Protein AF-A0A1L5F424-F1 (afdb_monomer_lite)

Structure (mmCIF, N/CA/C/O backbone):
data_AF-A0A1L5F424-F1
#
_entry.id   AF-A0A1L5F424-F1
#
loop_
_atom_site.group_PDB
_atom_site.id
_atom_site.type_symbol
_atom_site.label_atom_id
_atom_site.label_alt_id
_atom_site.label_comp_id
_atom_site.label_asym_id
_atom_site.label_entity_id
_atom_site.label_seq_id
_atom_site.pdbx_PDB_ins_code
_atom_site.Cartn_x
_atom_site.Cartn_y
_atom_site.Cartn_z
_atom_site.occupancy
_atom_site.B_iso_or_equiv
_atom_site.auth_seq_id
_atom_site.auth_comp_id
_atom_site.auth_asym_id
_atom_site.auth_atom_id
_atom_site.pdbx_PDB_model_num
ATOM 1 N N . MET A 1 1 ? -0.820 0.917 -4.201 1.00 45.19 1 MET A N 1
ATOM 2 C CA . MET A 1 1 ? -1.903 1.730 -3.621 1.00 45.19 1 MET A CA 1
ATOM 3 C C . MET A 1 1 ? -1.843 2.870 -4.521 1.00 45.19 1 MET A C 1
ATOM 5 O O . MET A 1 1 ? -0.777 3.449 -4.633 1.00 45.19 1 MET A O 1
ATOM 9 N N . ASP A 1 2 ? -2.896 3.098 -5.264 1.00 63.12 2 ASP A N 1
ATOM 10 C CA . ASP A 1 2 ? -2.855 4.272 -6.094 1.00 63.12 2 ASP A CA 1
ATOM 11 C C . ASP A 1 2 ? -3.096 5.417 -5.121 1.00 63.12 2 ASP A C 1
ATOM 13 O O . ASP A 1 2 ? -4.224 5.623 -4.669 1.00 63.12 2 ASP A O 1
ATOM 17 N N . PHE A 1 3 ? -2.009 6.056 -4.682 1.00 68.81 3 PHE A N 1
ATOM 18 C CA . PHE A 1 3 ? -2.126 7.269 -3.895 1.00 68.81 3 PHE A CA 1
ATOM 19 C C . PHE A 1 3 ? -2.810 8.280 -4.800 1.00 68.81 3 PHE A C 1
ATOM 21 O O . PHE A 1 3 ? -2.388 8.468 -5.945 1.00 68.81 3 PHE A O 1
ATOM 28 N N . LYS A 1 4 ? -3.895 8.878 -4.318 1.00 80.69 4 LYS A N 1
ATOM 29 C CA . LYS A 1 4 ? -4.681 9.846 -5.070 1.00 80.69 4 LYS A CA 1
ATOM 30 C C . LYS A 1 4 ? -5.150 10.937 -4.125 1.00 80.69 4 LYS A C 1
ATOM 32 O O . LYS A 1 4 ? -5.800 10.643 -3.128 1.00 80.69 4 LYS A O 1
ATOM 37 N N . LEU A 1 5 ? -4.866 12.180 -4.485 1.00 83.06 5 LEU A N 1
ATOM 38 C CA . LEU A 1 5 ? -5.287 13.359 -3.747 1.00 83.06 5 LEU A CA 1
ATOM 39 C C . LEU A 1 5 ? -5.993 14.318 -4.701 1.00 83.06 5 LEU A C 1
ATOM 41 O O . LEU A 1 5 ? -5.438 14.691 -5.735 1.00 83.06 5 LEU A O 1
ATOM 45 N N . ASP A 1 6 ? -7.217 14.701 -4.354 1.00 88.06 6 ASP A N 1
ATOM 46 C CA . ASP A 1 6 ? -7.967 15.744 -5.049 1.00 88.06 6 ASP A CA 1
ATOM 47 C C . ASP A 1 6 ? -7.800 17.066 -4.287 1.00 88.06 6 ASP A C 1
ATOM 49 O O . ASP A 1 6 ? -8.061 17.135 -3.086 1.00 88.06 6 ASP A O 1
ATOM 53 N N . ILE A 1 7 ? -7.327 18.111 -4.970 1.00 87.88 7 ILE A N 1
ATOM 54 C CA . ILE A 1 7 ? -7.061 19.426 -4.359 1.00 87.88 7 ILE A CA 1
ATOM 55 C C . ILE A 1 7 ? -8.370 20.112 -3.922 1.00 87.88 7 ILE A C 1
ATOM 57 O O . ILE A 1 7 ? -8.385 20.861 -2.938 1.00 87.88 7 ILE A O 1
ATOM 61 N N . GLY A 1 8 ? -9.470 19.844 -4.631 1.00 85.62 8 GLY A N 1
ATOM 62 C CA . GLY A 1 8 ? -10.803 20.316 -4.275 1.00 85.62 8 GLY A CA 1
ATOM 63 C C . GLY A 1 8 ? -11.283 19.673 -2.980 1.00 85.62 8 GLY A C 1
ATOM 64 O O . GLY A 1 8 ? -11.650 20.390 -2.053 1.00 85.62 8 GLY A O 1
ATOM 65 N N . GLU A 1 9 ? -11.181 18.346 -2.874 1.00 86.94 9 GLU A N 1
ATOM 66 C CA . GLU A 1 9 ? -11.531 17.633 -1.636 1.00 86.94 9 GLU A CA 1
ATOM 67 C C . GLU A 1 9 ? -10.626 18.030 -0.468 1.00 86.94 9 GLU A C 1
ATOM 69 O O . GLU A 1 9 ? -11.123 18.292 0.620 1.00 86.94 9 GLU A O 1
ATOM 74 N N . LEU A 1 10 ? -9.319 18.198 -0.695 1.00 86.69 10 LEU A N 1
ATOM 75 C CA . LEU A 1 10 ? -8.401 18.722 0.321 1.00 86.69 10 LEU A CA 1
ATOM 76 C C . LEU A 1 10 ? -8.851 20.097 0.834 1.00 86.69 10 LEU A C 1
ATOM 78 O O . LEU A 1 10 ? -8.829 20.361 2.034 1.00 86.69 10 LEU A O 1
ATOM 82 N N . THR A 1 11 ? -9.273 20.980 -0.074 1.00 89.25 11 THR A N 1
ATOM 83 C CA . THR A 1 11 ? -9.794 22.301 0.295 1.00 89.25 11 THR A CA 1
ATOM 84 C C . THR A 1 11 ? -11.105 22.188 1.073 1.00 89.25 11 THR A C 1
ATOM 86 O O . THR A 1 11 ? -11.291 22.924 2.040 1.00 89.25 11 THR A O 1
ATOM 89 N N . ASN A 1 12 ? -11.990 21.261 0.700 1.00 85.31 12 ASN A N 1
ATOM 90 C CA . ASN A 1 12 ? -13.222 20.997 1.443 1.00 85.31 12 ASN A CA 1
ATOM 91 C C . ASN A 1 12 ? -12.922 20.504 2.862 1.00 85.31 12 ASN A C 1
ATOM 93 O O . ASN A 1 12 ? -13.476 21.057 3.804 1.00 85.31 12 ASN A O 1
ATOM 97 N N . THR A 1 13 ? -11.996 19.554 3.029 1.00 85.00 13 THR A N 1
ATOM 98 C CA . THR A 1 13 ? -11.581 19.048 4.346 1.00 85.00 13 THR A CA 1
ATOM 99 C C . THR A 1 13 ? -11.030 20.162 5.237 1.00 85.00 13 THR A C 1
ATOM 101 O O . THR A 1 13 ? -11.443 20.283 6.383 1.00 85.00 13 THR A O 1
ATOM 104 N N . ILE A 1 14 ? -10.171 21.041 4.705 1.00 86.31 14 ILE A N 1
ATOM 105 C CA . ILE A 1 14 ? -9.656 22.204 5.453 1.00 86.31 14 ILE A CA 1
ATOM 106 C C . ILE A 1 14 ? -10.804 23.104 5.945 1.00 86.31 14 ILE A C 1
ATOM 108 O O . ILE A 1 14 ? -10.778 23.576 7.083 1.00 86.31 14 ILE A O 1
ATOM 112 N N . ASN A 1 15 ? -11.819 23.330 5.103 1.00 87.44 15 ASN A N 1
ATOM 113 C CA . ASN A 1 15 ? -12.990 24.133 5.463 1.00 87.44 15 ASN A CA 1
ATOM 114 C C . ASN A 1 15 ? -13.890 23.422 6.490 1.00 87.44 15 ASN A C 1
ATOM 116 O O . ASN A 1 15 ? -14.471 24.072 7.358 1.00 87.44 15 ASN A O 1
ATOM 120 N N . GLU A 1 16 ? -14.036 22.099 6.397 1.00 82.94 16 GLU A N 1
ATOM 121 C CA . GLU A 1 16 ? -14.776 21.291 7.372 1.00 82.94 16 GLU A CA 1
ATOM 122 C C . GLU A 1 16 ? -14.108 21.334 8.747 1.00 82.94 16 GLU A C 1
ATOM 124 O O . GLU A 1 16 ? -14.787 21.625 9.733 1.00 82.94 16 GLU A O 1
ATOM 129 N N . ASP A 1 17 ? -12.786 21.156 8.808 1.00 79.81 17 ASP A N 1
ATOM 130 C CA . ASP A 1 17 ? -12.010 21.279 10.044 1.00 79.81 17 ASP A CA 1
ATOM 131 C C . ASP A 1 17 ? -12.174 22.673 10.668 1.00 79.81 17 ASP A C 1
ATOM 133 O O . ASP A 1 17 ? -12.374 22.798 11.877 1.00 79.81 17 ASP A O 1
ATOM 137 N N . GLU A 1 18 ? -12.156 23.733 9.851 1.00 90.19 18 GLU A N 1
ATOM 138 C CA . GLU A 1 18 ? -12.404 25.105 10.312 1.00 90.19 18 GLU A CA 1
ATOM 139 C C . GLU A 1 18 ? -13.784 25.265 10.960 1.00 90.19 18 GLU A C 1
ATOM 141 O O . GLU A 1 18 ? -13.910 25.850 12.040 1.00 90.19 18 GLU A O 1
ATOM 146 N N . ASN A 1 19 ? -14.817 24.714 10.321 1.00 81.69 19 ASN A N 1
ATOM 147 C CA . ASN A 1 19 ? -16.180 24.759 10.836 1.00 81.69 19 ASN A CA 1
ATOM 148 C C . ASN A 1 19 ? -16.321 23.954 12.135 1.00 81.69 19 ASN A C 1
ATOM 150 O O . ASN A 1 19 ? -16.958 24.431 13.073 1.00 81.69 19 ASN A O 1
ATOM 154 N N . ILE A 1 20 ? -15.700 22.772 12.222 1.00 77.56 20 ILE A N 1
ATOM 155 C CA . ILE A 1 20 ? -15.706 21.939 13.433 1.00 77.56 20 ILE A CA 1
ATOM 156 C C . ILE A 1 20 ? -15.031 22.674 14.592 1.00 77.56 20 ILE A C 1
ATOM 158 O O . ILE A 1 20 ? -15.605 22.733 15.681 1.00 77.56 20 ILE A O 1
ATOM 162 N N . ILE A 1 21 ? -13.850 23.263 14.366 1.00 82.25 21 ILE A N 1
ATOM 163 C CA . ILE A 1 21 ? -13.142 24.068 15.373 1.00 82.25 21 ILE A CA 1
ATOM 164 C C . ILE A 1 21 ? -14.067 25.165 15.900 1.00 82.25 21 ILE A C 1
ATOM 166 O O . ILE A 1 21 ? -14.246 25.283 17.112 1.00 82.25 21 ILE A O 1
ATOM 170 N N . LYS A 1 22 ? -14.699 25.921 14.995 1.00 84.31 22 LYS A N 1
ATOM 171 C CA . LYS A 1 22 ? -15.608 27.010 15.358 1.00 84.31 22 LYS A CA 1
ATOM 172 C C . LYS A 1 22 ? -16.794 26.518 16.192 1.00 84.31 22 LYS A C 1
ATOM 174 O O . LYS A 1 22 ? -17.068 27.086 17.244 1.00 84.31 22 LYS A O 1
ATOM 179 N N . THR A 1 23 ? -17.473 25.451 15.767 1.00 80.50 23 THR A N 1
ATOM 180 C CA . THR A 1 23 ? -18.613 24.887 16.509 1.00 80.50 23 THR A CA 1
ATOM 181 C C . THR A 1 23 ? -18.202 24.384 17.894 1.00 80.50 23 THR A C 1
ATOM 183 O O . THR A 1 23 ? -18.908 24.632 18.869 1.00 80.50 23 THR A O 1
ATOM 186 N N . LEU A 1 24 ? -17.056 23.706 18.013 1.00 75.69 24 LEU A N 1
ATOM 187 C CA . LEU A 1 24 ? -16.562 23.224 19.305 1.00 75.69 24 LEU A CA 1
ATOM 188 C C . LEU A 1 24 ? -16.200 24.375 20.252 1.00 75.69 24 LEU A C 1
ATOM 190 O O . LEU A 1 24 ? -16.486 24.289 21.447 1.00 75.69 24 LEU A O 1
ATOM 194 N N . GLU A 1 25 ? -15.592 25.446 19.738 1.00 84.88 25 GLU A N 1
ATOM 195 C CA . GLU A 1 25 ? -15.292 26.651 20.518 1.00 84.88 25 GLU A CA 1
ATOM 196 C C . GLU A 1 25 ? -16.576 27.350 20.998 1.00 84.88 25 GLU A C 1
ATOM 198 O O . GLU A 1 25 ? -16.686 27.654 22.189 1.00 84.88 25 GLU A O 1
ATOM 203 N N . GLU A 1 26 ? -17.570 27.516 20.119 1.00 84.19 26 GLU A N 1
ATOM 204 C CA . GLU A 1 26 ? -18.873 28.117 20.445 1.00 84.19 26 GLU A CA 1
ATOM 205 C C . GLU A 1 26 ? -19.641 27.309 21.509 1.00 84.19 26 GLU A C 1
ATOM 207 O O . GLU A 1 26 ? -20.124 27.866 22.499 1.00 84.19 26 GLU A O 1
ATOM 212 N N . GLU A 1 27 ? -19.730 25.983 21.363 1.00 77.56 27 GLU A N 1
ATOM 213 C CA . GLU A 1 27 ? -20.399 25.110 22.341 1.00 77.56 27 GLU A CA 1
ATOM 214 C C . GLU A 1 27 ? -19.677 25.109 23.695 1.00 77.56 27 GLU A C 1
ATOM 216 O O . GLU A 1 27 ? -20.306 25.177 24.757 1.00 77.56 27 GLU A O 1
ATOM 221 N N . LYS A 1 28 ? -18.340 25.098 23.680 1.00 81.44 28 LYS A N 1
ATOM 222 C CA . LYS A 1 28 ? -17.520 25.193 24.892 1.00 81.44 28 LYS A CA 1
ATOM 223 C C . LYS A 1 28 ? -17.781 26.504 25.638 1.00 81.44 28 LYS A C 1
ATOM 225 O O . LYS A 1 28 ? -17.923 26.482 26.865 1.00 81.44 28 LYS A O 1
ATOM 230 N N . GLU A 1 29 ? -17.867 27.625 24.925 1.00 88.62 29 GLU A N 1
ATOM 231 C CA . GLU A 1 29 ? -18.199 28.932 25.500 1.00 88.62 29 GLU A CA 1
ATOM 232 C C . GLU A 1 29 ? -19.627 28.959 26.069 1.00 88.62 29 GLU A C 1
ATOM 234 O O . GLU A 1 29 ? -19.827 29.384 27.210 1.00 88.62 29 GLU A O 1
ATOM 239 N N . ASN A 1 30 ? -20.606 28.422 25.334 1.00 83.31 30 ASN A N 1
ATOM 240 C CA . ASN A 1 30 ? -21.999 28.345 25.774 1.00 83.31 30 ASN A CA 1
ATOM 241 C C . ASN A 1 30 ? -22.167 27.545 27.070 1.00 83.31 30 ASN A C 1
ATOM 243 O O . ASN A 1 30 ? -22.819 28.023 28.000 1.00 83.31 30 ASN A O 1
ATOM 247 N N . ILE A 1 31 ? -21.545 26.366 27.170 1.00 80.19 31 ILE A N 1
ATOM 248 C CA . ILE A 1 31 ? -21.599 25.544 28.387 1.00 80.19 31 ILE A CA 1
ATOM 249 C C . ILE A 1 31 ? -20.987 26.302 29.572 1.00 80.19 31 ILE A C 1
ATOM 251 O O . ILE A 1 31 ? -21.578 26.340 30.653 1.00 80.19 31 ILE A O 1
ATOM 255 N N . ASN A 1 32 ? -19.825 26.935 29.380 1.00 87.94 32 ASN A N 1
ATOM 256 C CA . ASN A 1 32 ? -19.159 27.704 30.435 1.00 87.94 32 ASN A CA 1
ATOM 257 C C . ASN A 1 32 ? -20.020 28.881 30.915 1.00 87.94 32 ASN A C 1
ATOM 259 O O . ASN A 1 32 ? -20.138 29.106 32.121 1.00 87.94 32 ASN A O 1
ATOM 263 N N . ARG A 1 33 ? -20.676 29.584 29.986 1.00 92.25 33 ARG A N 1
ATOM 264 C CA . ARG A 1 33 ? -21.616 30.663 30.297 1.00 92.25 33 ARG A CA 1
ATOM 265 C C . ARG A 1 33 ? -22.820 30.160 31.099 1.00 92.25 33 ARG A C 1
ATOM 267 O O . ARG A 1 33 ? -23.121 30.725 32.144 1.00 92.25 33 ARG A O 1
ATOM 274 N N . THR A 1 34 ? -23.463 29.068 30.682 1.00 86.81 34 THR A N 1
ATOM 275 C CA . THR A 1 34 ? -24.604 28.489 31.415 1.00 86.81 34 THR A CA 1
ATOM 276 C C . THR A 1 34 ? -24.219 28.032 32.825 1.00 86.81 34 THR A C 1
ATOM 278 O O . THR A 1 34 ? -24.985 28.220 33.768 1.00 86.81 34 THR A O 1
ATOM 281 N N . ILE A 1 35 ? -23.022 27.469 33.014 1.00 83.44 35 ILE A N 1
ATOM 282 C CA . ILE A 1 35 ? -22.527 27.085 34.348 1.00 83.44 35 ILE A CA 1
ATOM 283 C C . ILE A 1 35 ? -22.337 28.311 35.252 1.00 83.44 35 ILE A C 1
ATOM 285 O O . ILE A 1 35 ? -22.651 28.243 36.448 1.00 83.44 35 ILE A O 1
ATOM 289 N N . ALA A 1 36 ? -21.838 29.422 34.700 1.00 93.06 36 ALA A N 1
ATOM 290 C CA . ALA A 1 36 ? -21.702 30.682 35.425 1.00 93.06 36 ALA A CA 1
ATOM 291 C C . ALA A 1 36 ? -23.077 31.231 35.840 1.00 93.06 36 ALA A C 1
ATOM 293 O O . ALA A 1 36 ? -23.291 31.474 37.026 1.00 93.06 36 ALA A O 1
ATOM 294 N N . GLU A 1 37 ? -24.033 31.294 34.907 1.00 93.75 37 GLU A N 1
ATOM 295 C CA . GLU A 1 37 ? -25.416 31.728 35.161 1.00 93.75 37 GLU A CA 1
ATOM 296 C C . GLU A 1 37 ? -26.092 30.879 36.259 1.00 93.75 37 GLU A C 1
ATOM 298 O O . GLU A 1 37 ? -26.695 31.416 37.189 1.00 93.75 37 GLU A O 1
ATOM 303 N N . LEU A 1 38 ? -25.947 29.546 36.215 1.00 86.12 38 LEU A N 1
ATOM 304 C CA . LEU A 1 38 ? -26.484 28.642 37.244 1.00 86.12 38 LEU A CA 1
ATOM 305 C C . LEU A 1 38 ? -25.830 28.861 38.614 1.00 86.12 38 LEU A C 1
ATOM 307 O O . LEU A 1 38 ? -26.497 28.790 39.649 1.00 86.12 38 LEU A O 1
ATOM 311 N N . THR A 1 39 ? -24.523 29.123 38.633 1.00 88.56 39 THR A N 1
ATOM 312 C CA . THR A 1 39 ? -23.784 29.404 39.868 1.00 88.56 39 THR A CA 1
ATOM 313 C C . THR A 1 39 ? -24.222 30.728 40.490 1.00 88.56 39 THR A C 1
ATOM 315 O O . THR A 1 39 ? -24.449 30.776 41.699 1.00 88.56 39 THR A O 1
ATOM 318 N N . GLU A 1 40 ? -24.394 31.775 39.683 1.00 93.62 40 GLU A N 1
ATOM 319 C CA . GLU A 1 40 ? -24.911 33.079 40.118 1.00 93.62 40 GLU A CA 1
ATOM 320 C C . GLU A 1 40 ? -26.358 32.989 40.621 1.00 93.62 40 GLU A C 1
ATOM 322 O O . GLU A 1 40 ? -26.708 33.625 41.615 1.00 93.62 40 GLU A O 1
ATOM 327 N N . ALA A 1 41 ? -27.178 32.130 40.007 1.00 92.38 41 ALA A N 1
ATOM 328 C CA . ALA A 1 41 ? -28.547 31.841 40.440 1.00 92.38 41 ALA A CA 1
ATOM 329 C C . ALA A 1 41 ? -28.637 31.022 41.749 1.00 92.38 41 ALA A C 1
ATOM 331 O O . ALA A 1 41 ? -29.738 30.720 42.213 1.00 92.38 41 ALA A O 1
ATOM 332 N N . GLY A 1 42 ? -27.502 30.670 42.365 1.00 90.06 42 GLY A N 1
ATOM 333 C CA . GLY A 1 42 ? -27.440 30.036 43.684 1.00 90.06 42 GLY A CA 1
ATOM 334 C C . GLY A 1 42 ? -27.204 28.523 43.675 1.00 90.06 42 GLY A C 1
ATOM 335 O O . GLY A 1 42 ? -27.327 27.883 44.726 1.00 90.06 42 GLY A O 1
ATOM 336 N N . TRP A 1 43 ? -26.840 27.923 42.535 1.00 91.38 43 TRP A N 1
ATOM 337 C CA . TRP A 1 43 ? -26.476 26.505 42.496 1.00 91.38 43 TRP A CA 1
ATOM 338 C C . TRP A 1 43 ? -25.239 26.231 43.370 1.00 91.38 43 TRP A C 1
ATOM 340 O O . TRP A 1 43 ? -24.173 26.840 43.202 1.00 91.38 43 TRP A O 1
ATOM 350 N N . SER A 1 44 ? -25.390 25.319 44.335 1.00 88.38 44 SER A N 1
ATOM 351 C CA . SER A 1 44 ? -24.398 24.985 45.367 1.00 88.38 44 SER A CA 1
ATOM 352 C C . SER A 1 44 ? -24.573 23.544 45.880 1.00 88.38 44 SER A C 1
ATOM 354 O O . SER A 1 44 ? -25.565 22.884 45.566 1.00 88.38 44 SER A O 1
ATOM 356 N N . GLY A 1 45 ? -23.603 23.051 46.658 1.00 86.25 45 GLY A N 1
ATOM 357 C CA . GLY A 1 45 ? -23.624 21.722 47.283 1.00 86.25 45 GLY A CA 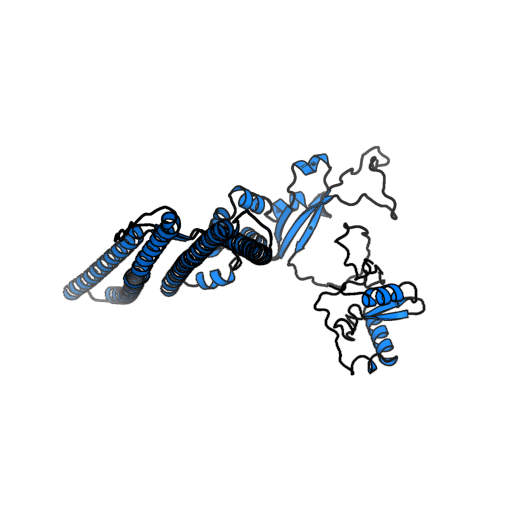1
ATOM 358 C C . GLY A 1 45 ? -22.900 20.629 46.487 1.00 86.25 45 GLY A C 1
ATOM 359 O O . GLY A 1 45 ? -22.442 20.844 45.369 1.00 86.25 45 GLY A O 1
ATOM 360 N N . GLU A 1 46 ? -22.837 19.426 47.057 1.00 83.44 46 GLU A N 1
ATOM 361 C CA . GLU A 1 46 ? -21.999 18.312 46.577 1.00 83.44 46 GLU A CA 1
ATOM 362 C C . GLU A 1 46 ? -22.286 17.886 45.122 1.00 83.44 46 GLU A C 1
ATOM 364 O O . GLU A 1 46 ? -21.381 17.497 44.383 1.00 83.44 46 GLU A O 1
ATOM 369 N N . ALA A 1 47 ? -23.538 18.012 44.667 1.00 69.69 47 ALA A N 1
ATOM 370 C CA . ALA A 1 47 ? -23.914 17.723 43.282 1.00 69.69 47 ALA A CA 1
ATOM 371 C C . ALA A 1 47 ? -23.254 18.685 42.277 1.00 69.69 47 ALA A C 1
ATOM 373 O O . ALA A 1 47 ? -22.830 18.259 41.201 1.00 69.69 47 ALA A O 1
ATOM 374 N N . LYS A 1 48 ? -23.134 19.971 42.635 1.00 85.88 48 LYS A N 1
ATOM 375 C CA . LYS A 1 48 ? -22.397 20.955 41.836 1.00 85.88 48 LYS A CA 1
ATOM 376 C C . LYS A 1 48 ? -20.919 20.601 41.805 1.00 85.88 48 LYS A C 1
ATOM 378 O O . LYS A 1 48 ? -20.333 20.591 40.730 1.00 85.88 48 LYS A O 1
ATOM 383 N N . ASP A 1 49 ? -20.334 20.281 42.954 1.00 85.44 49 ASP A N 1
ATOM 384 C CA . ASP A 1 49 ? -18.905 19.971 43.047 1.00 85.44 49 ASP A CA 1
ATOM 385 C C . ASP A 1 49 ? -18.548 18.770 42.156 1.00 85.44 49 ASP A C 1
ATOM 387 O O . ASP A 1 49 ? -17.614 18.840 41.355 1.00 85.44 49 ASP A O 1
ATOM 391 N N . LYS A 1 50 ? -19.374 17.711 42.177 1.00 79.31 50 LYS A N 1
ATOM 392 C CA . LYS A 1 50 ? -19.222 16.544 41.290 1.00 79.31 50 LYS A CA 1
ATOM 393 C C . LYS A 1 50 ? -19.388 16.880 39.810 1.00 79.31 50 LYS A C 1
ATOM 395 O O . LYS A 1 50 ? -18.652 16.349 38.976 1.00 79.31 50 LYS A O 1
ATOM 400 N N . PHE A 1 51 ? -20.330 17.757 39.468 1.00 81.44 51 PHE A N 1
ATOM 401 C CA . PHE A 1 51 ? -20.481 18.228 38.095 1.00 81.44 51 PHE A CA 1
ATOM 402 C C . PHE A 1 51 ? -19.257 19.035 37.641 1.00 81.44 51 PHE A C 1
ATOM 404 O O . PHE A 1 51 ? -18.735 18.777 36.559 1.00 81.44 51 PHE A O 1
ATOM 411 N N . MET A 1 52 ? -18.752 19.954 38.470 1.00 83.38 52 MET A N 1
ATOM 412 C CA . MET A 1 52 ? -17.587 20.785 38.152 1.00 83.38 52 MET A CA 1
ATOM 413 C C . MET A 1 52 ? -16.314 19.949 37.979 1.00 83.38 52 MET A C 1
ATOM 415 O O . MET A 1 52 ? -15.569 20.174 37.026 1.00 83.38 52 MET A O 1
ATOM 419 N N . GLU A 1 53 ? -16.099 18.930 38.820 1.00 81.19 53 GLU A N 1
ATOM 420 C CA . GLU A 1 53 ? -15.010 17.954 38.650 1.00 81.19 53 GLU A CA 1
ATOM 421 C C . GLU A 1 53 ? -15.061 17.269 37.272 1.00 81.19 53 GLU A C 1
ATOM 423 O O . GLU A 1 53 ? -14.032 17.096 36.613 1.00 81.19 53 GLU A O 1
ATOM 428 N N . LYS A 1 54 ? -16.257 16.868 36.817 1.00 73.19 54 LYS A N 1
ATOM 429 C CA . LYS A 1 54 ? -16.444 16.236 35.503 1.00 73.19 54 LYS A CA 1
ATOM 430 C C . LYS A 1 54 ? -16.300 17.243 34.360 1.00 73.19 54 LYS A C 1
ATOM 432 O O . LYS A 1 54 ? -15.697 16.911 33.341 1.00 73.19 54 LYS A O 1
ATOM 437 N N . HIS A 1 55 ? -16.822 18.454 34.534 1.00 80.12 55 HIS A N 1
ATOM 438 C CA . HIS A 1 55 ? -16.750 19.533 33.552 1.00 80.12 55 HIS A CA 1
ATOM 439 C C . HIS A 1 55 ? -15.306 19.936 33.257 1.00 80.12 55 HIS A C 1
ATOM 441 O O . HIS A 1 55 ? -14.939 20.002 32.091 1.00 80.12 55 HIS A O 1
ATOM 447 N N . ILE A 1 56 ? -14.459 20.099 34.281 1.00 82.19 56 ILE A N 1
ATOM 448 C CA . ILE A 1 56 ? -13.029 20.423 34.111 1.00 82.19 56 ILE A CA 1
ATOM 449 C C . ILE A 1 56 ? -12.328 19.384 33.224 1.00 82.19 56 ILE A C 1
ATOM 451 O O . ILE A 1 56 ? -11.649 19.750 32.268 1.00 82.19 56 ILE A O 1
ATOM 455 N N . LYS A 1 57 ? -12.558 18.089 33.478 1.00 74.88 57 LYS A N 1
ATOM 456 C CA . LYS A 1 57 ? -11.982 17.001 32.665 1.00 74.88 57 LYS A CA 1
ATOM 457 C C . LYS A 1 57 ? -12.470 17.037 31.217 1.00 74.88 57 LYS A C 1
ATOM 459 O O . LYS A 1 57 ? -11.699 16.800 30.295 1.00 74.88 57 LYS A O 1
ATOM 464 N N . ASN A 1 58 ? -13.752 17.330 31.008 1.00 71.38 58 ASN A N 1
ATOM 465 C CA . ASN A 1 58 ? -14.307 17.452 29.663 1.00 71.38 58 ASN A CA 1
ATOM 466 C C . ASN A 1 58 ? -13.758 18.697 28.936 1.00 71.38 58 ASN A C 1
ATOM 468 O O . ASN A 1 58 ? -13.483 18.625 27.746 1.00 71.38 58 ASN A O 1
ATOM 472 N N . GLN A 1 59 ? -13.559 19.821 29.635 1.00 75.88 59 GLN A N 1
ATOM 473 C CA . GLN A 1 59 ? -12.958 21.037 29.071 1.00 75.88 59 GLN A CA 1
ATOM 474 C C . GLN A 1 59 ? -11.520 20.801 28.609 1.00 75.88 59 GLN A C 1
ATOM 476 O O . GLN A 1 59 ? -11.146 21.258 27.530 1.00 75.88 59 GLN A O 1
ATOM 481 N N . GLU A 1 60 ? -10.728 20.080 29.400 1.00 78.31 60 GLU A N 1
ATOM 482 C CA . GLU A 1 60 ? -9.371 19.677 29.028 1.00 78.31 60 GLU A CA 1
ATOM 483 C C . GLU A 1 60 ? -9.388 18.796 27.771 1.00 78.31 60 GLU A C 1
ATOM 485 O O . GLU A 1 60 ? -8.716 19.110 26.793 1.00 78.31 60 GLU A O 1
ATOM 490 N N . PHE A 1 61 ? -10.258 17.780 27.736 1.00 74.44 61 PHE A N 1
ATOM 491 C CA . PHE A 1 61 ? -10.444 16.929 26.557 1.00 74.44 61 PHE A CA 1
ATOM 492 C C . PHE A 1 61 ? -10.813 17.726 25.294 1.00 74.44 61 PHE A C 1
ATOM 494 O O . PHE A 1 61 ? -10.180 17.551 24.256 1.00 74.44 61 PHE A O 1
ATOM 501 N N . TYR A 1 62 ? -11.800 18.628 25.371 1.00 70.19 62 TYR A N 1
ATOM 502 C CA . TYR A 1 62 ? -12.202 19.443 24.219 1.00 70.19 62 TYR A CA 1
ATOM 503 C C . TYR A 1 62 ? -11.105 20.407 23.767 1.00 70.19 62 TYR A C 1
ATOM 505 O O . TYR A 1 62 ? -10.981 20.667 22.577 1.00 70.19 62 TYR A O 1
ATOM 513 N N . THR A 1 63 ? -10.307 20.934 24.699 1.00 81.25 63 THR A N 1
ATOM 514 C CA . THR A 1 63 ? -9.173 21.808 24.363 1.00 81.25 63 THR A CA 1
ATOM 515 C C . THR A 1 63 ? -8.134 21.047 23.554 1.00 81.25 63 THR A C 1
ATOM 517 O O . THR A 1 63 ? -7.765 21.509 22.480 1.00 81.25 63 THR A O 1
ATOM 520 N N . ASN A 1 64 ? -7.757 19.852 24.013 1.00 80.06 64 ASN A N 1
ATOM 521 C CA . ASN A 1 64 ? -6.802 19.002 23.306 1.00 80.06 64 ASN A CA 1
ATOM 522 C C . ASN A 1 64 ? -7.330 18.608 21.919 1.00 80.06 64 ASN A C 1
ATOM 524 O O . ASN A 1 64 ? -6.614 18.732 20.935 1.00 80.06 64 ASN A O 1
ATOM 528 N N . LEU A 1 65 ? -8.612 18.234 21.815 1.00 75.69 65 LEU A N 1
ATOM 529 C CA . LEU A 1 65 ? -9.238 17.915 20.529 1.00 75.69 65 LEU A CA 1
ATOM 530 C C . LEU A 1 65 ? -9.208 19.104 19.550 1.00 75.69 65 LEU A C 1
ATOM 532 O O . LEU A 1 65 ? -8.916 18.925 18.372 1.00 75.69 65 LEU A O 1
ATOM 536 N N . ILE A 1 66 ? -9.503 20.320 20.020 1.00 79.62 66 ILE A N 1
ATOM 537 C CA . ILE A 1 66 ? -9.439 21.531 19.186 1.00 79.62 66 ILE A CA 1
ATOM 538 C C . ILE A 1 66 ? -7.998 21.800 18.729 1.00 79.62 66 ILE A C 1
ATOM 540 O O . ILE A 1 66 ? -7.785 22.174 17.576 1.00 79.62 66 ILE A O 1
ATOM 544 N N . GLU A 1 67 ? -7.011 21.633 19.611 1.00 85.69 67 GLU A N 1
ATOM 545 C CA . GLU A 1 67 ? -5.592 21.803 19.277 1.00 85.69 67 GLU A CA 1
ATOM 546 C C . GLU A 1 67 ? -5.118 20.778 18.239 1.00 85.69 67 GLU A C 1
ATOM 548 O O . GLU A 1 67 ? -4.439 21.154 17.281 1.00 85.69 67 GLU A O 1
ATOM 553 N N . ASP A 1 68 ? -5.552 19.524 18.364 1.00 79.75 68 ASP A N 1
ATOM 554 C CA . ASP A 1 68 ? -5.265 18.458 17.405 1.00 79.75 68 ASP A CA 1
ATOM 555 C C . ASP A 1 68 ? -5.851 18.771 16.020 1.00 79.75 68 ASP A C 1
ATOM 557 O O . ASP A 1 68 ? -5.140 18.711 15.015 1.00 79.75 68 ASP A O 1
ATOM 561 N N . ILE A 1 69 ? -7.123 19.181 15.944 1.00 79.62 69 ILE A N 1
ATOM 562 C CA . ILE A 1 69 ? -7.761 19.546 14.666 1.00 79.62 69 ILE A CA 1
ATOM 563 C C . ILE A 1 69 ? -7.079 20.783 14.057 1.00 79.62 69 ILE A C 1
ATOM 565 O O . ILE A 1 69 ? -6.828 20.824 12.853 1.00 79.62 69 ILE A O 1
ATOM 569 N N . LYS A 1 70 ? -6.687 21.773 14.875 1.00 87.62 70 LYS A N 1
ATOM 570 C CA . LYS A 1 70 ? -5.904 22.935 14.411 1.00 87.62 70 LYS A CA 1
ATOM 571 C C . LYS A 1 70 ? -4.554 22.521 13.832 1.00 87.62 70 LYS A C 1
ATOM 573 O O . LYS A 1 70 ? -4.136 23.083 12.819 1.00 87.62 70 LYS A O 1
ATOM 578 N N . TYR A 1 71 ? -3.878 21.556 14.454 1.00 87.31 71 TYR A N 1
ATOM 579 C CA . TYR A 1 71 ? -2.614 21.022 13.955 1.00 87.31 71 TYR A CA 1
ATOM 580 C C . TYR A 1 71 ? -2.784 20.380 12.572 1.00 87.31 71 TYR A C 1
ATOM 582 O O . TYR A 1 71 ? -2.026 20.706 11.655 1.00 87.31 71 TYR A O 1
ATOM 590 N N . VAL A 1 72 ? -3.811 19.540 12.402 1.00 83.62 72 VAL A N 1
ATOM 591 C CA . VAL A 1 72 ? -4.149 18.906 11.115 1.00 83.62 72 VAL A CA 1
ATOM 592 C C . VAL A 1 72 ? -4.446 19.940 10.053 1.00 83.62 72 VAL A C 1
ATOM 594 O O . VAL A 1 72 ? -3.779 19.955 9.019 1.00 83.62 72 VAL A O 1
ATOM 597 N N . LYS A 1 73 ? -5.399 20.835 10.327 1.00 89.94 73 LYS A N 1
ATOM 598 C CA . LYS A 1 73 ? -5.800 21.890 9.398 1.00 89.94 73 LYS A CA 1
ATOM 599 C C . LYS A 1 73 ? -4.588 22.680 8.924 1.00 89.94 73 LYS A C 1
ATOM 601 O O . LYS A 1 73 ? -4.412 22.870 7.726 1.00 89.94 73 LYS A O 1
ATOM 606 N N . ASN A 1 74 ? -3.726 23.098 9.851 1.00 90.50 74 ASN A N 1
ATOM 607 C CA . ASN A 1 74 ? -2.531 23.872 9.536 1.00 90.50 74 ASN A CA 1
ATOM 608 C C . ASN A 1 74 ? -1.565 23.106 8.617 1.00 90.50 74 ASN A C 1
ATOM 610 O O . ASN A 1 74 ? -1.053 23.682 7.660 1.00 90.50 74 ASN A O 1
ATOM 614 N N . ALA A 1 75 ? -1.333 21.817 8.875 1.00 87.44 75 ALA A N 1
ATOM 615 C CA . ALA A 1 75 ? -0.486 20.986 8.024 1.00 87.44 75 ALA A CA 1
ATOM 616 C C . ALA A 1 75 ? -1.092 20.802 6.620 1.00 87.44 75 ALA A C 1
ATOM 618 O O . ALA A 1 75 ? -0.406 20.981 5.611 1.00 87.44 75 ALA A O 1
ATOM 619 N N . LEU A 1 76 ? -2.395 20.521 6.537 1.00 88.62 76 LEU A N 1
ATOM 620 C CA . LEU A 1 76 ? -3.096 20.384 5.260 1.00 88.62 76 LEU A CA 1
ATOM 621 C C . LEU A 1 76 ? -3.081 21.693 4.454 1.00 88.62 76 LEU A C 1
ATOM 623 O O . LEU A 1 76 ? -2.817 21.685 3.252 1.00 88.62 76 LEU A O 1
ATOM 627 N N . GLU A 1 77 ? -3.329 22.822 5.114 1.00 93.12 77 GLU A N 1
ATOM 628 C CA . GLU A 1 77 ? -3.458 24.139 4.492 1.00 93.12 77 GLU A CA 1
ATOM 629 C C . GLU A 1 77 ? -2.114 24.734 4.064 1.00 93.12 77 GLU A C 1
ATOM 631 O O . GLU A 1 77 ? -1.994 25.230 2.943 1.00 93.12 77 GLU A O 1
ATOM 636 N N . ASN A 1 78 ? -1.097 24.669 4.927 1.00 90.88 78 ASN A N 1
ATOM 637 C CA . ASN A 1 78 ? 0.165 25.378 4.715 1.00 90.88 78 ASN A CA 1
ATOM 638 C C . ASN A 1 78 ? 1.290 24.500 4.154 1.00 90.88 78 ASN A C 1
ATOM 640 O O . ASN A 1 78 ? 2.233 25.035 3.567 1.00 90.88 78 ASN A O 1
ATOM 644 N N . GLU A 1 79 ? 1.204 23.173 4.279 1.00 88.31 79 GLU A N 1
ATOM 645 C CA . GLU A 1 79 ? 2.222 22.256 3.751 1.00 88.31 79 GLU A CA 1
ATOM 646 C C . GLU A 1 79 ? 1.700 21.481 2.539 1.00 88.31 79 GLU A C 1
ATOM 648 O O . GLU A 1 79 ? 2.269 21.575 1.441 1.00 88.31 79 GLU A O 1
ATOM 653 N N . GLU A 1 80 ? 0.595 20.753 2.711 1.00 87.94 80 GLU A N 1
ATOM 654 C CA . GLU A 1 80 ? 0.138 19.787 1.710 1.00 87.94 80 GLU A CA 1
ATOM 655 C C . GLU A 1 80 ? -0.545 20.443 0.521 1.00 87.94 80 GLU A C 1
ATOM 657 O O . GLU A 1 80 ? -0.204 20.138 -0.621 1.00 87.94 80 GLU A O 1
ATOM 662 N N . LYS A 1 81 ? -1.440 21.409 0.740 1.00 89.50 81 LYS A N 1
ATOM 663 C CA . LYS A 1 81 ? -2.122 22.103 -0.359 1.00 89.50 81 LYS A CA 1
ATOM 664 C C . LYS A 1 81 ? -1.142 22.812 -1.312 1.00 89.50 81 LYS A C 1
ATOM 666 O O . LYS A 1 81 ? -1.230 22.573 -2.520 1.00 89.50 81 LYS A O 1
ATOM 671 N N . PRO A 1 82 ? -0.143 23.592 -0.850 1.00 89.44 82 PRO A N 1
ATOM 672 C CA . PRO A 1 82 ? 0.862 24.177 -1.740 1.00 89.44 82 PRO A CA 1
ATOM 673 C C . PRO A 1 82 ? 1.715 23.128 -2.463 1.00 89.44 82 PRO A C 1
ATOM 675 O O . PRO A 1 82 ? 2.082 23.308 -3.629 1.00 89.44 82 PRO A O 1
ATOM 678 N N . ARG A 1 83 ? 2.048 22.019 -1.788 1.00 89.50 83 ARG A N 1
ATOM 679 C CA . ARG A 1 83 ? 2.768 20.901 -2.409 1.00 89.50 83 ARG A CA 1
ATOM 680 C C . ARG A 1 83 ? 1.920 20.244 -3.495 1.00 89.50 83 ARG A C 1
ATOM 682 O O . ARG A 1 83 ? 2.457 19.935 -4.556 1.00 89.50 83 ARG A O 1
ATOM 689 N N . ALA A 1 84 ? 0.617 20.115 -3.269 1.00 88.25 84 ALA A N 1
ATOM 690 C CA . ALA A 1 84 ? -0.314 19.515 -4.204 1.00 88.25 84 ALA A CA 1
ATOM 691 C C . ALA A 1 84 ? -0.413 20.358 -5.484 1.00 88.25 84 ALA A C 1
ATOM 693 O O . ALA A 1 84 ? -0.174 19.866 -6.587 1.00 88.25 84 ALA A O 1
ATOM 694 N N . VAL A 1 85 ? -0.622 21.667 -5.342 1.00 87.25 85 VAL A N 1
ATOM 695 C CA . VAL A 1 85 ? -0.646 22.607 -6.476 1.00 87.25 85 VAL A CA 1
ATOM 696 C C . VAL A 1 85 ? 0.657 22.548 -7.287 1.00 87.25 85 VAL A C 1
ATOM 698 O O . VAL A 1 85 ? 0.635 22.507 -8.519 1.00 87.25 85 VAL A O 1
ATOM 701 N N . ARG A 1 86 ? 1.815 22.463 -6.617 1.00 87.06 86 ARG A N 1
ATOM 702 C CA . ARG A 1 86 ? 3.114 22.298 -7.289 1.00 87.06 86 ARG A CA 1
ATOM 703 C C . ARG A 1 86 ? 3.224 20.972 -8.049 1.00 87.06 86 ARG A C 1
ATOM 705 O O . ARG A 1 86 ? 3.713 20.977 -9.176 1.00 87.06 86 ARG A O 1
ATOM 712 N N . LEU A 1 87 ? 2.786 19.859 -7.462 1.00 86.50 87 LEU A N 1
ATOM 713 C CA . LEU A 1 87 ? 2.811 18.543 -8.111 1.00 86.50 87 LEU A CA 1
ATOM 714 C C . LEU A 1 87 ? 1.879 18.489 -9.317 1.00 86.50 87 LEU A C 1
ATOM 716 O O . LEU A 1 87 ? 2.252 17.947 -10.355 1.00 86.50 87 LEU A O 1
ATOM 720 N N . LYS A 1 88 ? 0.699 19.107 -9.218 1.00 84.31 88 LYS A N 1
ATOM 721 C CA . LYS A 1 88 ? -0.200 19.278 -10.360 1.00 84.31 88 LYS A CA 1
ATOM 722 C C . LYS A 1 88 ? 0.515 19.999 -11.501 1.00 84.31 88 LYS A C 1
ATOM 724 O O . LYS A 1 88 ? 0.560 19.472 -12.610 1.00 84.31 88 LYS A O 1
ATOM 729 N N . LYS A 1 89 ? 1.160 21.134 -11.221 1.00 79.50 89 LYS A N 1
ATOM 730 C CA . LYS A 1 89 ? 1.929 21.867 -12.235 1.00 79.50 89 LYS A CA 1
ATOM 731 C C . LYS A 1 89 ? 3.022 21.003 -12.876 1.00 79.50 89 LYS A C 1
ATOM 733 O O . LYS A 1 89 ? 3.163 20.990 -14.092 1.00 79.50 89 LYS A O 1
ATOM 738 N N . GLN A 1 90 ? 3.752 20.227 -12.077 1.00 77.25 90 GLN A N 1
ATOM 739 C CA . GLN A 1 90 ? 4.765 19.298 -12.590 1.00 77.25 90 GLN A CA 1
ATOM 740 C C . GLN A 1 90 ? 4.160 18.199 -13.479 1.00 77.25 90 GLN A C 1
ATOM 742 O O . GLN A 1 90 ? 4.758 17.828 -14.487 1.00 77.25 90 GLN A O 1
ATOM 747 N N . SER A 1 91 ? 2.964 17.702 -13.151 1.00 77.12 91 SER A N 1
ATOM 748 C CA . SER A 1 91 ? 2.254 16.734 -13.998 1.00 77.12 91 SER A CA 1
ATOM 749 C C . SER A 1 91 ? 1.798 17.338 -15.332 1.00 77.12 91 SER A C 1
ATOM 751 O O . SER A 1 91 ? 1.834 16.677 -16.369 1.00 77.12 91 SER A O 1
ATOM 753 N N . GLU A 1 92 ? 1.427 18.616 -15.346 1.00 71.81 92 GLU A N 1
ATOM 754 C CA . GLU A 1 92 ? 1.094 19.342 -16.575 1.00 71.81 92 GLU A CA 1
ATOM 755 C C . GLU A 1 92 ? 2.350 19.610 -17.414 1.00 71.81 92 GLU A C 1
ATOM 757 O O . GLU A 1 92 ? 2.325 19.468 -18.639 1.00 71.81 92 GLU A O 1
ATOM 762 N N . ASP A 1 93 ? 3.477 19.906 -16.764 1.00 65.56 93 ASP A N 1
ATOM 763 C CA . ASP A 1 93 ? 4.783 20.028 -17.412 1.00 65.56 93 ASP A CA 1
ATOM 764 C C . ASP A 1 93 ? 5.235 18.700 -18.045 1.00 65.56 93 ASP A C 1
ATOM 766 O O . ASP A 1 93 ? 5.762 18.702 -19.157 1.00 65.56 93 ASP A O 1
ATOM 770 N N . PHE A 1 94 ? 4.940 17.556 -17.421 1.00 64.69 94 PHE A N 1
ATOM 771 C CA . PHE A 1 94 ? 5.146 16.230 -18.015 1.00 64.69 94 PHE A CA 1
ATOM 772 C C . PHE A 1 94 ? 4.339 16.043 -19.307 1.00 64.69 94 PHE A C 1
ATOM 774 O O . PHE A 1 94 ? 4.871 15.612 -20.336 1.00 64.69 94 PHE A O 1
ATOM 781 N N . VAL A 1 95 ? 3.058 16.425 -19.288 1.00 63.38 95 VAL A N 1
ATOM 782 C CA . VAL A 1 95 ? 2.214 16.415 -20.490 1.00 63.38 95 VAL A CA 1
ATOM 783 C C . VAL A 1 95 ? 2.812 17.330 -21.563 1.00 63.38 95 VAL A C 1
ATOM 785 O O . VAL A 1 95 ? 2.758 17.001 -22.748 1.00 63.38 95 VAL A O 1
ATOM 788 N N . ASN A 1 96 ? 3.445 18.437 -21.168 1.00 61.72 96 ASN A N 1
ATOM 789 C CA . ASN A 1 96 ? 4.163 19.321 -22.079 1.00 61.72 96 ASN A CA 1
ATOM 790 C C . ASN A 1 96 ? 5.469 18.706 -22.615 1.00 61.72 96 ASN A C 1
ATOM 792 O O . ASN A 1 96 ? 5.776 18.937 -23.780 1.00 61.72 96 ASN A O 1
ATOM 796 N N . CYS A 1 97 ? 6.214 17.894 -21.859 1.00 60.47 97 CYS A N 1
ATOM 797 C CA . CYS A 1 97 ? 7.367 17.141 -22.381 1.00 60.47 97 CYS A CA 1
ATOM 798 C C . CYS A 1 97 ? 6.949 16.155 -23.482 1.00 60.47 97 CYS A C 1
ATOM 800 O O . CYS A 1 97 ? 7.593 16.097 -24.527 1.00 60.47 97 CYS A O 1
ATOM 802 N N . ILE A 1 98 ? 5.819 15.461 -23.301 1.00 60.94 98 ILE A N 1
ATOM 803 C CA . ILE A 1 98 ? 5.231 14.595 -24.337 1.00 60.94 98 ILE A CA 1
ATOM 804 C C . ILE A 1 98 ? 4.737 15.430 -25.532 1.00 60.94 98 ILE A C 1
ATOM 806 O O . ILE A 1 98 ? 4.939 15.067 -26.688 1.00 60.94 98 ILE A O 1
ATOM 810 N N . LYS A 1 99 ? 4.085 16.572 -25.275 1.00 57.75 99 LYS A N 1
ATOM 811 C CA . LYS A 1 99 ? 3.510 17.432 -26.324 1.00 57.75 99 LYS A CA 1
ATOM 812 C C . LYS A 1 99 ? 4.526 18.315 -27.043 1.00 57.75 99 LYS A C 1
ATOM 814 O O . LYS A 1 99 ? 4.232 18.745 -28.150 1.00 57.75 99 LYS A O 1
ATOM 819 N N . ARG A 1 100 ? 5.711 18.600 -26.494 1.00 51.34 100 ARG A N 1
ATOM 820 C CA . ARG A 1 100 ? 6.783 19.346 -27.189 1.00 51.34 100 ARG A CA 1
ATOM 821 C C . ARG A 1 100 ? 7.350 18.579 -28.385 1.00 51.34 100 ARG A C 1
ATOM 823 O O . ARG A 1 100 ? 7.896 19.213 -29.279 1.00 51.34 100 ARG A O 1
ATOM 830 N N . SER A 1 101 ? 7.093 17.273 -28.489 1.00 49.69 101 SER A N 1
ATOM 831 C CA . SER A 1 101 ? 7.217 16.509 -29.739 1.00 49.69 101 SER A CA 1
ATOM 832 C C . SER A 1 101 ? 6.225 16.951 -30.839 1.00 49.69 101 SER A C 1
ATOM 834 O O . SER A 1 101 ? 6.351 16.513 -31.977 1.00 49.69 101 SER A O 1
ATOM 836 N N . GLY A 1 102 ? 5.247 17.812 -30.526 1.00 43.16 102 GLY A N 1
ATOM 837 C CA . GLY A 1 102 ? 4.180 18.280 -31.422 1.00 43.16 102 GLY A CA 1
ATOM 838 C C . GLY A 1 102 ? 3.660 19.711 -31.179 1.00 43.16 102 GLY A C 1
ATOM 839 O O . GLY A 1 102 ? 2.611 20.049 -31.712 1.00 43.16 102 GLY A O 1
ATOM 840 N N . GLY A 1 103 ? 4.367 20.556 -30.414 1.00 40.66 103 GLY A N 1
ATOM 841 C CA . GLY A 1 103 ? 4.052 21.980 -30.205 1.00 40.66 103 GLY A CA 1
ATOM 842 C C . GLY A 1 103 ? 2.769 22.264 -29.406 1.00 40.66 103 GLY A C 1
ATOM 843 O O . GLY A 1 103 ? 1.671 22.277 -29.951 1.00 40.66 103 GLY A O 1
ATOM 844 N N . GLY A 1 104 ? 2.888 22.592 -28.117 1.00 40.16 104 GLY A N 1
ATOM 845 C CA . GLY A 1 104 ? 1.744 23.075 -27.341 1.00 40.16 104 GLY A CA 1
ATOM 846 C C . GLY A 1 104 ? 2.140 23.755 -26.034 1.00 40.16 104 GLY A C 1
ATOM 847 O O . GLY A 1 104 ? 2.946 23.227 -25.274 1.00 40.16 104 GLY A O 1
ATOM 848 N N . THR A 1 105 ? 1.551 24.923 -25.787 1.00 46.38 105 THR A N 1
ATOM 849 C CA . THR A 1 105 ? 1.587 25.665 -24.523 1.00 46.38 105 THR A CA 1
ATOM 850 C C . THR A 1 105 ? 0.221 25.578 -23.858 1.00 46.38 105 THR A C 1
ATOM 852 O O . THR A 1 105 ? -0.765 26.058 -24.411 1.00 46.38 105 THR A O 1
ATOM 855 N N . ALA A 1 106 ? 0.162 25.024 -22.651 1.00 45.56 106 ALA A N 1
ATOM 856 C CA . ALA A 1 106 ? -0.941 25.274 -21.734 1.00 45.56 106 ALA A CA 1
ATOM 857 C C . ALA A 1 106 ? -0.386 25.308 -20.306 1.00 45.56 106 ALA A C 1
ATOM 859 O O . ALA A 1 106 ? 0.187 24.329 -19.837 1.00 45.56 106 ALA A O 1
ATOM 860 N N . LEU A 1 107 ? -0.521 26.468 -19.666 1.00 48.31 107 LEU A N 1
ATOM 861 C CA . LEU A 1 107 ? -0.330 26.675 -18.235 1.00 48.31 107 LEU A CA 1
ATOM 862 C C . LEU A 1 107 ? -1.704 27.066 -17.696 1.00 48.31 107 LEU A C 1
ATOM 864 O O . LEU A 1 107 ? -2.224 28.115 -18.083 1.00 48.31 107 LEU A O 1
ATOM 868 N N . THR A 1 108 ? -2.304 26.237 -16.850 1.00 51.66 108 THR A N 1
ATOM 869 C CA . THR A 1 108 ? -3.501 26.610 -16.093 1.00 51.66 108 THR A CA 1
ATOM 870 C C . THR A 1 108 ? -3.094 26.826 -14.640 1.00 51.66 108 THR A C 1
ATOM 872 O O . THR A 1 108 ? -2.484 25.970 -14.011 1.00 51.66 108 THR A O 1
ATOM 875 N N . ASN A 1 109 ? -3.375 28.021 -14.118 1.00 53.84 109 ASN A N 1
ATOM 876 C CA . ASN A 1 109 ? -3.082 28.407 -12.732 1.00 53.84 109 ASN A CA 1
ATOM 877 C C . ASN A 1 109 ? -4.249 28.042 -11.794 1.00 53.84 109 ASN A C 1
ATOM 879 O O . ASN A 1 109 ? -4.611 28.842 -10.936 1.00 53.84 109 ASN A O 1
ATOM 883 N N . ASP A 1 110 ? -4.911 26.907 -12.010 1.00 62.03 110 ASP A N 1
ATOM 884 C CA . ASP A 1 110 ? -6.077 26.503 -11.227 1.00 62.03 110 ASP A CA 1
ATOM 885 C C . ASP A 1 110 ? -5.700 25.586 -10.052 1.00 62.03 110 ASP A C 1
ATOM 887 O O . ASP A 1 110 ? -4.968 24.602 -10.202 1.00 62.03 110 ASP A O 1
ATOM 891 N N . ASP A 1 111 ? -6.248 25.912 -8.877 1.00 66.19 111 ASP A N 1
ATOM 892 C CA . ASP A 1 111 ? -6.108 25.177 -7.610 1.00 66.19 111 ASP A CA 1
ATOM 893 C C . ASP A 1 111 ? -7.059 23.966 -7.539 1.00 66.19 111 ASP A C 1
ATOM 895 O O . ASP A 1 111 ? -7.606 23.626 -6.492 1.00 66.19 111 ASP A O 1
ATOM 899 N N . THR A 1 112 ? -7.305 23.321 -8.676 1.00 72.44 112 THR A N 1
ATOM 900 C CA . THR A 1 112 ? -8.252 22.210 -8.814 1.00 72.44 112 THR A CA 1
ATOM 901 C C . THR A 1 112 ? -7.612 21.090 -9.599 1.00 72.44 112 THR A C 1
ATOM 903 O O . THR A 1 112 ? -6.984 21.352 -10.613 1.00 72.44 112 THR A O 1
ATOM 906 N N . GLY A 1 113 ? -7.778 19.838 -9.188 1.00 77.94 113 GLY A N 1
ATOM 907 C CA . GLY A 1 113 ? -7.257 18.705 -9.945 1.00 77.94 113 GLY A CA 1
ATOM 908 C C . GLY A 1 113 ? -6.814 17.559 -9.059 1.00 77.94 113 GLY A C 1
ATOM 909 O O . GLY A 1 113 ? -6.881 17.623 -7.833 1.00 77.94 113 GLY A O 1
ATOM 910 N N . ILE A 1 114 ? -6.362 16.499 -9.719 1.00 81.19 114 ILE A N 1
ATOM 911 C CA . ILE A 1 114 ? -6.050 15.225 -9.088 1.00 81.19 114 ILE A CA 1
ATOM 912 C C . ILE A 1 114 ? -4.566 14.943 -9.260 1.00 81.19 114 ILE A C 1
ATOM 914 O O . ILE A 1 114 ? -4.045 14.938 -10.374 1.00 81.19 114 ILE A O 1
ATOM 918 N N . ILE A 1 115 ? -3.912 14.639 -8.150 1.00 84.50 115 ILE A N 1
ATOM 919 C CA . ILE A 1 115 ? -2.554 14.115 -8.116 1.00 84.50 115 ILE A CA 1
ATOM 920 C C . ILE A 1 115 ? -2.664 12.637 -7.828 1.00 84.50 115 ILE A C 1
ATOM 922 O O . ILE A 1 115 ? -3.417 12.232 -6.943 1.00 84.50 115 ILE A O 1
ATOM 926 N N . SER A 1 116 ? -1.926 11.824 -8.572 1.00 78.62 116 SER A N 1
ATOM 927 C CA . SER A 1 116 ? -1.961 10.390 -8.361 1.00 78.62 116 SER A CA 1
ATOM 928 C C . SER A 1 116 ? -0.643 9.730 -8.692 1.00 78.62 116 SER A C 1
ATOM 930 O O . SER A 1 116 ? 0.006 10.101 -9.668 1.00 78.62 116 SER A O 1
ATOM 932 N N . LEU A 1 117 ? -0.307 8.687 -7.944 1.00 67.62 117 LEU A N 1
ATOM 933 C CA . LEU A 1 117 ? 0.809 7.815 -8.258 1.00 67.62 117 LEU A CA 1
ATOM 934 C C . LEU A 1 117 ? 0.344 6.364 -8.294 1.00 67.62 117 LEU A C 1
ATOM 936 O O . LEU A 1 117 ? -0.056 5.797 -7.281 1.00 67.62 117 LEU A O 1
ATOM 940 N N . GLN A 1 118 ? 0.449 5.757 -9.476 1.00 67.56 118 GLN A N 1
ATOM 941 C CA . GLN A 1 118 ? 0.324 4.314 -9.639 1.00 67.56 118 GLN A CA 1
ATOM 942 C C . GLN A 1 118 ? 1.713 3.687 -9.549 1.00 67.56 118 GLN A C 1
ATOM 944 O O . GLN A 1 118 ? 2.455 3.648 -10.534 1.00 67.56 118 GLN A O 1
ATOM 949 N N . TYR A 1 119 ? 2.067 3.182 -8.367 1.00 59.22 119 TYR A N 1
ATOM 950 C CA . TYR A 1 119 ? 3.389 2.597 -8.108 1.00 59.22 119 TYR A CA 1
ATOM 951 C C . TYR A 1 119 ? 3.781 1.507 -9.116 1.00 59.22 119 TYR A C 1
ATOM 953 O O . TYR A 1 119 ? 4.913 1.488 -9.597 1.00 59.22 119 TYR A O 1
ATOM 961 N N . GLY A 1 120 ? 2.835 0.640 -9.497 1.00 56.81 120 GLY A N 1
ATOM 962 C CA . GLY A 1 120 ? 3.080 -0.414 -10.488 1.00 56.81 120 GLY A CA 1
ATOM 963 C C . GLY A 1 120 ? 3.351 0.121 -11.900 1.00 56.81 120 GLY A C 1
ATOM 964 O O . GLY A 1 120 ? 4.157 -0.452 -12.632 1.00 56.81 120 GLY A O 1
ATOM 965 N N . GLY A 1 121 ? 2.729 1.246 -12.268 1.00 64.50 121 GLY A N 1
ATOM 966 C CA . GLY A 1 121 ? 2.932 1.894 -13.566 1.00 64.50 121 GLY A CA 1
ATOM 967 C C . GLY A 1 121 ? 4.281 2.609 -13.668 1.00 64.50 121 GLY A C 1
ATOM 968 O O . GLY A 1 121 ? 4.927 2.547 -14.713 1.00 64.50 121 GLY A O 1
ATOM 969 N N . GLN A 1 122 ? 4.748 3.228 -12.575 1.00 68.06 122 GLN A N 1
ATOM 970 C CA . GLN A 1 122 ? 6.019 3.965 -12.550 1.00 68.06 122 GLN A CA 1
ATOM 971 C C . GLN A 1 122 ? 7.207 3.081 -12.958 1.00 68.06 122 GLN A C 1
ATOM 973 O O . GLN A 1 122 ? 8.016 3.468 -13.801 1.00 68.06 122 GLN A O 1
ATOM 978 N N . PHE A 1 123 ? 7.303 1.880 -12.384 1.00 63.97 123 PHE A N 1
ATOM 979 C CA . PHE A 1 123 ? 8.431 0.979 -12.627 1.00 63.97 123 PHE A CA 1
ATOM 980 C C . PHE A 1 123 ? 8.498 0.501 -14.084 1.00 63.97 123 PHE A C 1
ATOM 982 O O . PHE A 1 123 ? 9.564 0.509 -14.698 1.00 63.97 123 PHE A O 1
ATOM 989 N N . GLN A 1 124 ? 7.350 0.130 -14.659 1.00 69.75 124 GLN A N 1
ATOM 990 C CA . GLN A 1 124 ? 7.273 -0.300 -16.057 1.00 69.75 124 GLN A CA 1
ATOM 991 C C . GLN A 1 124 ? 7.691 0.822 -17.014 1.00 69.75 124 GLN A C 1
ATOM 993 O O . GLN A 1 124 ? 8.465 0.582 -17.939 1.00 69.75 124 GLN A O 1
ATOM 998 N N . ILE A 1 125 ? 7.232 2.053 -16.766 1.00 74.38 125 ILE A N 1
ATOM 999 C CA . ILE A 1 125 ? 7.603 3.224 -17.571 1.00 74.38 125 ILE A CA 1
ATOM 1000 C C . ILE A 1 125 ? 9.115 3.476 -17.492 1.00 74.38 125 ILE A C 1
ATOM 1002 O O . ILE A 1 125 ? 9.760 3.600 -18.532 1.00 74.38 125 ILE A O 1
ATOM 1006 N N . ASN A 1 126 ? 9.699 3.471 -16.291 1.00 73.75 126 ASN A N 1
ATOM 1007 C CA . ASN A 1 126 ? 11.135 3.697 -16.098 1.00 73.75 126 ASN A CA 1
ATOM 1008 C C . ASN A 1 126 ? 12.004 2.648 -16.813 1.00 73.75 126 ASN A C 1
ATOM 1010 O O . ASN A 1 126 ? 13.004 2.999 -17.447 1.00 73.75 126 ASN A O 1
ATOM 1014 N N . ASN A 1 127 ? 11.617 1.370 -16.748 1.00 73.88 127 ASN A N 1
ATOM 1015 C CA . ASN A 1 127 ? 12.337 0.296 -17.433 1.00 73.88 127 ASN A CA 1
ATOM 1016 C C . ASN A 1 127 ? 12.289 0.473 -18.950 1.00 73.88 127 ASN A C 1
ATOM 1018 O O . ASN A 1 127 ? 13.331 0.426 -19.602 1.00 73.88 127 ASN A O 1
ATOM 1022 N N . ASN A 1 128 ? 11.102 0.747 -19.497 1.00 78.06 128 ASN A N 1
ATOM 1023 C CA . ASN A 1 128 ? 10.931 0.958 -20.933 1.00 78.06 128 ASN A CA 1
ATOM 1024 C C . ASN A 1 128 ? 11.754 2.157 -21.429 1.00 78.06 128 ASN A C 1
ATOM 1026 O O . ASN A 1 128 ? 12.389 2.080 -22.481 1.00 78.06 128 ASN A O 1
ATOM 1030 N N . VAL A 1 129 ? 11.778 3.260 -20.672 1.00 80.62 129 VAL A N 1
ATOM 1031 C CA . VAL A 1 129 ? 12.577 4.444 -21.024 1.00 80.62 129 VAL A CA 1
ATOM 1032 C C . VAL A 1 129 ? 14.075 4.137 -20.977 1.00 80.62 129 VAL A C 1
ATOM 1034 O O . VAL A 1 129 ? 14.797 4.496 -21.907 1.00 80.62 129 VAL A O 1
ATOM 1037 N N . SER A 1 130 ? 14.535 3.423 -19.948 1.00 80.69 130 SER A N 1
ATOM 1038 C CA . SER A 1 130 ? 15.941 3.014 -19.810 1.00 80.69 130 SER A CA 1
ATOM 1039 C C . SER A 1 130 ? 16.388 2.128 -20.975 1.00 80.69 130 SER A C 1
ATOM 1041 O O . SER A 1 130 ? 17.427 2.379 -21.585 1.00 80.69 130 SER A O 1
ATOM 1043 N N . GLU A 1 131 ? 15.564 1.146 -21.348 1.00 84.94 131 GLU A N 1
ATOM 1044 C CA . GLU A 1 131 ? 15.827 0.266 -22.487 1.00 84.94 131 GLU A CA 1
ATOM 1045 C C . GLU A 1 131 ? 15.896 1.046 -23.810 1.00 84.94 131 GLU A C 1
ATOM 1047 O O . GLU A 1 131 ? 16.810 0.836 -24.613 1.00 84.94 131 GLU A O 1
ATOM 1052 N N . CYS A 1 132 ? 14.976 1.994 -24.027 1.00 82.94 132 CYS A N 1
ATOM 1053 C CA . CYS A 1 132 ? 15.000 2.865 -25.203 1.00 82.94 132 CYS A CA 1
ATOM 1054 C C . CYS A 1 132 ? 16.291 3.691 -25.267 1.00 82.94 132 CYS A C 1
ATOM 1056 O O . CYS A 1 132 ? 16.947 3.724 -26.309 1.00 82.94 132 CYS A O 1
ATOM 1058 N N . ILE A 1 133 ? 16.688 4.317 -24.154 1.00 82.38 133 ILE A N 1
ATOM 1059 C CA . ILE A 1 133 ? 17.913 5.123 -24.069 1.00 82.38 133 ILE A CA 1
ATOM 1060 C C . ILE A 1 133 ? 19.149 4.272 -24.386 1.00 82.38 133 ILE A C 1
ATOM 1062 O O . ILE A 1 133 ? 20.022 4.704 -25.143 1.00 82.38 133 ILE A O 1
ATOM 1066 N N . ASP A 1 134 ? 19.233 3.052 -23.859 1.00 85.38 134 ASP A N 1
ATOM 1067 C CA . ASP A 1 134 ? 20.366 2.161 -24.119 1.00 85.38 134 ASP A CA 1
ATOM 1068 C C . ASP A 1 134 ? 20.418 1.687 -25.574 1.00 85.38 134 ASP A C 1
ATOM 1070 O O . ASP A 1 134 ? 21.497 1.618 -26.173 1.00 85.38 134 ASP A O 1
ATOM 1074 N N . ASN A 1 135 ? 19.263 1.424 -26.184 1.00 88.88 135 ASN A N 1
ATOM 1075 C CA . ASN A 1 135 ? 19.182 1.116 -27.609 1.00 88.88 135 ASN A CA 1
ATOM 1076 C C . ASN A 1 135 ? 19.600 2.314 -28.473 1.00 88.88 135 ASN A C 1
ATOM 1078 O O . ASN A 1 135 ? 20.352 2.141 -29.436 1.00 88.88 135 ASN A O 1
ATOM 1082 N N . TYR A 1 136 ? 19.212 3.534 -28.100 1.00 90.94 136 TYR A N 1
ATOM 1083 C CA . TYR A 1 136 ? 19.630 4.748 -28.802 1.00 90.94 136 TYR A CA 1
ATOM 1084 C C . TYR A 1 136 ? 21.133 5.001 -28.677 1.00 90.94 136 TYR A C 1
ATOM 1086 O O . TYR A 1 136 ? 21.775 5.343 -29.669 1.00 90.94 136 TYR A O 1
ATOM 1094 N N . LYS A 1 137 ? 21.749 4.738 -27.518 1.00 87.94 137 LYS A N 1
ATOM 1095 C CA . LYS A 1 137 ? 23.215 4.801 -27.371 1.00 87.94 137 LYS A CA 1
ATOM 1096 C C . LYS A 1 137 ? 23.928 3.820 -28.306 1.00 87.94 137 LYS A C 1
ATOM 1098 O O . LYS A 1 137 ? 24.886 4.206 -28.978 1.00 87.94 137 LYS A O 1
ATOM 1103 N N . LYS A 1 138 ? 23.447 2.572 -28.394 1.00 91.88 138 LYS A N 1
ATOM 1104 C CA . LYS A 1 138 ? 23.996 1.562 -29.321 1.00 91.88 138 LYS A CA 1
ATOM 1105 C C . LYS A 1 138 ? 23.871 2.017 -30.776 1.00 91.88 138 LYS A C 1
ATOM 1107 O O . LYS A 1 138 ? 24.826 1.899 -31.540 1.00 91.88 138 LYS A O 1
ATOM 1112 N N . MET A 1 139 ? 22.721 2.574 -31.153 1.00 91.81 139 MET A N 1
ATOM 1113 C CA . MET A 1 139 ? 22.484 3.079 -32.507 1.00 91.81 139 MET A CA 1
ATOM 1114 C C . MET A 1 139 ? 23.354 4.305 -32.825 1.00 91.81 139 MET A C 1
ATOM 1116 O O . MET A 1 139 ? 23.927 4.378 -33.910 1.00 91.81 139 MET A O 1
ATOM 1120 N N . ASN A 1 140 ? 23.552 5.216 -31.866 1.00 91.50 140 ASN A N 1
ATOM 1121 C CA . ASN A 1 140 ? 24.468 6.347 -32.018 1.00 91.50 140 ASN A CA 1
ATOM 1122 C C . ASN A 1 140 ? 25.915 5.882 -32.246 1.00 91.50 140 ASN A C 1
ATOM 1124 O O . ASN A 1 140 ? 26.582 6.413 -33.129 1.00 91.50 140 ASN A O 1
ATOM 1128 N N . SER A 1 141 ? 26.377 4.854 -31.525 1.00 91.94 141 SER A N 1
ATOM 1129 C CA . SER A 1 141 ? 27.699 4.253 -31.760 1.00 91.94 141 SER A CA 1
ATOM 1130 C C . SER A 1 141 ? 27.837 3.703 -33.186 1.00 91.94 141 SER A C 1
ATOM 1132 O O . SER A 1 141 ? 28.888 3.867 -33.803 1.00 91.94 141 SER A O 1
ATOM 1134 N N . LYS A 1 142 ? 26.769 3.135 -33.764 1.00 92.94 142 LYS A N 1
ATOM 1135 C CA . LYS A 1 142 ? 26.767 2.714 -35.174 1.00 92.94 142 LYS A CA 1
ATOM 1136 C C . LYS A 1 142 ? 26.818 3.881 -36.152 1.00 92.94 142 LYS A C 1
ATOM 1138 O O . LYS A 1 142 ? 27.527 3.785 -37.149 1.00 92.94 142 LYS A O 1
ATOM 1143 N N . PHE A 1 143 ? 26.139 4.990 -35.871 1.00 91.50 143 PHE A N 1
ATOM 1144 C CA . PHE A 1 143 ? 26.284 6.193 -36.692 1.00 91.50 143 PHE A CA 1
ATOM 1145 C C . PHE A 1 143 ? 27.705 6.765 -36.639 1.00 91.50 143 PHE A C 1
ATOM 1147 O O . PHE A 1 143 ? 28.234 7.147 -37.678 1.00 91.50 143 PHE A O 1
ATOM 1154 N N . GLU A 1 144 ? 28.359 6.754 -35.475 1.00 89.94 144 GLU A N 1
ATOM 1155 C CA . GLU A 1 144 ? 29.767 7.158 -35.346 1.00 89.94 144 GLU A CA 1
ATOM 1156 C C . GLU A 1 144 ? 30.705 6.246 -36.152 1.00 89.94 144 GLU A C 1
ATOM 1158 O O . GLU A 1 144 ? 31.576 6.743 -36.868 1.00 89.94 144 GLU A O 1
ATOM 1163 N N . GLU A 1 145 ? 30.500 4.924 -36.109 1.00 91.06 145 GLU A N 1
ATOM 1164 C CA . GLU A 1 145 ? 31.230 3.964 -36.953 1.00 91.06 145 GLU A CA 1
ATOM 1165 C C . GLU A 1 145 ? 31.047 4.271 -38.452 1.00 91.06 145 GLU A C 1
ATOM 1167 O O . GLU A 1 145 ? 32.028 4.315 -39.198 1.00 91.06 145 GLU A O 1
ATOM 1172 N N . ILE A 1 146 ? 29.808 4.525 -38.894 1.00 88.75 146 ILE A N 1
ATOM 1173 C CA . ILE A 1 146 ? 29.489 4.832 -40.298 1.00 88.75 146 ILE A CA 1
ATOM 1174 C C . ILE A 1 146 ? 30.131 6.152 -40.738 1.00 88.75 146 ILE A C 1
ATOM 1176 O O . ILE A 1 146 ? 30.716 6.203 -41.818 1.00 88.75 146 ILE A O 1
ATOM 1180 N N . LEU A 1 147 ? 30.064 7.205 -39.919 1.00 86.81 147 LEU A N 1
ATOM 1181 C CA . LEU A 1 147 ? 30.683 8.499 -40.228 1.00 86.81 147 LEU A CA 1
ATOM 1182 C C . LEU A 1 147 ? 32.208 8.379 -40.338 1.00 86.81 147 LEU A C 1
ATOM 1184 O O . LEU A 1 147 ? 32.806 8.922 -41.267 1.00 86.81 147 LEU A O 1
ATOM 1188 N N . ASN A 1 148 ? 32.839 7.615 -39.442 1.00 87.31 148 ASN A N 1
ATOM 1189 C CA . ASN A 1 148 ? 34.276 7.346 -39.503 1.00 87.31 148 ASN A CA 1
ATOM 1190 C C . ASN A 1 148 ? 34.667 6.592 -40.783 1.00 87.31 148 ASN A C 1
ATOM 1192 O O . ASN A 1 148 ? 35.656 6.942 -41.427 1.00 87.31 148 ASN A O 1
ATOM 1196 N N . LEU A 1 149 ? 33.876 5.589 -41.180 1.00 86.31 149 LEU A N 1
ATOM 1197 C CA . LEU A 1 149 ? 34.076 4.861 -42.433 1.00 86.31 149 LEU A CA 1
ATOM 1198 C C . LEU A 1 149 ? 33.888 5.773 -43.646 1.00 86.31 149 LEU A C 1
ATOM 1200 O O . LEU A 1 149 ? 34.755 5.788 -44.515 1.00 86.31 149 LEU A O 1
ATOM 1204 N N . ALA A 1 150 ? 32.818 6.569 -43.689 1.00 81.81 150 ALA A N 1
ATOM 1205 C CA . ALA A 1 150 ? 32.546 7.504 -44.780 1.00 81.81 150 ALA A CA 1
ATOM 1206 C C . ALA A 1 150 ? 33.712 8.483 -45.001 1.00 81.81 150 ALA A C 1
ATOM 1208 O O . ALA A 1 150 ? 34.129 8.687 -46.139 1.00 81.81 150 ALA A O 1
ATOM 1209 N N . ASN A 1 151 ? 34.306 8.994 -43.917 1.00 77.62 151 ASN A N 1
ATOM 1210 C CA . ASN A 1 151 ? 35.480 9.872 -43.964 1.00 77.62 151 ASN A CA 1
ATOM 1211 C C . ASN A 1 151 ? 36.752 9.188 -44.503 1.00 77.62 151 ASN A C 1
ATOM 1213 O O . ASN A 1 151 ? 37.676 9.872 -44.938 1.00 77.62 151 ASN A O 1
ATOM 1217 N N . SER A 1 152 ? 36.825 7.853 -44.473 1.00 80.62 152 SER A N 1
ATOM 1218 C CA . SER A 1 152 ? 37.990 7.082 -44.936 1.00 80.62 152 SER A CA 1
ATOM 1219 C C . SER A 1 152 ? 37.955 6.715 -46.427 1.00 80.62 152 SER A C 1
ATOM 1221 O O . SER A 1 152 ? 38.955 6.247 -46.978 1.00 80.62 152 SER A O 1
ATOM 1223 N N . LEU A 1 153 ? 36.819 6.910 -47.101 1.00 74.94 153 LEU A N 1
ATOM 1224 C CA . LEU A 1 153 ? 36.635 6.475 -48.482 1.00 74.94 153 LEU A CA 1
ATOM 1225 C C . LEU A 1 153 ? 37.115 7.543 -49.480 1.00 74.94 153 LEU A C 1
ATOM 1227 O O . LEU A 1 153 ? 36.638 8.671 -49.489 1.00 74.94 153 LEU A O 1
ATOM 1231 N N . SER A 1 154 ? 38.033 7.165 -50.372 1.00 67.31 154 SER A N 1
ATOM 1232 C CA . SER A 1 154 ? 38.722 8.080 -51.306 1.00 67.31 154 SER A CA 1
ATOM 1233 C C . SER A 1 154 ? 38.108 8.152 -52.714 1.00 67.31 154 SER A C 1
ATOM 1235 O O . SER A 1 154 ? 38.513 8.996 -53.508 1.00 67.31 154 SER A O 1
ATOM 1237 N N . PHE A 1 155 ? 37.132 7.292 -53.038 1.00 64.44 155 PHE A N 1
ATOM 1238 C CA . PHE A 1 155 ? 36.593 7.135 -54.402 1.00 64.44 155 PHE A CA 1
ATOM 1239 C C . PHE A 1 155 ? 35.067 6.940 -54.448 1.00 64.44 155 PHE A C 1
ATOM 1241 O O . PHE A 1 155 ? 34.568 6.114 -55.210 1.00 64.44 155 PHE A O 1
ATOM 1248 N N . THR A 1 156 ? 34.301 7.667 -53.630 1.00 61.94 156 THR A N 1
ATOM 1249 C CA . THR A 1 156 ? 32.827 7.561 -53.631 1.00 61.94 156 THR A CA 1
ATOM 1250 C C . THR A 1 156 ? 32.167 8.791 -54.243 1.00 61.94 156 THR A C 1
ATOM 1252 O O . THR A 1 156 ? 32.568 9.920 -53.974 1.00 61.94 156 THR A O 1
ATOM 1255 N N . SER A 1 157 ? 31.126 8.557 -55.044 1.00 62.28 157 SER A N 1
ATOM 1256 C CA . SER A 1 157 ? 30.253 9.581 -55.628 1.00 62.28 157 SER A CA 1
ATOM 1257 C C . SER A 1 157 ? 28.941 9.777 -54.853 1.00 62.28 157 SER A C 1
ATOM 1259 O O . SER A 1 157 ? 28.077 10.515 -55.319 1.00 62.28 157 SER A O 1
ATOM 1261 N N . PHE A 1 158 ? 28.753 9.095 -53.715 1.00 65.06 158 PHE A N 1
ATOM 1262 C CA . PHE A 1 158 ? 27.505 9.104 -52.942 1.00 65.06 158 PHE A CA 1
ATOM 1263 C C . PHE A 1 158 ? 27.710 9.835 -51.602 1.00 65.06 158 PHE A C 1
ATOM 1265 O O . PHE A 1 158 ? 28.358 9.289 -50.706 1.00 65.06 158 PHE A O 1
ATOM 1272 N N . PRO A 1 159 ? 27.182 11.060 -51.432 1.00 69.06 159 PRO A N 1
ATOM 1273 C CA . PRO A 1 159 ? 27.354 11.831 -50.204 1.00 69.06 159 PRO A CA 1
ATOM 1274 C C . PRO A 1 159 ? 26.392 11.334 -49.112 1.00 69.06 159 PRO A C 1
ATOM 1276 O O . PRO A 1 159 ? 25.296 11.854 -48.965 1.00 69.06 159 PRO A O 1
ATOM 1279 N N . ILE A 1 160 ? 26.792 10.317 -48.342 1.00 79.69 160 ILE A N 1
ATOM 1280 C CA . ILE A 1 160 ? 25.967 9.757 -47.247 1.00 79.69 160 ILE A CA 1
ATOM 1281 C C . ILE A 1 160 ? 26.195 10.435 -45.885 1.00 79.69 160 ILE A C 1
ATOM 1283 O O . ILE A 1 160 ? 25.455 10.183 -44.937 1.00 79.69 160 ILE A O 1
ATOM 1287 N N . ALA A 1 161 ? 27.238 11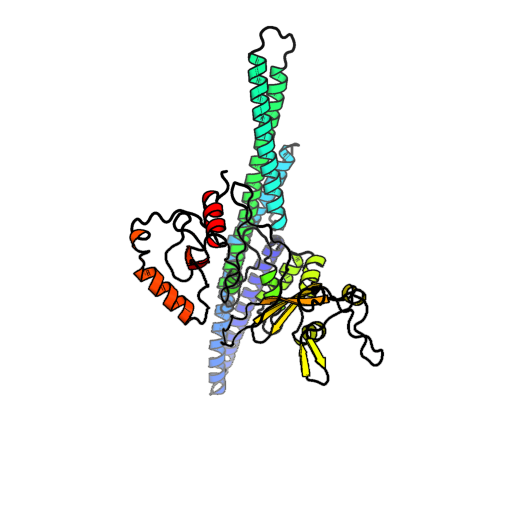.261 -45.758 1.00 82.25 161 ALA A N 1
ATOM 1288 C CA . ALA A 1 161 ? 27.661 11.821 -44.474 1.00 82.25 161 ALA A CA 1
ATOM 1289 C C . ALA A 1 161 ? 26.610 12.765 -43.870 1.00 82.25 161 ALA A C 1
ATOM 1291 O O . ALA A 1 161 ? 26.306 12.647 -42.684 1.00 82.25 161 ALA A O 1
ATOM 1292 N N . ASP A 1 162 ? 26.021 13.646 -44.683 1.00 84.69 162 ASP A N 1
ATOM 1293 C CA . ASP A 1 162 ? 25.011 14.607 -44.226 1.00 84.69 162 ASP A CA 1
ATOM 1294 C C . ASP A 1 162 ? 23.722 13.904 -43.777 1.00 84.69 162 ASP A C 1
ATOM 1296 O O . ASP A 1 162 ? 23.164 14.240 -42.733 1.00 84.69 162 ASP A O 1
ATOM 1300 N N . ASP A 1 163 ? 23.284 12.875 -44.508 1.00 86.25 163 ASP A N 1
ATOM 1301 C CA . ASP A 1 163 ? 22.113 12.072 -44.143 1.00 86.25 163 ASP A CA 1
ATOM 1302 C C . ASP A 1 163 ? 22.328 11.348 -42.808 1.00 86.25 163 ASP A C 1
ATOM 1304 O O . ASP A 1 163 ? 21.473 11.391 -41.919 1.00 86.25 163 ASP A O 1
ATOM 1308 N N . VAL A 1 164 ? 23.498 10.725 -42.628 1.00 88.31 164 VAL A N 1
ATOM 1309 C CA . VAL A 1 164 ? 23.857 10.036 -41.381 1.00 88.31 164 VAL A CA 1
ATOM 1310 C C . VAL A 1 164 ? 23.983 11.025 -40.222 1.00 88.31 164 VAL A C 1
ATOM 1312 O O . VAL A 1 164 ? 23.501 10.737 -39.127 1.00 88.31 164 VAL A O 1
ATOM 1315 N N . LEU A 1 165 ? 24.570 12.203 -40.446 1.00 88.94 165 LEU A N 1
ATOM 1316 C CA . LEU A 1 165 ? 24.684 13.253 -39.433 1.00 88.94 165 LEU A CA 1
ATOM 1317 C C . LEU A 1 165 ? 23.305 13.784 -39.014 1.00 88.94 165 LEU A C 1
ATOM 1319 O O . LEU A 1 165 ? 23.045 13.962 -37.823 1.00 88.94 165 LEU A O 1
ATOM 1323 N N . ASN A 1 166 ? 22.397 13.989 -39.969 1.00 89.50 166 ASN A N 1
ATOM 1324 C CA . ASN A 1 166 ? 21.023 14.409 -39.697 1.00 89.50 166 ASN A CA 1
ATOM 1325 C C . ASN A 1 166 ? 20.262 13.361 -38.873 1.00 89.50 166 ASN A C 1
ATOM 1327 O O . ASN A 1 166 ? 19.604 13.711 -37.888 1.00 89.50 166 ASN A O 1
ATOM 1331 N N . LEU A 1 167 ? 20.397 12.075 -39.217 1.00 89.62 167 LEU A N 1
ATOM 1332 C CA . LEU A 1 167 ? 19.821 10.973 -38.441 1.00 89.62 167 LEU A CA 1
ATOM 1333 C C . LEU A 1 167 ? 20.422 10.889 -37.034 1.00 89.62 167 LEU A C 1
ATOM 1335 O O . LEU A 1 167 ? 19.683 10.746 -36.060 1.00 89.62 167 LEU A O 1
ATOM 1339 N N . GLN A 1 168 ? 21.742 11.040 -36.907 1.00 91.94 168 GLN A N 1
ATOM 1340 C CA . GLN A 1 168 ? 22.424 11.046 -35.616 1.00 91.94 168 GLN A CA 1
ATOM 1341 C C . GLN A 1 168 ? 21.945 12.206 -34.729 1.00 91.94 168 GLN A C 1
ATOM 1343 O O . GLN A 1 168 ? 21.678 12.008 -33.544 1.00 91.94 168 GLN A O 1
ATOM 1348 N N . ASN A 1 169 ? 21.793 13.407 -35.290 1.00 90.12 169 ASN A N 1
ATOM 1349 C CA . ASN A 1 169 ? 21.276 14.570 -34.566 1.00 90.12 169 ASN A CA 1
ATOM 1350 C C . ASN A 1 169 ? 19.817 14.369 -34.135 1.00 90.12 169 ASN A C 1
ATOM 1352 O O . ASN A 1 169 ? 19.462 14.694 -33.003 1.00 90.12 169 ASN A O 1
ATOM 1356 N N . SER A 1 170 ? 18.983 13.779 -34.996 1.00 89.06 170 SER A N 1
ATOM 1357 C CA . SER A 1 170 ? 17.602 13.419 -34.651 1.00 89.06 170 SER A CA 1
ATOM 1358 C C . SER A 1 170 ? 17.552 12.426 -33.483 1.00 89.06 170 SER A C 1
ATOM 1360 O O . SER A 1 170 ? 16.830 12.651 -32.510 1.00 89.06 170 SER A O 1
ATOM 1362 N N . LEU A 1 171 ? 18.389 11.383 -33.521 1.00 89.62 171 LEU A N 1
ATOM 1363 C CA . LEU A 1 171 ? 18.501 10.385 -32.457 1.00 89.62 171 LEU A CA 1
ATOM 1364 C C . LEU A 1 171 ? 19.002 10.993 -31.135 1.00 89.62 171 LEU A C 1
ATOM 1366 O O . LEU A 1 171 ? 18.483 10.664 -30.067 1.00 89.62 171 LEU A O 1
ATOM 1370 N N . LYS A 1 172 ? 19.981 11.906 -31.188 1.00 87.69 172 LYS A N 1
ATOM 1371 C CA . LYS A 1 172 ? 20.460 12.649 -30.009 1.00 87.69 172 LYS A CA 1
ATOM 1372 C C . LYS A 1 172 ? 19.341 13.479 -29.389 1.00 87.69 172 LYS A C 1
ATOM 1374 O O . LYS A 1 172 ? 19.117 13.367 -28.190 1.00 87.69 172 LYS A O 1
ATOM 1379 N N . ASN A 1 173 ? 18.587 14.221 -30.201 1.00 85.69 173 ASN A N 1
ATOM 1380 C CA . ASN A 1 173 ? 17.450 15.007 -29.720 1.00 85.69 173 ASN A CA 1
ATOM 1381 C C . ASN A 1 173 ? 16.385 14.121 -29.056 1.00 85.69 173 ASN A C 1
ATOM 1383 O O . ASN A 1 173 ? 15.916 14.445 -27.970 1.00 85.69 173 ASN A O 1
ATOM 1387 N N . GLN A 1 174 ? 16.050 12.973 -29.657 1.00 84.88 174 GLN A N 1
ATOM 1388 C CA . GLN A 1 174 ? 15.121 12.010 -29.055 1.00 84.88 174 GLN A CA 1
ATOM 1389 C C . GLN A 1 174 ? 15.649 11.446 -27.730 1.00 84.88 174 GLN A C 1
ATOM 1391 O O . GLN A 1 174 ? 14.894 11.345 -26.766 1.00 84.88 174 GLN A O 1
ATOM 1396 N N . THR A 1 175 ? 16.943 11.119 -27.663 1.00 85.75 175 THR A N 1
ATOM 1397 C CA . THR A 1 175 ? 17.596 10.644 -26.432 1.00 85.75 175 THR A CA 1
ATOM 1398 C C . THR A 1 175 ? 17.513 11.698 -25.325 1.00 85.75 175 THR A C 1
ATOM 1400 O O . THR A 1 175 ? 17.174 11.367 -24.188 1.00 85.75 175 THR A O 1
ATOM 1403 N N . THR A 1 176 ? 17.759 12.971 -25.654 1.00 85.56 176 THR A N 1
ATOM 1404 C CA . THR A 1 176 ? 17.618 14.096 -24.720 1.00 85.56 176 THR A CA 1
ATOM 1405 C C . THR A 1 176 ? 16.179 14.227 -24.230 1.00 85.56 176 THR A C 1
ATOM 1407 O O . THR A 1 176 ? 15.963 14.236 -23.023 1.00 85.56 176 THR A O 1
ATOM 1410 N N . SER A 1 177 ? 15.187 14.229 -25.126 1.00 82.88 177 SER A N 1
ATOM 1411 C CA . SER A 1 177 ? 13.774 14.340 -24.738 1.00 82.88 177 SER A CA 1
ATOM 1412 C C . SER A 1 177 ? 13.297 13.184 -23.851 1.00 82.88 177 SER A C 1
ATOM 1414 O O . SER A 1 177 ? 12.551 13.413 -22.904 1.00 82.88 177 SER A O 1
ATOM 1416 N N . LEU A 1 178 ? 13.737 11.948 -24.116 1.00 83.12 178 LEU A N 1
ATOM 1417 C CA . LEU A 1 178 ? 13.427 10.787 -23.268 1.00 83.12 178 LEU A CA 1
ATOM 1418 C C . LEU A 1 178 ? 14.083 10.877 -21.887 1.00 83.12 178 LEU A C 1
ATOM 1420 O O . LEU A 1 178 ? 13.474 10.482 -20.896 1.00 83.12 178 LEU A O 1
ATOM 1424 N N . THR A 1 179 ? 15.299 11.420 -21.814 1.00 83.75 179 THR A N 1
ATOM 1425 C CA . THR A 1 179 ? 15.988 11.651 -20.537 1.00 83.75 179 THR A CA 1
ATOM 1426 C C . THR A 1 179 ? 15.266 12.729 -19.724 1.00 83.75 179 THR A C 1
ATOM 1428 O O . THR A 1 179 ? 14.913 12.490 -18.574 1.00 83.75 179 THR A O 1
ATOM 1431 N N . GLU A 1 180 ? 14.941 13.869 -20.344 1.00 83.06 180 GLU A N 1
ATOM 1432 C CA . GLU A 1 180 ? 14.183 14.959 -19.709 1.00 83.06 180 GLU A CA 1
ATOM 1433 C C . GLU A 1 180 ? 12.803 14.491 -19.220 1.00 83.06 180 GLU A C 1
ATOM 1435 O O . GLU A 1 180 ? 12.368 14.846 -18.122 1.00 83.06 180 GLU A O 1
ATOM 1440 N N . PHE A 1 181 ? 12.127 13.656 -20.014 1.00 83.56 181 PHE A N 1
ATOM 1441 C CA . PHE A 1 181 ? 10.885 12.997 -19.622 1.00 83.56 181 PHE A CA 1
ATOM 1442 C C . PHE A 1 181 ? 11.075 12.129 -18.375 1.00 83.56 181 PHE A C 1
ATOM 1444 O O . PHE A 1 181 ? 10.304 12.254 -17.426 1.00 83.56 181 PHE A O 1
ATOM 1451 N N . ASN A 1 182 ? 12.095 11.266 -18.364 1.00 83.06 182 ASN A N 1
ATOM 1452 C CA . ASN A 1 182 ? 12.358 10.353 -17.254 1.00 83.06 182 ASN A CA 1
ATOM 1453 C C . ASN A 1 182 ? 12.646 11.109 -15.952 1.00 83.06 182 ASN A C 1
ATOM 1455 O O . ASN A 1 182 ? 12.128 10.753 -14.894 1.00 83.06 182 ASN A O 1
ATOM 1459 N N . ASP A 1 183 ? 13.445 12.170 -16.030 1.00 83.00 183 ASP A N 1
ATOM 1460 C CA . ASP A 1 183 ? 13.809 12.989 -14.874 1.00 83.00 183 ASP A CA 1
ATOM 1461 C C . ASP A 1 183 ? 12.590 13.744 -14.325 1.00 83.00 183 ASP A C 1
ATOM 1463 O O . ASP A 1 183 ? 12.347 13.754 -13.113 1.00 83.00 183 ASP A O 1
ATOM 1467 N N . SER A 1 184 ? 11.773 14.323 -15.212 1.00 82.12 184 SER A N 1
ATOM 1468 C CA . SER A 1 184 ? 10.523 15.001 -14.849 1.00 82.12 184 SER A CA 1
ATOM 1469 C C . SER A 1 184 ? 9.512 14.036 -14.218 1.00 82.12 184 SER A C 1
ATOM 1471 O O . SER A 1 184 ? 8.971 14.312 -13.145 1.00 82.12 184 SER A O 1
ATOM 1473 N N . PHE A 1 185 ? 9.319 12.864 -14.829 1.00 81.94 185 PHE A N 1
ATOM 1474 C CA . PHE A 1 185 ? 8.423 11.821 -14.338 1.00 81.94 185 PHE A CA 1
ATOM 1475 C C . PHE A 1 185 ? 8.841 11.315 -12.954 1.00 81.94 185 PHE A C 1
ATOM 1477 O O . PHE A 1 185 ? 8.009 11.228 -12.050 1.00 81.94 185 PHE A O 1
ATOM 1484 N N . ASN A 1 186 ? 10.133 11.045 -12.744 1.00 82.06 186 ASN A N 1
ATOM 1485 C CA . ASN A 1 186 ? 10.633 10.605 -11.442 1.00 82.06 186 ASN A CA 1
ATOM 1486 C C . ASN A 1 186 ? 10.560 11.707 -10.382 1.00 82.06 186 ASN A C 1
ATOM 1488 O O . ASN A 1 186 ? 10.228 11.413 -9.236 1.00 82.06 186 ASN A O 1
ATOM 1492 N N . THR A 1 187 ? 10.792 12.968 -10.754 1.00 84.06 187 THR A N 1
ATOM 1493 C CA . THR A 1 187 ? 10.615 14.111 -9.844 1.00 84.06 187 THR A CA 1
ATOM 1494 C C . THR A 1 187 ? 9.168 14.221 -9.369 1.00 84.06 187 THR A C 1
ATOM 1496 O O . THR A 1 187 ? 8.934 14.350 -8.167 1.00 84.06 187 THR A O 1
ATOM 1499 N N . TYR A 1 188 ? 8.199 14.106 -10.285 1.00 84.94 188 TYR A N 1
ATOM 1500 C CA . TYR A 1 188 ? 6.779 14.062 -9.934 1.00 84.94 188 TYR A CA 1
ATOM 1501 C C . TYR A 1 188 ? 6.482 12.890 -8.992 1.00 84.94 188 TYR A C 1
ATOM 1503 O O . TYR A 1 188 ? 5.957 13.096 -7.902 1.00 84.94 188 TYR A O 1
ATOM 1511 N N . CYS A 1 189 ? 6.877 11.669 -9.365 1.00 81.31 189 CYS A N 1
ATOM 1512 C CA . CYS A 1 189 ? 6.587 10.476 -8.569 1.00 81.31 189 CYS A CA 1
ATOM 1513 C C . CYS A 1 189 ? 7.211 10.531 -7.166 1.00 81.31 189 CYS A C 1
ATOM 1515 O O . CYS A 1 189 ? 6.577 10.118 -6.199 1.00 81.31 189 CYS A O 1
ATOM 1517 N N . ASN A 1 190 ? 8.437 11.046 -7.041 1.00 81.88 190 ASN A N 1
ATOM 1518 C CA . ASN A 1 190 ? 9.084 11.253 -5.746 1.00 81.88 190 ASN A CA 1
ATOM 1519 C C . ASN A 1 190 ? 8.311 12.274 -4.909 1.00 81.88 190 ASN A C 1
ATOM 1521 O O . ASN A 1 190 ? 8.018 12.007 -3.753 1.00 81.88 190 ASN A O 1
ATOM 1525 N N . GLY A 1 191 ? 7.902 13.398 -5.498 1.00 81.62 191 GLY A N 1
ATOM 1526 C CA . GLY A 1 191 ? 7.150 14.404 -4.757 1.00 81.62 191 GLY A CA 1
ATOM 1527 C C . GLY A 1 191 ? 5.753 13.936 -4.321 1.00 81.62 191 GLY A C 1
ATOM 1528 O O . GLY A 1 191 ? 5.293 14.340 -3.254 1.00 81.62 191 GLY A O 1
ATOM 1529 N N . VAL A 1 192 ? 5.099 13.050 -5.086 1.00 82.44 192 VAL A N 1
ATOM 1530 C CA . VAL A 1 192 ? 3.854 12.387 -4.651 1.00 82.44 192 VAL A CA 1
ATOM 1531 C C . VAL A 1 192 ? 4.110 11.431 -3.479 1.00 82.44 192 VAL A C 1
ATOM 1533 O O . VAL A 1 192 ? 3.345 11.443 -2.519 1.00 82.44 192 VAL A O 1
ATOM 1536 N N . ARG A 1 193 ? 5.203 10.657 -3.512 1.00 78.81 193 ARG A N 1
ATOM 1537 C CA . ARG A 1 193 ? 5.629 9.811 -2.382 1.00 78.81 193 ARG A CA 1
ATOM 1538 C C . ARG A 1 193 ? 5.905 10.628 -1.124 1.00 78.81 193 ARG A C 1
ATOM 1540 O O . ARG A 1 193 ? 5.360 10.326 -0.069 1.00 78.81 193 ARG A O 1
ATOM 1547 N N . ASP A 1 194 ? 6.675 11.704 -1.249 1.00 81.62 194 ASP A N 1
ATOM 1548 C CA . ASP A 1 194 ? 7.003 12.584 -0.125 1.00 81.62 194 ASP A CA 1
ATOM 1549 C C . ASP A 1 194 ? 5.741 13.203 0.497 1.00 81.62 194 ASP A C 1
ATOM 1551 O O . ASP A 1 194 ? 5.689 13.457 1.700 1.00 81.62 194 ASP A O 1
ATOM 1555 N N . MET A 1 195 ? 4.733 13.510 -0.328 1.00 83.19 195 MET A N 1
ATOM 1556 C CA . MET A 1 195 ? 3.418 13.986 0.112 1.00 83.19 195 MET A CA 1
ATOM 1557 C C . MET A 1 195 ? 2.650 12.907 0.878 1.00 83.19 195 MET A C 1
ATOM 1559 O O . MET A 1 195 ? 2.182 13.175 1.981 1.00 83.19 195 MET A O 1
ATOM 1563 N N . GLU A 1 196 ? 2.559 11.687 0.344 1.00 81.62 196 GLU A N 1
ATOM 1564 C CA . GLU A 1 196 ? 1.932 10.564 1.050 1.00 81.62 196 GLU A CA 1
ATOM 1565 C C . GLU A 1 196 ? 2.598 10.325 2.413 1.00 81.62 196 GLU A C 1
ATOM 1567 O O . GLU A 1 196 ? 1.915 10.212 3.433 1.00 81.62 196 GLU A O 1
ATOM 1572 N N . GLU A 1 197 ? 3.931 10.329 2.459 1.00 77.06 197 GLU A N 1
ATOM 1573 C CA . GLU A 1 197 ? 4.694 10.159 3.694 1.00 77.06 197 GLU A CA 1
ATOM 1574 C C . GLU A 1 197 ? 4.462 11.286 4.706 1.00 77.06 197 GLU A C 1
ATOM 1576 O O . GLU A 1 197 ? 4.332 11.007 5.903 1.00 77.06 197 GLU A O 1
ATOM 1581 N N . ASN A 1 198 ? 4.392 12.547 4.260 1.00 80.56 198 ASN A N 1
ATOM 1582 C CA . ASN A 1 198 ? 4.149 13.668 5.168 1.00 80.56 198 ASN A CA 1
ATOM 1583 C C . ASN A 1 198 ? 2.720 13.641 5.717 1.00 80.56 198 ASN A C 1
ATOM 1585 O O . ASN A 1 198 ? 2.534 13.773 6.924 1.00 80.56 198 ASN A O 1
ATOM 1589 N N . ILE A 1 199 ? 1.725 13.363 4.871 1.00 78.69 199 ILE A N 1
ATOM 1590 C CA . ILE A 1 199 ? 0.331 13.179 5.295 1.00 78.69 199 ILE A CA 1
ATOM 1591 C C . ILE A 1 199 ? 0.236 12.057 6.337 1.00 78.69 199 ILE A C 1
ATOM 1593 O O . ILE A 1 199 ? -0.342 12.248 7.409 1.00 78.69 199 ILE A O 1
ATOM 1597 N N . CYS A 1 200 ? 0.872 10.910 6.078 1.00 74.06 200 CYS A N 1
ATOM 1598 C CA . CYS A 1 200 ? 0.932 9.810 7.040 1.00 74.06 200 CYS A CA 1
ATOM 1599 C C . CYS A 1 200 ? 1.581 10.245 8.360 1.00 74.06 200 CYS A C 1
ATOM 1601 O O . CYS A 1 200 ? 1.087 9.904 9.432 1.00 74.06 200 CYS A O 1
ATOM 1603 N N . SER A 1 201 ? 2.673 11.008 8.301 1.00 73.38 201 SER A N 1
ATOM 1604 C CA . SER A 1 201 ? 3.387 11.531 9.472 1.00 73.38 201 SER A CA 1
ATOM 1605 C C . SER A 1 201 ? 2.539 12.505 10.296 1.00 73.38 201 SER A C 1
ATOM 1607 O O . SER A 1 201 ? 2.489 12.385 11.519 1.00 73.38 201 SER A O 1
ATOM 1609 N N . VAL A 1 202 ? 1.836 13.436 9.646 1.00 71.19 202 VAL A N 1
ATOM 1610 C CA . VAL A 1 202 ? 0.915 14.384 10.291 1.00 71.19 202 VAL A CA 1
ATOM 1611 C C . VAL A 1 202 ? -0.199 13.626 11.007 1.00 71.19 202 VAL A C 1
ATOM 1613 O O . VAL A 1 202 ? -0.405 13.832 12.204 1.00 71.19 202 VAL A O 1
ATOM 1616 N N . PHE A 1 203 ? -0.844 12.672 10.329 1.00 67.69 203 PHE A N 1
ATOM 1617 C CA . PHE A 1 203 ? -1.884 11.852 10.951 1.00 67.69 203 PHE A CA 1
ATOM 1618 C C . PHE A 1 203 ? -1.345 10.953 12.082 1.00 67.69 203 PHE A C 1
ATOM 1620 O O . PHE A 1 203 ? -2.025 10.710 13.084 1.00 67.69 203 PHE A O 1
ATOM 1627 N N . SER A 1 204 ? -0.077 10.543 11.994 1.00 64.06 204 SER A N 1
ATOM 1628 C CA . SER A 1 204 ? 0.630 9.795 13.046 1.00 64.06 204 SER A CA 1
ATOM 1629 C C . SER A 1 204 ? 1.025 10.632 14.270 1.00 64.06 204 SER A C 1
ATOM 1631 O O . SER A 1 204 ? 1.551 10.074 15.225 1.00 64.06 204 SER A O 1
ATOM 1633 N N . LYS A 1 205 ? 0.822 11.955 14.272 1.00 64.31 205 LYS A N 1
ATOM 1634 C CA . LYS A 1 205 ? 1.133 12.819 15.430 1.00 64.31 205 LYS A CA 1
ATOM 1635 C C . LYS A 1 205 ? -0.083 13.189 16.269 1.00 64.31 205 LYS A C 1
ATOM 1637 O O . LYS A 1 205 ? 0.075 13.491 17.443 1.00 64.31 205 LYS A O 1
ATOM 1642 N N . ILE A 1 206 ? -1.283 13.092 15.705 1.00 59.22 206 ILE A N 1
ATOM 1643 C CA . ILE A 1 206 ? -2.574 13.344 16.385 1.00 59.22 206 ILE A CA 1
ATOM 1644 C C . ILE A 1 206 ? -2.900 12.235 17.403 1.00 59.22 206 ILE A C 1
ATOM 1646 O O . ILE A 1 206 ? -3.964 12.156 18.011 1.00 59.22 206 ILE A O 1
ATOM 1650 N N . SER A 1 207 ? -2.008 11.267 17.544 1.00 46.28 207 SER A N 1
ATOM 1651 C CA . SER A 1 207 ? -2.400 9.925 17.869 1.00 46.28 207 SER A CA 1
ATOM 1652 C C . SER A 1 207 ? -1.813 9.493 19.226 1.00 46.28 207 SER A C 1
ATOM 1654 O O . SER A 1 207 ? -1.043 8.553 19.384 1.00 46.28 207 SER A O 1
ATOM 1656 N N . GLY A 1 208 ? -2.508 9.943 20.271 1.00 47.81 208 GLY A N 1
ATOM 1657 C CA . GLY A 1 208 ? -2.929 9.006 21.334 1.00 47.81 208 GLY A CA 1
ATOM 1658 C C . GLY A 1 208 ? -3.686 7.763 20.797 1.00 47.81 208 GLY A C 1
ATOM 1659 O O . GLY A 1 208 ? -4.071 6.881 21.553 1.00 47.81 208 GLY A O 1
ATOM 1660 N N . ILE A 1 209 ? -3.877 7.695 19.477 1.00 47.00 209 ILE A N 1
ATOM 1661 C CA . ILE A 1 209 ? -4.403 6.634 18.621 1.00 47.00 209 ILE A CA 1
ATOM 1662 C C . ILE A 1 209 ? -3.248 5.860 17.901 1.00 47.00 209 ILE A C 1
ATOM 1664 O O . ILE A 1 209 ? -3.495 4.873 17.210 1.00 47.00 209 ILE A O 1
ATOM 1668 N N . THR A 1 210 ? -1.962 6.241 18.072 1.00 41.53 210 THR A N 1
ATOM 1669 C CA . THR A 1 210 ? -0.795 5.684 17.337 1.00 41.53 210 THR A CA 1
ATOM 1670 C C . THR A 1 210 ? -0.219 4.522 18.109 1.00 41.53 210 THR A C 1
ATOM 1672 O O . THR A 1 210 ? 0.879 4.558 18.653 1.00 41.53 210 THR A O 1
ATOM 1675 N N . VAL A 1 211 ? -0.979 3.443 18.124 1.00 39.19 211 VAL A N 1
ATOM 1676 C CA . VAL A 1 211 ? -0.361 2.119 18.170 1.00 39.19 211 VAL A CA 1
ATOM 1677 C C . VAL A 1 211 ? -0.244 1.553 16.744 1.00 39.19 211 VAL A C 1
ATOM 1679 O O . VAL A 1 211 ? 0.656 0.776 16.474 1.00 39.19 211 VAL A O 1
ATOM 1682 N N . GLY A 1 212 ? -1.040 2.035 15.775 1.00 41.22 212 GLY A N 1
ATOM 1683 C CA . GLY A 1 212 ? -1.170 1.373 14.467 1.00 41.22 212 GLY A CA 1
ATOM 1684 C C . GLY A 1 212 ? -0.189 1.745 13.339 1.00 41.22 212 GLY A C 1
ATOM 1685 O O . GLY A 1 212 ? 0.007 0.932 12.442 1.00 41.22 212 GLY A O 1
ATOM 1686 N N . ILE A 1 213 ? 0.435 2.933 13.304 1.00 36.59 213 ILE A N 1
ATOM 1687 C CA . ILE A 1 213 ? 1.172 3.369 12.085 1.00 36.59 213 ILE A CA 1
ATOM 1688 C C . ILE A 1 213 ? 2.673 3.018 12.119 1.00 36.59 213 ILE A C 1
ATOM 1690 O O . ILE A 1 213 ? 3.267 2.708 11.083 1.00 36.59 213 ILE A O 1
ATOM 1694 N N . SER A 1 214 ? 3.295 2.952 13.299 1.00 37.53 214 SER A N 1
ATOM 1695 C CA . SER A 1 214 ? 4.627 2.341 13.444 1.00 37.53 214 SER A CA 1
ATOM 1696 C C . SER A 1 214 ? 4.586 0.823 13.213 1.00 37.53 214 SER A C 1
ATOM 1698 O O . SER A 1 214 ? 5.559 0.262 12.708 1.00 37.53 214 SER A O 1
ATOM 1700 N N . GLU A 1 215 ? 3.442 0.177 13.472 1.00 40.28 215 GLU A N 1
ATOM 1701 C CA . GLU A 1 215 ? 3.166 -1.202 13.054 1.00 40.28 215 GLU A CA 1
ATOM 1702 C C . GLU A 1 215 ? 3.097 -1.319 11.517 1.00 40.28 215 GLU A C 1
ATOM 1704 O O . GLU A 1 215 ? 3.690 -2.235 10.954 1.00 40.28 215 GLU A O 1
ATOM 1709 N N . PHE A 1 216 ? 2.522 -0.349 10.794 1.00 36.00 216 PHE A N 1
ATOM 1710 C CA . PHE A 1 216 ? 2.443 -0.384 9.320 1.00 36.00 216 PHE A CA 1
ATOM 1711 C C . PHE A 1 216 ? 3.801 -0.424 8.600 1.00 36.00 216 PHE A C 1
ATOM 1713 O O . PHE A 1 216 ? 3.946 -1.145 7.610 1.00 36.00 216 PHE A O 1
ATOM 1720 N N . ARG A 1 217 ? 4.825 0.285 9.098 1.00 42.47 217 ARG A N 1
ATOM 1721 C CA . ARG A 1 217 ? 6.178 0.231 8.501 1.00 42.47 217 ARG A CA 1
ATOM 1722 C C . ARG A 1 217 ? 6.892 -1.105 8.758 1.00 42.47 217 ARG A C 1
ATOM 1724 O O . ARG A 1 217 ? 7.717 -1.506 7.944 1.00 42.47 217 ARG A O 1
ATOM 1731 N N . GLY A 1 218 ? 6.540 -1.832 9.824 1.00 43.16 218 GLY A N 1
ATOM 1732 C CA . GLY A 1 218 ? 7.012 -3.205 10.077 1.00 43.16 218 GLY A CA 1
ATOM 1733 C C . GLY A 1 218 ? 6.198 -4.294 9.357 1.00 43.16 218 GLY A C 1
ATOM 1734 O O . GLY A 1 218 ? 6.672 -5.417 9.149 1.00 43.16 218 GLY A O 1
ATOM 1735 N N . VAL A 1 219 ? 4.974 -3.970 8.934 1.00 44.47 219 VAL A N 1
ATOM 1736 C CA . VAL A 1 219 ? 4.000 -4.915 8.364 1.00 44.47 219 VAL A CA 1
ATOM 1737 C C . VAL A 1 219 ? 3.968 -4.883 6.831 1.00 44.47 219 VAL A C 1
ATOM 1739 O O . VAL A 1 219 ? 3.306 -5.732 6.242 1.00 44.47 219 VAL A O 1
ATOM 1742 N N . SER A 1 220 ? 4.747 -4.021 6.158 1.00 51.44 220 SER A N 1
ATOM 1743 C CA . SER A 1 220 ? 4.746 -3.956 4.689 1.00 51.44 220 SER A CA 1
ATOM 1744 C C . SER A 1 220 ? 4.956 -5.342 4.064 1.00 51.44 220 SER A C 1
ATOM 1746 O O . SER A 1 220 ? 6.025 -5.945 4.173 1.00 51.44 220 SER A O 1
ATOM 1748 N N . ALA A 1 221 ? 3.894 -5.858 3.444 1.00 50.09 221 ALA A N 1
ATOM 1749 C CA . ALA A 1 221 ? 3.913 -7.006 2.548 1.00 50.09 221 ALA A CA 1
ATOM 1750 C C . ALA A 1 221 ? 4.250 -6.551 1.125 1.00 50.09 221 ALA A C 1
ATOM 1752 O O . ALA A 1 221 ? 3.959 -7.258 0.176 1.00 50.09 221 ALA A O 1
ATOM 1753 N N . ILE A 1 222 ? 4.782 -5.339 0.961 1.00 48.06 222 ILE A N 1
ATOM 1754 C CA . ILE A 1 222 ? 5.201 -4.777 -0.314 1.00 48.06 222 ILE A CA 1
ATOM 1755 C C . ILE A 1 222 ? 6.643 -4.317 -0.129 1.00 48.06 222 ILE A C 1
ATOM 1757 O O . ILE A 1 222 ? 6.917 -3.426 0.677 1.00 48.06 222 ILE A O 1
ATOM 1761 N N . SER A 1 223 ? 7.582 -4.959 -0.812 1.00 53.19 223 SER A N 1
ATOM 1762 C CA . SER A 1 223 ? 8.982 -4.530 -0.782 1.00 53.19 223 SER A CA 1
ATOM 1763 C C . SER A 1 223 ? 9.150 -3.163 -1.451 1.00 53.19 223 SER A C 1
ATOM 1765 O O . SER A 1 223 ? 8.293 -2.723 -2.215 1.00 53.19 223 SER A O 1
ATOM 1767 N N . GLU A 1 224 ? 10.278 -2.491 -1.207 1.00 41.97 224 GLU A N 1
ATOM 1768 C CA . GLU A 1 224 ? 10.603 -1.169 -1.781 1.00 41.97 224 GLU A CA 1
ATOM 1769 C C . GLU A 1 224 ? 10.539 -1.132 -3.326 1.00 41.97 224 GLU A C 1
ATOM 1771 O O . GLU A 1 224 ? 10.373 -0.075 -3.925 1.00 41.97 224 GLU A O 1
ATOM 1776 N N . ASN A 1 225 ? 10.614 -2.297 -3.980 1.00 38.41 225 ASN A N 1
ATOM 1777 C CA . ASN A 1 225 ? 10.462 -2.483 -5.428 1.00 38.41 225 ASN A CA 1
ATOM 1778 C C . ASN A 1 225 ? 9.007 -2.761 -5.888 1.00 38.41 225 ASN A C 1
ATOM 1780 O O . ASN A 1 225 ? 8.792 -3.109 -7.048 1.00 38.41 225 ASN A O 1
ATOM 1784 N N . GLY A 1 226 ? 8.013 -2.658 -4.999 1.00 39.53 226 GLY A N 1
ATOM 1785 C CA . GLY A 1 226 ? 6.592 -2.827 -5.314 1.00 39.53 226 GLY A CA 1
ATOM 1786 C C . GLY A 1 226 ? 6.102 -4.275 -5.434 1.00 39.53 226 GLY A C 1
ATOM 1787 O O . GLY A 1 226 ? 4.959 -4.490 -5.839 1.00 39.53 226 GLY A O 1
ATOM 1788 N N . GLN A 1 227 ? 6.923 -5.277 -5.100 1.00 51.19 227 GLN A N 1
ATOM 1789 C CA . GLN A 1 227 ? 6.492 -6.679 -5.108 1.00 51.19 227 GLN A CA 1
ATOM 1790 C C . GLN A 1 227 ? 5.701 -7.018 -3.846 1.00 51.19 227 GLN A C 1
ATOM 1792 O O . GLN A 1 227 ? 6.154 -6.757 -2.735 1.00 51.19 227 GLN A O 1
ATOM 1797 N N . VAL A 1 228 ? 4.532 -7.641 -4.022 1.00 58.12 228 VAL A N 1
ATOM 1798 C CA . VAL A 1 228 ? 3.738 -8.157 -2.904 1.00 58.12 228 VAL A CA 1
ATOM 1799 C C . VAL A 1 228 ? 4.368 -9.453 -2.382 1.00 58.12 228 VAL A C 1
ATOM 1801 O O . VAL A 1 228 ? 4.414 -10.459 -3.092 1.00 58.12 228 VAL A O 1
ATOM 1804 N N . ASP A 1 229 ? 4.811 -9.446 -1.130 1.00 66.62 229 ASP A N 1
ATOM 1805 C CA . ASP A 1 229 ? 5.174 -10.621 -0.348 1.00 66.62 229 ASP A CA 1
ATOM 1806 C C . ASP A 1 229 ? 3.918 -11.452 -0.050 1.00 66.62 229 ASP A C 1
ATOM 1808 O O . ASP A 1 229 ? 3.199 -11.256 0.936 1.00 66.62 229 ASP A O 1
ATOM 1812 N N . LYS A 1 230 ? 3.657 -12.410 -0.941 1.00 68.94 230 LYS A N 1
ATOM 1813 C CA . LYS A 1 230 ? 2.508 -13.318 -0.869 1.00 68.94 230 LYS A CA 1
ATOM 1814 C C . LYS A 1 230 ? 2.485 -14.129 0.429 1.00 68.94 230 LYS A C 1
ATOM 1816 O O . LYS A 1 230 ? 1.400 -14.420 0.924 1.00 68.94 230 LYS A O 1
ATOM 1821 N N . ASN A 1 231 ? 3.643 -14.444 1.016 1.00 64.38 231 ASN A N 1
ATOM 1822 C CA . ASN A 1 231 ? 3.701 -15.192 2.272 1.00 64.38 231 ASN A CA 1
ATOM 1823 C C . ASN A 1 231 ? 3.177 -14.345 3.431 1.00 64.38 231 ASN A C 1
ATOM 1825 O O . ASN A 1 231 ? 2.407 -14.836 4.253 1.00 64.38 231 ASN A O 1
ATOM 1829 N N . LYS A 1 232 ? 3.520 -13.057 3.465 1.00 68.88 232 LYS A N 1
ATOM 1830 C CA . LYS A 1 232 ? 3.042 -12.133 4.499 1.00 68.88 232 LYS A CA 1
ATOM 1831 C C . LYS A 1 232 ? 1.543 -11.839 4.377 1.00 68.88 232 LYS A C 1
ATOM 1833 O O . LYS A 1 232 ? 0.850 -11.746 5.385 1.00 68.88 232 LYS A O 1
ATOM 1838 N N . VAL A 1 233 ? 1.015 -11.786 3.153 1.00 72.69 233 VAL A N 1
ATOM 1839 C CA . VAL A 1 233 ? -0.437 -11.695 2.900 1.00 72.69 233 VAL A CA 1
ATOM 1840 C C . VAL A 1 233 ? -1.168 -12.929 3.434 1.00 72.69 233 VAL A C 1
ATOM 1842 O O . VAL A 1 233 ? -2.177 -12.789 4.121 1.00 72.69 233 VAL A O 1
ATOM 1845 N N . ILE A 1 234 ? -0.641 -14.129 3.169 1.00 73.06 234 ILE A N 1
ATOM 1846 C CA . ILE A 1 234 ? -1.199 -15.391 3.677 1.00 73.06 234 ILE A CA 1
ATOM 1847 C C . ILE A 1 234 ? -1.181 -15.417 5.212 1.00 73.06 234 ILE A C 1
ATOM 1849 O O . ILE A 1 234 ? -2.185 -15.773 5.819 1.00 73.06 234 ILE A O 1
ATOM 1853 N N . GLN A 1 235 ? -0.091 -14.974 5.847 1.00 70.56 235 GLN A N 1
ATOM 1854 C CA . GLN A 1 235 ? -0.002 -14.864 7.310 1.00 70.56 235 GLN A CA 1
ATOM 1855 C C . GLN A 1 235 ? -1.103 -13.981 7.904 1.00 70.56 235 GLN A C 1
ATOM 1857 O O . GLN A 1 235 ? -1.694 -14.334 8.919 1.00 70.56 235 GLN A O 1
ATOM 1862 N N . LEU A 1 236 ? -1.407 -12.852 7.263 1.00 76.31 236 LEU A N 1
ATOM 1863 C CA . LEU A 1 236 ? -2.485 -11.965 7.698 1.00 76.31 236 LEU A CA 1
ATOM 1864 C C . LEU A 1 236 ? -3.870 -12.586 7.479 1.00 76.31 236 LEU A C 1
ATOM 1866 O O . LEU A 1 236 ? -4.743 -12.419 8.318 1.00 76.31 236 LEU A O 1
ATOM 1870 N N . MET A 1 237 ? -4.079 -13.325 6.387 1.00 80.31 237 MET A N 1
ATOM 1871 C CA . MET A 1 237 ? -5.352 -14.016 6.129 1.00 80.31 237 MET A CA 1
ATOM 1872 C C . MET A 1 237 ? -5.636 -15.163 7.109 1.00 80.31 237 MET A C 1
ATOM 1874 O O . MET A 1 237 ? -6.797 -15.518 7.293 1.00 80.31 237 MET A O 1
ATOM 1878 N N . LEU A 1 238 ? -4.591 -15.755 7.694 1.00 75.62 238 LEU A N 1
ATOM 1879 C CA . LEU A 1 238 ? -4.702 -16.848 8.662 1.00 75.62 238 LEU A CA 1
ATOM 1880 C C . LEU A 1 238 ? -5.084 -16.375 10.064 1.00 75.62 238 LEU A C 1
ATOM 1882 O O . LEU A 1 238 ? -5.708 -17.132 10.806 1.00 75.62 238 LEU A O 1
ATOM 1886 N N . LYS A 1 239 ? -4.753 -15.125 10.408 1.00 76.56 239 LYS A N 1
ATOM 1887 C CA . LYS A 1 239 ? -5.152 -14.536 11.684 1.00 76.56 239 LYS A CA 1
ATOM 1888 C C . LYS A 1 239 ? -6.670 -14.500 11.795 1.00 76.56 239 LYS A C 1
ATOM 1890 O O . LYS A 1 239 ? -7.386 -14.181 10.843 1.00 76.56 239 LYS A O 1
ATOM 1895 N N . ASN A 1 240 ? -7.160 -14.750 13.003 1.00 72.69 240 ASN A N 1
ATOM 1896 C CA . ASN A 1 240 ? -8.564 -14.566 13.328 1.00 72.69 240 ASN A CA 1
ATOM 1897 C C . ASN A 1 240 ? -9.006 -13.134 12.950 1.00 72.69 240 ASN A C 1
ATOM 1899 O O . ASN A 1 240 ? -8.385 -12.168 13.402 1.00 72.69 240 ASN A O 1
ATOM 1903 N N . PRO A 1 241 ? -10.087 -12.959 12.164 1.00 73.19 241 PRO A N 1
ATOM 1904 C CA . PRO A 1 241 ? -10.542 -11.638 11.728 1.00 73.19 241 PRO A CA 1
ATOM 1905 C C . PRO A 1 241 ? -10.834 -10.652 12.867 1.00 73.19 241 PRO A C 1
ATOM 1907 O O . PRO A 1 241 ? -10.768 -9.434 12.672 1.00 73.19 241 PRO A O 1
ATOM 1910 N N . ASN A 1 242 ? -11.163 -11.171 14.052 1.00 71.88 242 ASN A N 1
ATOM 1911 C CA . ASN A 1 242 ? -11.406 -10.367 15.249 1.00 71.88 242 ASN A CA 1
ATOM 1912 C C . ASN A 1 242 ? -10.112 -9.887 15.920 1.00 71.88 242 ASN A C 1
ATOM 1914 O O . ASN A 1 242 ? -10.139 -8.861 16.594 1.00 71.88 242 ASN A O 1
ATOM 1918 N N . ASP A 1 243 ? -9.002 -10.583 15.677 1.00 72.31 243 ASP A N 1
ATOM 1919 C CA . ASP A 1 243 ? -7.681 -10.302 16.249 1.00 72.31 243 ASP A CA 1
ATOM 1920 C C . ASP A 1 243 ? -6.799 -9.489 15.285 1.00 72.31 243 ASP A C 1
ATOM 1922 O O . ASP A 1 243 ? -5.737 -9.000 15.667 1.00 72.31 243 ASP A O 1
ATOM 1926 N N . LEU A 1 244 ? -7.253 -9.311 14.038 1.00 71.81 244 LEU A N 1
ATOM 1927 C CA . LEU A 1 244 ? -6.644 -8.396 13.080 1.00 71.81 244 LEU A CA 1
ATOM 1928 C C . LEU A 1 244 ? -6.784 -6.948 13.552 1.00 71.81 244 LEU A C 1
ATOM 1930 O O . LEU A 1 244 ? -7.899 -6.467 13.809 1.00 71.81 244 LEU A O 1
ATOM 1934 N N . THR A 1 245 ? -5.667 -6.222 13.559 1.00 73.88 245 THR A N 1
ATOM 1935 C CA . THR A 1 245 ? -5.697 -4.778 13.801 1.00 73.88 245 THR A CA 1
ATOM 1936 C C . THR A 1 245 ? -6.414 -4.063 12.652 1.00 73.88 245 THR A C 1
ATOM 1938 O O . THR A 1 245 ? -6.549 -4.586 11.540 1.00 73.88 245 THR A O 1
ATOM 1941 N N . ASN A 1 246 ? -6.882 -2.836 12.891 1.00 66.44 246 ASN A N 1
ATOM 1942 C CA . ASN A 1 246 ? -7.500 -2.032 11.830 1.00 66.44 246 ASN A CA 1
ATOM 1943 C C . ASN A 1 246 ? -6.542 -1.834 10.642 1.00 66.44 246 ASN A C 1
ATOM 1945 O O . ASN A 1 246 ? -6.972 -1.908 9.494 1.00 66.44 246 ASN A O 1
ATOM 1949 N N . GLY A 1 247 ? -5.240 -1.700 10.915 1.00 55.78 247 GLY A N 1
ATOM 1950 C CA . GLY A 1 247 ? -4.228 -1.577 9.873 1.00 55.78 247 GLY A CA 1
ATOM 1951 C C . GLY A 1 247 ? -4.033 -2.845 9.043 1.00 55.78 247 GLY A C 1
ATOM 1952 O O . GLY A 1 247 ? -3.907 -2.783 7.823 1.00 55.78 247 GLY A O 1
ATOM 1953 N N . GLU A 1 248 ? -4.093 -4.022 9.662 1.00 65.00 248 GLU A N 1
ATOM 1954 C CA . GLU A 1 248 ? -4.000 -5.290 8.932 1.00 65.00 248 GLU A CA 1
ATOM 1955 C C . GLU A 1 248 ? -5.228 -5.540 8.042 1.00 65.00 248 GLU A C 1
ATOM 1957 O O . GLU A 1 248 ? -5.099 -6.054 6.927 1.00 65.00 248 GLU A O 1
ATOM 1962 N N . LYS A 1 249 ? -6.419 -5.118 8.491 1.00 73.50 249 LYS A N 1
ATOM 1963 C CA . LYS A 1 249 ? -7.657 -5.166 7.691 1.00 73.50 249 LYS A CA 1
ATOM 1964 C C . LYS A 1 249 ? -7.576 -4.247 6.473 1.00 73.50 249 LYS A C 1
ATOM 1966 O O . LYS A 1 249 ? -7.932 -4.654 5.365 1.00 73.50 249 LYS A O 1
ATOM 1971 N N . GLU A 1 250 ? -7.080 -3.027 6.662 1.00 63.28 250 GLU A N 1
ATOM 1972 C CA . GLU A 1 250 ? -6.847 -2.073 5.575 1.00 63.28 250 GLU A CA 1
ATOM 1973 C C . GLU A 1 250 ? -5.787 -2.578 4.591 1.00 63.28 250 GLU A C 1
ATOM 1975 O O . GLU A 1 250 ? -5.995 -2.489 3.380 1.00 63.28 250 GLU A O 1
ATOM 1980 N N . LEU A 1 251 ? -4.707 -3.196 5.081 1.00 65.81 251 LEU A N 1
ATOM 1981 C CA . LEU A 1 251 ? -3.676 -3.814 4.248 1.00 65.81 251 LEU A CA 1
ATOM 1982 C C . LEU A 1 251 ? -4.228 -4.973 3.408 1.00 65.81 251 LEU A C 1
ATOM 1984 O O . LEU A 1 251 ? -3.940 -5.036 2.216 1.00 65.81 251 LEU A O 1
ATOM 1988 N N . LEU A 1 252 ? -5.044 -5.866 3.976 1.00 73.19 252 LEU A N 1
ATOM 1989 C CA . LEU A 1 252 ? -5.672 -6.959 3.220 1.00 73.19 252 LEU A CA 1
ATOM 1990 C C . LEU A 1 252 ? -6.617 -6.436 2.127 1.00 73.19 252 LEU A C 1
ATOM 1992 O O . LEU A 1 252 ? -6.561 -6.924 0.998 1.00 73.19 252 LEU A O 1
ATOM 1996 N N . SER A 1 253 ? -7.425 -5.416 2.440 1.00 68.38 253 SER A N 1
ATOM 1997 C CA . SER A 1 253 ? -8.298 -4.713 1.480 1.00 68.38 253 SER A CA 1
ATOM 1998 C C . SER A 1 253 ? -7.500 -4.019 0.373 1.00 68.38 253 SER A C 1
ATOM 2000 O O . SER A 1 253 ? -7.901 -3.955 -0.789 1.00 68.38 253 SER A O 1
ATOM 2002 N N . TYR A 1 254 ? -6.331 -3.498 0.724 1.00 59.00 254 TYR A N 1
ATOM 2003 C CA . TYR A 1 254 ? -5.436 -2.836 -0.200 1.00 59.00 254 TYR A CA 1
ATOM 2004 C C . TYR A 1 254 ? -4.691 -3.829 -1.114 1.00 59.00 254 TYR A C 1
ATOM 2006 O O . TYR A 1 254 ? -4.641 -3.625 -2.328 1.00 59.00 254 TYR A O 1
ATOM 2014 N N . VAL A 1 255 ? -4.189 -4.941 -0.575 1.00 63.34 255 VAL A N 1
ATOM 2015 C CA . VAL A 1 255 ? -3.575 -6.032 -1.347 1.00 63.34 255 VAL A CA 1
ATOM 2016 C C . VAL A 1 255 ? -4.573 -6.637 -2.341 1.00 63.34 255 VAL A C 1
ATOM 2018 O O . VAL A 1 255 ? -4.178 -6.929 -3.466 1.00 63.34 255 VAL A O 1
ATOM 2021 N N . GLU A 1 256 ? -5.859 -6.742 -1.987 1.00 71.06 256 GLU A N 1
ATOM 2022 C CA . GLU A 1 256 ? -6.945 -7.148 -2.903 1.00 71.06 256 GLU A CA 1
ATOM 2023 C C . GLU A 1 256 ? -7.163 -6.184 -4.079 1.00 71.06 256 GLU A C 1
ATOM 2025 O O . GLU A 1 256 ? -7.690 -6.575 -5.119 1.00 71.06 256 GLU A O 1
ATOM 2030 N N . LYS A 1 257 ? -6.782 -4.910 -3.937 1.00 63.06 257 LYS A N 1
ATOM 2031 C CA . LYS A 1 257 ? -6.845 -3.930 -5.032 1.00 63.06 257 LYS A CA 1
ATOM 2032 C C . LYS A 1 257 ? -5.600 -3.983 -5.920 1.00 63.06 257 LYS A C 1
ATOM 2034 O O . LYS A 1 257 ? -5.712 -3.726 -7.114 1.00 63.06 257 LYS A O 1
ATOM 2039 N N . VAL A 1 258 ? -4.428 -4.279 -5.344 1.00 57.22 258 VAL A N 1
ATOM 2040 C CA . VAL A 1 258 ? -3.134 -4.352 -6.060 1.00 57.22 258 VAL A CA 1
ATOM 2041 C C . VAL A 1 258 ? -3.000 -5.652 -6.835 1.00 57.22 258 VAL A C 1
ATOM 2043 O O . VAL A 1 258 ? -2.677 -5.642 -8.020 1.00 57.22 258 VAL A O 1
ATOM 2046 N N . LEU A 1 259 ? -3.247 -6.772 -6.163 1.00 58.31 259 LEU A N 1
ATOM 2047 C CA . LEU A 1 259 ? -3.429 -8.055 -6.814 1.00 58.31 259 LEU A CA 1
ATOM 2048 C C . LEU A 1 259 ? -4.827 -8.003 -7.411 1.00 58.31 259 LEU A C 1
ATOM 2050 O O . LEU A 1 259 ? -5.783 -7.839 -6.667 1.00 58.31 259 LEU A O 1
ATOM 2054 N N . SER A 1 260 ? -4.969 -8.099 -8.732 1.00 64.69 260 SER A N 1
ATOM 2055 C CA . SER A 1 260 ? -6.293 -8.176 -9.372 1.00 64.69 260 SER A CA 1
ATOM 2056 C C . SER A 1 260 ? -7.239 -9.117 -8.601 1.00 64.69 260 SER A C 1
ATOM 2058 O O . SER A 1 260 ? -6.777 -10.096 -8.011 1.00 64.69 260 SER A O 1
ATOM 2060 N N . LYS A 1 261 ? -8.560 -8.869 -8.622 1.00 69.50 261 LYS A N 1
ATOM 2061 C CA . LYS A 1 261 ? -9.543 -9.693 -7.879 1.00 69.50 261 LYS A CA 1
ATOM 2062 C C . LYS A 1 261 ? -9.329 -11.199 -8.068 1.00 69.50 261 LYS A C 1
ATOM 2064 O O . LYS A 1 261 ? -9.485 -11.958 -7.118 1.00 69.50 261 LYS A O 1
ATOM 2069 N N . ASP A 1 262 ? -8.926 -11.618 -9.265 1.00 71.75 262 ASP A N 1
ATOM 2070 C CA . ASP A 1 262 ? -8.643 -13.017 -9.589 1.00 71.75 262 ASP A CA 1
ATOM 2071 C C . ASP A 1 262 ? -7.374 -13.553 -8.909 1.00 71.75 262 ASP A C 1
ATOM 2073 O O . ASP A 1 262 ? -7.339 -14.706 -8.484 1.00 71.75 262 ASP A O 1
ATOM 2077 N N . GLU A 1 263 ? -6.323 -12.743 -8.782 1.00 70.44 263 GLU A N 1
ATOM 2078 C CA . GLU A 1 263 ? -5.078 -13.138 -8.119 1.00 70.44 263 GLU A CA 1
ATOM 2079 C C . GLU A 1 263 ? -5.218 -13.144 -6.594 1.00 70.44 263 GLU A C 1
ATOM 2081 O O . GLU A 1 263 ? -4.769 -14.088 -5.943 1.00 70.44 263 GLU A O 1
ATOM 2086 N N . TYR A 1 264 ? -5.917 -12.161 -6.023 1.00 73.69 264 TYR A N 1
ATOM 2087 C CA . TYR A 1 264 ? -6.243 -12.162 -4.596 1.00 73.69 264 TYR A CA 1
ATOM 2088 C C . TYR A 1 264 ? -7.145 -13.343 -4.219 1.00 73.69 264 TYR A C 1
ATOM 2090 O O . TYR A 1 264 ? -6.907 -14.025 -3.221 1.00 73.69 264 TYR A O 1
ATOM 2098 N N . LYS A 1 265 ? -8.145 -13.642 -5.059 1.00 81.19 265 LYS A N 1
ATOM 2099 C CA . LYS A 1 265 ? -9.030 -14.797 -4.881 1.00 81.19 265 LYS A CA 1
ATOM 2100 C C . LYS A 1 265 ? -8.255 -16.113 -4.893 1.00 81.19 265 LYS A C 1
ATOM 2102 O O . LYS A 1 265 ? -8.485 -16.931 -4.012 1.00 81.19 265 LYS A O 1
ATOM 2107 N N . LYS A 1 266 ? -7.297 -16.287 -5.811 1.00 78.75 266 LYS A N 1
ATOM 2108 C CA . LYS A 1 266 ? -6.420 -17.472 -5.839 1.00 78.75 266 LYS A CA 1
ATOM 2109 C C . LYS A 1 266 ? -5.632 -17.647 -4.544 1.00 78.75 266 LYS A C 1
ATOM 2111 O O . LYS A 1 266 ? -5.488 -18.771 -4.088 1.00 78.75 266 LYS A O 1
ATOM 2116 N N . ILE A 1 267 ? -5.136 -16.563 -3.943 1.00 77.06 267 ILE A N 1
ATOM 2117 C CA . ILE A 1 267 ? -4.443 -16.632 -2.646 1.00 77.06 267 ILE A CA 1
ATOM 2118 C C . ILE A 1 267 ? -5.430 -17.040 -1.551 1.00 77.06 267 ILE A C 1
ATOM 2120 O O . ILE A 1 267 ? -5.165 -17.979 -0.806 1.00 77.06 267 ILE A O 1
ATOM 2124 N N . LYS A 1 268 ? -6.600 -16.399 -1.500 1.00 80.38 268 LYS A N 1
ATOM 2125 C CA . LYS A 1 268 ? -7.647 -16.705 -0.519 1.00 80.38 268 LYS A CA 1
ATOM 2126 C C . LYS A 1 268 ? -8.138 -18.154 -0.605 1.00 80.38 268 LYS A C 1
ATOM 2128 O O . LYS A 1 268 ? -8.371 -18.774 0.422 1.00 80.38 268 LYS A O 1
ATOM 2133 N N . GLU A 1 269 ? -8.244 -18.711 -1.810 1.00 81.06 269 GLU A N 1
ATOM 2134 C CA . GLU A 1 269 ? -8.628 -20.109 -2.062 1.00 81.06 269 GLU A CA 1
ATOM 2135 C C . GLU A 1 269 ? -7.609 -21.132 -1.526 1.00 81.06 269 GLU A C 1
ATOM 2137 O O . GLU A 1 269 ? -7.935 -22.313 -1.423 1.00 81.06 269 GLU A O 1
ATOM 2142 N N . THR A 1 270 ? -6.394 -20.700 -1.169 1.00 79.81 270 THR A N 1
ATOM 2143 C CA . THR A 1 270 ? -5.394 -21.560 -0.515 1.00 79.81 270 THR A CA 1
ATOM 2144 C C . THR A 1 270 ? -5.448 -21.516 1.009 1.00 79.81 270 THR A C 1
ATOM 2146 O O . THR A 1 270 ? -4.778 -22.326 1.642 1.00 79.81 270 THR A O 1
ATOM 2149 N N . VAL A 1 271 ? -6.222 -20.607 1.613 1.00 83.50 271 VAL A N 1
ATOM 2150 C CA . VAL A 1 271 ? -6.279 -20.395 3.068 1.00 83.50 271 VAL A CA 1
ATOM 2151 C C . VAL A 1 271 ? -7.487 -21.120 3.660 1.00 83.50 271 VAL A C 1
ATOM 2153 O O . VAL A 1 271 ? -8.617 -20.904 3.229 1.00 83.50 271 VAL A O 1
ATOM 2156 N N . PHE A 1 272 ? -7.249 -21.970 4.658 1.00 83.44 272 PHE A N 1
ATOM 2157 C CA . PHE A 1 272 ? -8.253 -22.826 5.290 1.00 83.44 272 PHE A CA 1
ATOM 2158 C C . PHE A 1 272 ? -8.203 -22.685 6.811 1.00 83.44 272 PHE A C 1
ATOM 2160 O O . PHE A 1 272 ? -7.134 -22.501 7.396 1.00 83.44 272 PHE A O 1
ATOM 2167 N N . THR A 1 273 ? -9.347 -22.858 7.473 1.00 83.25 273 THR A N 1
ATOM 2168 C CA . THR A 1 273 ? -9.342 -23.173 8.909 1.00 83.25 273 THR A CA 1
ATOM 2169 C C . THR A 1 273 ? -8.754 -24.566 9.137 1.00 83.25 273 THR A C 1
ATOM 2171 O O . THR A 1 273 ? -8.795 -25.425 8.251 1.00 83.25 273 THR A O 1
ATOM 2174 N N . TYR A 1 274 ? -8.235 -24.828 10.339 1.00 80.25 274 TYR A N 1
ATOM 2175 C CA . TYR A 1 274 ? -7.730 -26.158 10.689 1.00 80.25 274 TYR A CA 1
ATOM 2176 C C . TYR A 1 274 ? -8.785 -27.260 10.464 1.00 80.25 274 TYR A C 1
ATOM 2178 O O . TYR A 1 274 ? -8.476 -28.298 9.887 1.00 80.25 274 TYR A O 1
ATOM 2186 N N . GLU A 1 275 ? -10.043 -27.008 10.831 1.00 82.12 275 GLU A N 1
ATOM 2187 C CA . GLU A 1 275 ? -11.161 -27.953 10.691 1.00 82.12 275 GLU A CA 1
ATOM 2188 C C . GLU A 1 275 ? -11.523 -28.236 9.224 1.00 82.12 275 GLU A C 1
ATOM 2190 O O . GLU A 1 275 ? -11.903 -29.352 8.862 1.00 82.12 275 GLU A O 1
ATOM 2195 N N . GLU A 1 276 ? -11.415 -27.233 8.350 1.00 84.88 276 GLU A N 1
ATOM 2196 C CA . GLU A 1 276 ? -11.611 -27.413 6.911 1.00 84.88 276 GLU A CA 1
ATOM 2197 C C . GLU A 1 276 ? -10.435 -28.158 6.286 1.00 84.88 276 GLU A C 1
ATOM 2199 O O . GLU A 1 276 ? -10.654 -29.086 5.508 1.00 84.88 276 GLU A O 1
ATOM 2204 N N . ALA A 1 277 ? -9.205 -27.795 6.657 1.00 85.19 277 ALA A N 1
ATOM 2205 C CA . ALA A 1 277 ? -7.986 -28.441 6.190 1.00 85.19 277 ALA A CA 1
ATOM 2206 C C . ALA A 1 277 ? -7.929 -29.920 6.610 1.00 85.19 277 ALA A C 1
ATOM 2208 O O . ALA A 1 277 ? -7.545 -30.778 5.813 1.00 85.19 277 ALA A O 1
ATOM 2209 N N . GLU A 1 278 ? -8.375 -30.247 7.826 1.00 82.81 278 GLU A N 1
ATOM 2210 C CA . GLU A 1 278 ? -8.382 -31.609 8.367 1.00 82.81 278 GLU A CA 1
ATOM 2211 C C . GLU A 1 278 ? -9.210 -32.568 7.501 1.00 82.81 278 GLU A C 1
ATOM 2213 O O . GLU A 1 278 ? -8.767 -33.684 7.236 1.00 82.81 278 GLU A O 1
ATOM 2218 N N . LYS A 1 279 ? -10.332 -32.108 6.927 1.00 85.00 279 LYS A N 1
ATOM 2219 C CA . LYS A 1 279 ? -11.167 -32.904 6.001 1.00 85.00 279 LYS A CA 1
ATOM 2220 C C . LYS A 1 279 ? -10.412 -33.350 4.750 1.00 85.00 279 LYS A C 1
ATOM 2222 O O . LYS A 1 279 ? -10.772 -34.369 4.143 1.00 85.00 279 LYS A O 1
ATOM 2227 N N . TYR A 1 280 ? -9.409 -32.572 4.347 1.00 84.50 280 TYR A N 1
ATOM 2228 C CA . TYR A 1 280 ? -8.590 -32.852 3.178 1.00 84.50 280 TYR A CA 1
ATOM 2229 C C . TYR A 1 280 ? -7.304 -33.607 3.522 1.00 84.50 280 TYR A C 1
ATOM 2231 O O . TYR A 1 280 ? -6.834 -34.419 2.725 1.00 84.50 280 TYR A O 1
ATOM 2239 N N . ILE A 1 281 ? -6.726 -33.333 4.687 1.00 82.44 281 ILE A N 1
ATOM 2240 C CA . ILE A 1 281 ? -5.382 -33.791 5.042 1.00 82.44 281 ILE A CA 1
ATOM 2241 C C . ILE A 1 281 ? -5.430 -35.079 5.856 1.00 82.44 281 ILE A C 1
ATOM 2243 O O . ILE A 1 281 ? -4.573 -35.938 5.668 1.00 82.44 281 ILE A O 1
ATOM 2247 N N . LYS A 1 282 ? -6.417 -35.253 6.737 1.00 77.00 282 LYS A N 1
ATOM 2248 C CA . LYS A 1 282 ? -6.434 -36.350 7.702 1.00 77.00 282 LYS A CA 1
ATOM 2249 C C . LYS A 1 282 ? -7.405 -37.462 7.329 1.00 77.00 282 LYS A C 1
ATOM 2251 O O . LYS A 1 282 ? -8.495 -37.232 6.806 1.00 77.00 282 LYS A O 1
ATOM 2256 N N . CYS A 1 283 ? -6.975 -38.690 7.597 1.00 65.88 283 CYS A N 1
ATOM 2257 C CA . CYS A 1 283 ? -7.795 -39.885 7.509 1.00 65.88 283 CYS A CA 1
ATOM 2258 C C . CYS A 1 283 ? -8.216 -40.297 8.922 1.00 65.88 283 CYS A C 1
ATOM 2260 O O . CYS A 1 283 ? -7.365 -40.654 9.741 1.00 65.88 283 CYS A O 1
ATOM 2262 N N . ASP A 1 284 ? -9.519 -40.267 9.188 1.00 53.28 284 ASP A N 1
ATOM 2263 C CA . ASP A 1 284 ? -10.089 -40.743 10.444 1.00 53.28 284 ASP A CA 1
ATOM 2264 C C . ASP A 1 284 ? -10.867 -42.036 10.196 1.00 53.28 284 ASP A C 1
ATOM 2266 O O . ASP A 1 284 ? -11.764 -42.094 9.351 1.00 53.28 284 ASP A O 1
ATOM 2270 N N . ILE A 1 285 ? -10.536 -43.081 10.954 1.00 47.97 285 ILE A N 1
ATOM 2271 C CA . ILE A 1 285 ? -11.293 -44.335 10.991 1.00 47.97 285 ILE A CA 1
ATOM 2272 C C . ILE A 1 285 ? -11.806 -44.503 12.418 1.00 47.97 285 ILE A C 1
ATOM 2274 O O . ILE A 1 285 ? -11.020 -44.599 13.356 1.00 47.97 285 ILE A O 1
ATOM 2278 N N . LEU A 1 286 ? -13.133 -44.533 12.588 1.00 35.12 286 LEU A N 1
ATOM 2279 C CA . LEU A 1 286 ? -13.793 -44.746 13.887 1.00 35.12 286 LEU A CA 1
ATOM 2280 C C . LEU A 1 286 ? -13.327 -43.773 14.995 1.00 35.12 286 LEU A C 1
ATOM 2282 O O . LEU A 1 286 ? -13.205 -44.156 16.155 1.00 35.12 286 LEU A O 1
ATOM 2286 N N . GLY A 1 287 ? -13.063 -42.510 14.640 1.00 37.38 287 GLY A N 1
ATOM 2287 C CA . GLY A 1 287 ? -12.626 -41.475 15.588 1.00 37.38 287 GLY A CA 1
ATOM 2288 C C . GLY A 1 287 ? -11.144 -41.542 15.977 1.00 37.38 287 GLY A C 1
ATOM 2289 O O . GLY A 1 287 ? -10.712 -40.780 16.838 1.00 37.38 287 GLY A O 1
ATOM 2290 N N . LEU A 1 288 ? -10.363 -42.425 15.349 1.00 30.23 288 LEU A N 1
ATOM 2291 C CA . LEU A 1 288 ? -8.912 -42.489 15.485 1.00 30.23 288 LEU A CA 1
ATOM 2292 C C . LEU A 1 288 ? -8.256 -41.925 14.227 1.00 30.23 288 LEU A C 1
ATOM 2294 O O . LEU A 1 288 ? -8.564 -42.349 13.110 1.00 30.23 288 LEU A O 1
ATOM 2298 N N . ASN A 1 289 ? -7.328 -40.991 14.425 1.00 48.09 289 ASN A N 1
ATOM 2299 C CA . ASN A 1 289 ? -6.519 -40.462 13.343 1.00 48.09 289 ASN A CA 1
ATOM 2300 C C . ASN A 1 289 ? -5.488 -41.509 12.906 1.00 48.09 289 ASN A C 1
ATOM 2302 O O . ASN A 1 289 ? -4.592 -41.853 13.676 1.00 48.09 289 ASN A O 1
ATOM 2306 N N . VAL A 1 290 ? -5.630 -42.033 11.689 1.00 46.50 290 VAL A N 1
ATOM 2307 C CA . VAL A 1 290 ? -4.818 -43.153 11.173 1.00 46.50 290 VAL A CA 1
ATOM 2308 C C . VAL A 1 290 ? -3.792 -42.725 10.118 1.00 46.50 290 VAL A C 1
ATOM 2310 O O . VAL A 1 290 ? -3.168 -43.572 9.484 1.00 46.50 290 VAL A O 1
ATOM 2313 N N . GLY A 1 291 ? -3.594 -41.418 9.930 1.00 60.91 291 GLY A N 1
ATOM 2314 C CA . GLY A 1 291 ? -2.592 -40.861 9.020 1.00 60.91 291 GLY A CA 1
ATOM 2315 C C . GLY A 1 291 ? -3.161 -39.854 8.021 1.00 60.91 291 GLY A C 1
ATOM 2316 O O . GLY A 1 291 ? -4.235 -39.282 8.222 1.00 60.91 291 GLY A O 1
ATOM 2317 N N . LEU A 1 292 ? -2.412 -39.616 6.941 1.00 70.00 292 LEU A N 1
ATOM 2318 C CA . LEU A 1 292 ? -2.790 -38.674 5.887 1.00 70.00 292 LEU A CA 1
ATOM 2319 C C . LEU A 1 292 ? -3.811 -39.290 4.924 1.00 70.00 292 LEU A C 1
ATOM 2321 O O . LEU A 1 292 ? -3.731 -40.463 4.562 1.00 70.00 292 LEU A O 1
ATOM 2325 N N . LYS A 1 293 ? -4.770 -38.480 4.485 1.00 79.00 293 LYS A N 1
ATOM 2326 C CA . LYS A 1 293 ? -5.787 -38.865 3.508 1.00 79.00 293 LYS A CA 1
ATOM 2327 C C . LYS A 1 293 ? -5.205 -38.901 2.098 1.00 79.00 293 LYS A C 1
ATOM 2329 O O . LYS A 1 293 ? -4.453 -38.014 1.696 1.00 79.00 293 LYS A O 1
ATOM 2334 N N . THR A 1 294 ? -5.605 -39.917 1.340 1.00 77.75 294 THR A N 1
ATOM 2335 C CA . THR A 1 294 ? -5.217 -40.115 -0.059 1.00 77.75 294 THR A CA 1
ATOM 2336 C C . THR A 1 294 ? -6.431 -40.081 -0.993 1.00 77.75 294 THR A C 1
ATOM 2338 O O . THR A 1 294 ? -7.573 -40.329 -0.575 1.00 77.75 294 THR A O 1
ATOM 2341 N N . TYR A 1 295 ? -6.168 -39.773 -2.264 1.00 79.25 295 TYR A N 1
ATOM 2342 C CA . TYR A 1 295 ? -7.153 -39.490 -3.310 1.00 79.25 295 TYR A CA 1
ATOM 2343 C C . TYR A 1 295 ? -6.853 -40.232 -4.609 1.00 79.25 295 TYR A C 1
ATOM 2345 O O . TYR A 1 295 ? -5.691 -40.405 -4.985 1.00 79.25 295 TYR A O 1
ATOM 2353 N N . PHE A 1 296 ? -7.908 -40.628 -5.315 1.00 78.31 296 PHE A N 1
ATOM 2354 C CA . PHE A 1 296 ? -7.840 -41.180 -6.663 1.00 78.31 296 PHE A CA 1
ATOM 2355 C C . PHE A 1 296 ? -7.542 -40.087 -7.708 1.00 78.31 296 PHE A C 1
ATOM 2357 O O . PHE A 1 296 ? -7.934 -38.930 -7.522 1.00 78.31 296 PHE A O 1
ATOM 2364 N N . PRO A 1 297 ? -6.923 -40.428 -8.854 1.00 80.12 297 PRO A N 1
ATOM 2365 C CA . PRO A 1 297 ? -6.674 -39.473 -9.941 1.00 80.12 297 PRO A CA 1
ATOM 2366 C C . PRO A 1 297 ? -7.928 -38.751 -10.465 1.00 80.12 297 PRO A C 1
ATOM 2368 O O . PRO A 1 297 ? -7.858 -37.606 -10.903 1.00 80.12 297 PRO A O 1
ATOM 2371 N N . ASN A 1 298 ? -9.098 -39.389 -10.406 1.00 79.62 298 ASN A N 1
ATOM 2372 C CA . ASN A 1 298 ? -10.368 -38.773 -10.798 1.00 79.62 298 ASN A CA 1
ATOM 2373 C C . ASN A 1 298 ? -10.970 -37.855 -9.713 1.00 79.62 298 ASN A C 1
ATOM 2375 O O . ASN A 1 298 ? -11.872 -37.081 -10.019 1.00 79.62 298 ASN A O 1
ATOM 2379 N N . GLU A 1 299 ? -10.488 -37.912 -8.467 1.00 78.75 299 GLU A N 1
ATOM 2380 C CA . GLU A 1 299 ? -10.950 -37.056 -7.365 1.00 78.75 299 GLU A CA 1
ATOM 2381 C C . GLU A 1 299 ? -10.195 -35.716 -7.327 1.00 78.75 299 GLU A C 1
ATOM 2383 O O . GLU A 1 299 ? -10.762 -34.698 -6.935 1.00 78.75 299 GLU A O 1
ATOM 2388 N N . ILE A 1 300 ? -8.935 -35.679 -7.785 1.00 83.12 300 ILE A N 1
ATOM 2389 C CA . ILE A 1 300 ? -8.039 -34.518 -7.624 1.00 83.12 300 ILE A CA 1
ATOM 2390 C C . ILE A 1 300 ? -8.366 -33.288 -8.474 1.00 83.12 300 ILE A C 1
ATOM 2392 O O . ILE A 1 300 ? -7.782 -32.220 -8.249 1.00 83.12 300 ILE A O 1
ATOM 2396 N N . SER A 1 301 ? -9.249 -33.410 -9.467 1.00 80.44 301 SER A N 1
ATOM 2397 C CA . SER A 1 301 ? -9.669 -32.268 -10.289 1.00 80.44 301 SER A CA 1
ATOM 2398 C C . SER A 1 301 ? -10.464 -31.250 -9.473 1.00 80.44 301 SER A C 1
ATOM 2400 O O . SER A 1 301 ? -10.393 -30.059 -9.756 1.00 80.44 301 SER A O 1
ATOM 2402 N N . ASN A 1 302 ? -11.172 -31.721 -8.442 1.00 80.06 302 ASN A N 1
ATOM 2403 C CA . ASN A 1 302 ? -12.046 -30.908 -7.598 1.00 80.06 302 ASN A CA 1
ATOM 2404 C C . ASN A 1 302 ? -11.407 -30.565 -6.242 1.00 80.06 302 ASN A C 1
ATOM 2406 O O . ASN A 1 302 ? -12.067 -29.971 -5.392 1.00 80.06 302 ASN A O 1
ATOM 2410 N N . LEU A 1 303 ? -10.145 -30.951 -6.020 1.00 86.06 303 LEU A N 1
ATOM 2411 C CA . LEU A 1 303 ? -9.434 -30.714 -4.765 1.00 86.06 303 LEU A CA 1
ATOM 2412 C C . LEU A 1 303 ? -8.565 -29.448 -4.826 1.00 86.06 303 LEU A C 1
ATOM 2414 O O . LEU A 1 303 ? -7.951 -29.179 -5.866 1.00 86.06 303 LEU A O 1
ATOM 2418 N N . PRO A 1 304 ? -8.428 -28.713 -3.706 1.00 86.44 304 PRO A N 1
ATOM 2419 C CA . PRO A 1 304 ? -7.489 -27.597 -3.601 1.00 86.44 304 PRO A CA 1
ATOM 2420 C C . PRO A 1 304 ? -6.056 -28.022 -3.948 1.00 86.44 304 PRO A C 1
ATOM 2422 O O . PRO A 1 304 ? -5.561 -29.021 -3.436 1.00 86.44 304 PRO A O 1
ATOM 2425 N N . LYS A 1 305 ? -5.332 -27.279 -4.789 1.00 87.81 305 LYS A N 1
ATOM 2426 C CA . LYS A 1 305 ? -3.928 -27.632 -5.099 1.00 87.81 305 LYS A CA 1
ATOM 2427 C C . LYS A 1 305 ? -2.974 -27.340 -3.940 1.00 87.81 305 LYS A C 1
ATOM 2429 O O . LYS A 1 305 ? -1.952 -28.008 -3.807 1.00 87.81 305 LYS A O 1
ATOM 2434 N N . GLN A 1 306 ? -3.336 -26.387 -3.091 1.00 87.12 306 GLN A N 1
ATOM 2435 C CA . GLN A 1 306 ? -2.585 -25.984 -1.913 1.00 87.12 306 GLN A CA 1
ATOM 2436 C C . GLN A 1 306 ? -3.561 -25.682 -0.776 1.00 87.12 306 GLN A C 1
ATOM 2438 O O . GLN A 1 306 ? -4.633 -25.128 -1.015 1.00 87.12 306 GLN A O 1
ATOM 2443 N N . ILE A 1 307 ? -3.180 -26.062 0.440 1.00 86.12 307 ILE A N 1
ATOM 2444 C CA . ILE A 1 307 ? -3.933 -25.833 1.672 1.00 86.12 307 ILE A CA 1
ATOM 2445 C C . ILE A 1 307 ? -2.972 -25.242 2.695 1.00 86.12 307 ILE A C 1
ATOM 2447 O O . ILE A 1 307 ? -1.999 -25.890 3.072 1.00 86.12 307 ILE A O 1
ATOM 2451 N N . THR A 1 308 ? -3.258 -24.041 3.171 1.00 85.81 308 THR A N 1
ATOM 2452 C CA . THR A 1 308 ? -2.513 -23.377 4.235 1.00 85.81 308 THR A CA 1
ATOM 2453 C C . THR A 1 308 ? -3.447 -23.090 5.407 1.00 85.81 308 THR A C 1
ATOM 2455 O O . THR A 1 308 ? -4.518 -22.526 5.205 1.00 85.81 308 THR A O 1
ATOM 2458 N N . TYR A 1 309 ? -3.051 -23.468 6.624 1.00 83.94 309 TYR A N 1
ATOM 2459 C CA . TYR A 1 309 ? -3.817 -23.228 7.854 1.00 83.94 309 TYR A CA 1
ATOM 2460 C C . TYR A 1 309 ? -2.894 -22.889 9.037 1.00 83.94 309 TYR A C 1
ATOM 2462 O O . TYR A 1 309 ? -1.698 -23.188 9.005 1.00 83.94 309 TYR A O 1
ATOM 2470 N N . GLU A 1 310 ? -3.454 -22.290 10.090 1.00 82.12 310 GLU A N 1
ATOM 2471 C CA . GLU A 1 310 ? -2.781 -22.050 11.372 1.00 82.12 310 GLU A CA 1
ATOM 2472 C C . GLU A 1 310 ? -3.273 -23.055 12.423 1.00 82.12 310 GLU A C 1
ATOM 2474 O O . G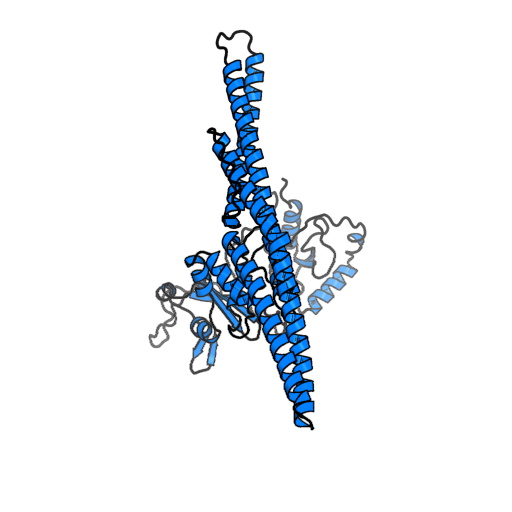LU A 1 310 ? -4.467 -23.352 12.505 1.00 82.12 310 GLU A O 1
ATOM 2479 N N . LYS A 1 311 ? -2.352 -23.598 13.221 1.00 79.69 311 LYS A N 1
ATOM 2480 C CA . LYS A 1 311 ? -2.649 -24.441 14.379 1.00 79.69 311 LYS A CA 1
ATOM 2481 C C . LYS A 1 311 ? -1.578 -24.253 15.452 1.00 79.69 311 LYS A C 1
ATOM 2483 O O . LYS A 1 311 ? -0.391 -24.296 15.145 1.00 79.69 311 LYS A O 1
ATOM 2488 N N . ASP A 1 312 ? -2.003 -24.075 16.702 1.00 76.94 312 ASP A N 1
ATOM 2489 C CA . ASP A 1 312 ? -1.119 -23.937 17.871 1.00 76.94 312 ASP A CA 1
ATOM 2490 C C . ASP A 1 312 ? -0.091 -22.790 17.734 1.00 76.94 312 ASP A C 1
ATOM 2492 O O . ASP A 1 312 ? 1.025 -22.871 18.239 1.00 76.94 312 ASP A O 1
ATOM 2496 N N . GLY A 1 313 ? -0.468 -21.709 17.036 1.00 67.12 313 GLY A N 1
ATOM 2497 C CA . GLY A 1 313 ? 0.402 -20.559 16.755 1.00 67.12 313 GLY A CA 1
ATOM 2498 C C . GLY A 1 313 ? 1.409 -20.783 15.619 1.00 67.12 313 GLY A C 1
ATOM 2499 O O . GLY A 1 313 ? 2.269 -19.931 15.382 1.00 67.12 313 GLY A O 1
ATOM 2500 N N . TYR A 1 314 ? 1.308 -21.910 14.909 1.00 71.25 314 TYR A N 1
ATOM 2501 C CA . TYR A 1 314 ? 2.176 -22.269 13.792 1.00 71.25 314 TYR A CA 1
ATOM 2502 C C . TYR A 1 314 ? 1.397 -22.416 12.489 1.00 71.25 314 TYR A C 1
ATOM 2504 O O . TYR A 1 314 ? 0.245 -22.842 12.456 1.00 71.25 314 TYR A O 1
ATOM 2512 N N . ILE A 1 315 ? 2.049 -22.066 11.389 1.00 75.31 315 ILE A N 1
ATOM 2513 C CA . ILE A 1 315 ? 1.494 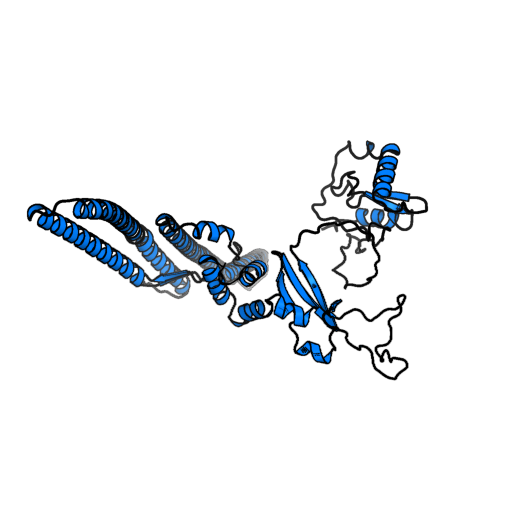-22.073 10.041 1.00 75.31 315 ILE A CA 1
ATOM 2514 C C . ILE A 1 315 ? 1.948 -23.336 9.342 1.00 75.31 315 ILE A C 1
ATOM 2516 O O . ILE A 1 315 ? 3.138 -23.622 9.316 1.00 75.31 315 ILE A O 1
ATOM 2520 N N . TYR A 1 316 ? 1.023 -24.031 8.693 1.00 81.06 316 TYR A N 1
ATOM 2521 C CA . TYR A 1 316 ? 1.308 -25.222 7.909 1.00 81.06 316 TYR A CA 1
ATOM 2522 C C . TYR A 1 316 ? 0.799 -25.026 6.491 1.00 81.06 316 TYR A C 1
ATOM 2524 O O . TYR A 1 316 ? -0.367 -24.705 6.286 1.00 81.06 316 TYR A O 1
ATOM 2532 N N . THR A 1 317 ? 1.663 -25.241 5.503 1.00 82.62 317 THR A N 1
ATOM 2533 C CA . THR A 1 317 ? 1.290 -25.258 4.083 1.00 82.62 317 THR A CA 1
ATOM 2534 C C . THR A 1 317 ? 1.472 -26.657 3.533 1.00 82.62 317 THR A C 1
ATOM 2536 O O . THR A 1 317 ? 2.575 -27.196 3.575 1.00 82.62 317 THR A O 1
ATOM 2539 N N . TYR A 1 318 ? 0.405 -27.223 2.984 1.00 84.19 318 TYR A N 1
ATOM 2540 C CA . TYR A 1 318 ? 0.377 -28.509 2.313 1.00 84.19 318 TYR A CA 1
ATOM 2541 C C . TYR A 1 318 ? 0.090 -28.341 0.824 1.00 84.19 318 TYR A C 1
ATOM 2543 O O . TYR A 1 318 ? -0.743 -27.528 0.427 1.00 84.19 318 TYR A O 1
ATOM 2551 N N . VAL A 1 319 ? 0.735 -29.155 -0.005 1.00 84.19 319 VAL A N 1
ATOM 2552 C CA . VAL A 1 319 ? 0.537 -29.162 -1.459 1.00 84.19 319 VAL A CA 1
ATOM 2553 C C . VAL A 1 319 ? 0.008 -30.525 -1.883 1.00 84.19 319 VAL A C 1
ATOM 2555 O O . VAL A 1 319 ? 0.520 -31.559 -1.443 1.00 84.19 319 VAL A O 1
ATOM 2558 N N . LEU A 1 320 ? -1.027 -30.531 -2.727 1.00 86.56 320 LEU A N 1
ATOM 2559 C CA . LEU A 1 320 ? -1.539 -31.751 -3.339 1.00 86.56 320 LEU A CA 1
ATOM 2560 C C . LEU A 1 320 ? -0.496 -32.255 -4.330 1.00 86.56 320 LEU A C 1
ATOM 2562 O O . LEU A 1 320 ? -0.224 -31.618 -5.347 1.00 86.56 320 LEU A O 1
ATOM 2566 N N . THR A 1 321 ? 0.088 -33.400 -4.025 1.00 82.38 321 THR A N 1
ATOM 2567 C CA . THR A 1 321 ? 1.162 -33.989 -4.817 1.00 82.38 321 THR A CA 1
ATOM 2568 C C . THR A 1 321 ? 0.837 -35.432 -5.131 1.00 82.38 321 THR A C 1
ATOM 2570 O O . THR A 1 321 ? 0.093 -36.098 -4.408 1.00 82.38 321 THR A O 1
ATOM 2573 N N . GLU A 1 322 ? 1.396 -35.909 -6.234 1.00 82.06 322 GLU A N 1
ATOM 2574 C CA . GLU A 1 322 ? 1.403 -37.330 -6.529 1.00 82.06 322 GLU A CA 1
ATOM 2575 C C . GLU A 1 322 ? 2.273 -38.035 -5.482 1.00 82.06 322 GLU A C 1
ATOM 2577 O O . GLU A 1 322 ? 3.394 -37.620 -5.145 1.00 82.06 322 GLU A O 1
ATOM 2582 N N . ASN A 1 323 ? 1.701 -39.061 -4.875 1.00 68.31 323 ASN A N 1
ATOM 2583 C CA . ASN A 1 323 ? 2.432 -39.986 -4.044 1.00 68.31 323 ASN A CA 1
ATOM 2584 C C . ASN A 1 323 ? 3.280 -40.847 -4.969 1.00 68.31 323 ASN A C 1
ATOM 2586 O O . ASN A 1 323 ? 2.839 -41.247 -6.042 1.00 68.31 323 ASN A O 1
ATOM 2590 N N . SER A 1 324 ? 4.510 -41.123 -4.551 1.00 58.62 324 SER A N 1
ATOM 2591 C CA . SER A 1 324 ? 5.325 -42.108 -5.247 1.00 58.62 324 SER A CA 1
ATOM 2592 C C . SER A 1 324 ? 4.567 -43.442 -5.279 1.00 58.62 324 SER A C 1
ATOM 2594 O O . SER A 1 324 ? 3.876 -43.746 -4.297 1.00 58.62 324 SER A O 1
ATOM 2596 N N . PRO A 1 325 ? 4.684 -44.230 -6.363 1.00 55.12 325 PRO A N 1
ATOM 2597 C CA . PRO A 1 325 ? 4.081 -45.554 -6.425 1.00 55.12 325 PRO A CA 1
ATOM 2598 C C . PRO A 1 325 ? 4.472 -46.358 -5.185 1.00 55.12 325 PRO A C 1
ATOM 2600 O O . PRO A 1 325 ? 5.591 -46.239 -4.672 1.00 55.12 325 PRO A O 1
ATOM 2603 N N . LEU A 1 326 ? 3.527 -47.141 -4.662 1.00 52.19 326 LEU A N 1
ATOM 2604 C CA . LEU A 1 326 ? 3.792 -48.008 -3.522 1.00 52.19 326 LEU A CA 1
ATOM 2605 C C . LEU A 1 326 ? 4.916 -48.966 -3.915 1.00 52.19 326 LEU A C 1
ATOM 2607 O O . LEU A 1 326 ? 4.752 -49.827 -4.777 1.00 52.19 326 LEU A O 1
ATOM 2611 N N . THR A 1 327 ? 6.072 -48.796 -3.281 1.00 45.66 327 THR A N 1
ATOM 2612 C CA . THR A 1 327 ? 7.202 -49.699 -3.461 1.00 45.66 327 THR A CA 1
ATOM 2613 C C . THR A 1 327 ? 7.292 -50.620 -2.257 1.00 45.66 327 THR A C 1
ATOM 2615 O O . THR A 1 327 ? 7.293 -50.173 -1.110 1.00 45.66 327 THR A O 1
ATOM 2618 N N . PHE A 1 328 ? 7.380 -51.924 -2.505 1.00 39.97 328 PHE A N 1
ATOM 2619 C CA . PHE A 1 328 ? 7.758 -52.893 -1.480 1.00 39.97 328 PHE A CA 1
ATOM 2620 C C . PHE A 1 328 ? 9.162 -53.391 -1.815 1.00 39.97 328 PHE A C 1
ATOM 2622 O O . PHE A 1 328 ? 9.390 -53.937 -2.892 1.00 39.97 328 PHE A O 1
ATOM 2629 N N . ASN A 1 329 ? 10.128 -53.147 -0.925 1.00 38.50 329 ASN A N 1
ATOM 2630 C CA . ASN A 1 329 ? 11.548 -53.452 -1.150 1.00 38.50 329 ASN A CA 1
ATOM 2631 C C . ASN A 1 329 ? 12.128 -52.866 -2.456 1.00 38.50 329 ASN A C 1
ATOM 2633 O O . ASN A 1 329 ? 12.959 -53.490 -3.111 1.00 38.50 329 ASN A O 1
ATOM 2637 N N . GLY A 1 330 ? 11.703 -51.656 -2.837 1.00 37.59 330 GLY A N 1
ATOM 2638 C CA . GLY A 1 330 ? 12.244 -50.954 -4.006 1.00 37.59 330 GLY A CA 1
ATOM 2639 C C . GLY A 1 330 ? 11.731 -51.448 -5.362 1.00 37.59 330 GLY A C 1
ATOM 2640 O O . GLY A 1 330 ? 12.252 -51.010 -6.384 1.00 37.59 330 GLY A O 1
ATOM 2641 N N . VAL A 1 331 ? 10.720 -52.321 -5.381 1.00 41.78 331 VAL A N 1
ATOM 2642 C CA . VAL A 1 331 ? 9.976 -52.707 -6.588 1.00 41.78 331 VAL A CA 1
ATOM 2643 C C . VAL A 1 331 ? 8.632 -51.982 -6.575 1.00 41.78 331 VAL A C 1
ATOM 2645 O O . VAL A 1 331 ? 7.906 -52.077 -5.584 1.00 41.78 331 VAL A O 1
ATOM 2648 N N . GLU A 1 332 ? 8.321 -51.244 -7.643 1.00 45.53 332 GLU A N 1
ATOM 2649 C CA . GLU A 1 332 ? 7.002 -50.632 -7.852 1.00 45.53 332 GLU A CA 1
ATOM 2650 C C . GLU A 1 332 ? 5.947 -51.735 -7.956 1.00 45.53 332 GLU A C 1
ATOM 2652 O O . GLU A 1 332 ? 6.058 -52.644 -8.782 1.00 45.53 332 GLU A O 1
ATOM 2657 N N . LEU A 1 333 ? 4.949 -51.691 -7.073 1.00 47.25 333 LEU A N 1
ATOM 2658 C CA . LEU A 1 333 ? 3.786 -52.560 -7.186 1.00 47.25 333 LEU A CA 1
ATOM 2659 C C . LEU A 1 333 ? 2.953 -52.077 -8.388 1.00 47.25 333 LEU A C 1
ATOM 2661 O O . LEU A 1 333 ? 2.744 -50.870 -8.506 1.00 47.25 333 LEU A O 1
ATOM 2665 N N . PRO A 1 334 ? 2.509 -52.969 -9.294 1.00 46.56 334 PRO A N 1
ATOM 2666 C CA . PRO A 1 334 ? 1.672 -52.575 -10.425 1.00 46.56 334 PRO A CA 1
ATOM 2667 C C . PRO A 1 334 ? 0.368 -51.932 -9.930 1.00 46.56 334 PRO A C 1
ATOM 2669 O O . PRO A 1 334 ? -0.184 -52.371 -8.923 1.00 46.56 334 PRO A O 1
ATOM 2672 N N . ASP A 1 335 ? -0.128 -50.926 -10.658 1.00 44.72 335 ASP A N 1
ATOM 2673 C CA . ASP A 1 335 ? -1.345 -50.148 -10.342 1.00 44.72 335 ASP A CA 1
ATOM 2674 C C . ASP A 1 335 ? -2.644 -50.985 -10.284 1.00 44.72 335 ASP A C 1
ATOM 2676 O O . ASP A 1 335 ? -3.706 -50.467 -9.928 1.00 44.72 335 ASP A O 1
ATOM 2680 N N . ASP A 1 336 ? -2.565 -52.277 -10.608 1.00 42.19 336 ASP A N 1
ATOM 2681 C CA . ASP A 1 336 ? -3.677 -53.218 -10.571 1.00 42.19 336 ASP A CA 1
ATOM 2682 C C . ASP A 1 336 ? -3.907 -53.729 -9.133 1.00 42.19 336 ASP A C 1
ATOM 2684 O O . ASP A 1 336 ? -3.207 -54.611 -8.637 1.00 42.19 336 ASP A O 1
ATOM 2688 N N . ASP A 1 337 ? -4.918 -53.146 -8.483 1.00 46.41 337 ASP A N 1
ATOM 2689 C CA . ASP A 1 337 ? -5.728 -53.672 -7.380 1.00 46.41 337 ASP A CA 1
ATOM 2690 C C . ASP A 1 337 ? -5.015 -54.561 -6.329 1.00 46.41 337 ASP A C 1
ATOM 2692 O O . ASP A 1 337 ? -4.910 -55.783 -6.468 1.00 46.41 337 ASP A O 1
ATOM 2696 N N . ILE A 1 338 ? -4.665 -53.997 -5.161 1.00 47.25 338 ILE A N 1
ATOM 2697 C CA . ILE A 1 338 ? -4.437 -54.817 -3.955 1.00 47.25 338 ILE A CA 1
ATOM 2698 C C . ILE A 1 338 ? -5.794 -55.400 -3.532 1.00 47.25 338 ILE A C 1
ATOM 2700 O O . ILE A 1 338 ? -6.567 -54.759 -2.826 1.00 47.25 338 ILE A O 1
ATOM 2704 N N . ILE A 1 339 ? -6.111 -56.608 -3.987 1.00 49.09 339 ILE A N 1
ATOM 2705 C CA . ILE A 1 339 ? -7.344 -57.324 -3.640 1.00 49.09 339 ILE A CA 1
ATOM 2706 C C . ILE A 1 339 ? -7.124 -58.075 -2.316 1.00 49.09 339 ILE A C 1
ATOM 2708 O O . ILE A 1 339 ? -6.201 -58.887 -2.203 1.00 49.09 339 ILE A O 1
ATOM 2712 N N . THR A 1 340 ? -7.960 -57.837 -1.295 1.00 50.22 340 THR A N 1
ATOM 2713 C CA . THR A 1 340 ? -7.998 -58.719 -0.113 1.00 50.22 340 THR A CA 1
ATOM 2714 C C . THR A 1 340 ? -8.369 -60.138 -0.534 1.00 50.22 340 THR A C 1
ATOM 2716 O O . THR A 1 340 ? -8.968 -60.355 -1.583 1.00 50.22 340 THR A O 1
ATOM 2719 N N . LYS A 1 341 ? -8.074 -61.142 0.298 1.00 42.69 341 LYS A N 1
ATOM 2720 C CA . LYS A 1 341 ? -8.421 -62.558 0.035 1.00 42.69 341 LYS A CA 1
ATOM 2721 C C . LYS A 1 341 ? -9.912 -62.798 -0.283 1.00 42.69 341 LYS A C 1
ATOM 2723 O O . LYS A 1 341 ? -10.272 -63.850 -0.798 1.00 42.69 341 LYS A O 1
ATOM 2728 N N . ASP A 1 342 ? -10.742 -61.823 0.044 1.00 44.22 342 ASP A N 1
ATOM 2729 C CA . ASP A 1 342 ? -12.195 -61.754 -0.019 1.00 44.22 342 ASP A CA 1
ATOM 2730 C C . ASP A 1 342 ? -12.704 -60.932 -1.225 1.00 44.22 342 ASP A C 1
ATOM 2732 O O . ASP A 1 342 ? -13.911 -60.768 -1.396 1.00 44.22 342 ASP A O 1
ATOM 2736 N N . GLY A 1 343 ? -11.810 -60.484 -2.115 1.00 47.94 343 GLY A N 1
ATOM 2737 C CA . GLY A 1 343 ? -12.175 -59.844 -3.383 1.00 47.94 343 GLY A CA 1
ATOM 2738 C C . GLY A 1 343 ? -12.360 -58.326 -3.308 1.00 47.94 343 GLY A C 1
ATOM 2739 O O . GLY A 1 343 ? -12.843 -57.734 -4.271 1.00 47.94 343 GLY A O 1
ATOM 2740 N N . GLN A 1 344 ? -12.004 -57.685 -2.190 1.00 47.22 344 GLN A N 1
ATOM 2741 C CA . GLN A 1 344 ? -12.207 -56.249 -1.988 1.00 47.22 344 GLN A CA 1
ATOM 2742 C C . GLN A 1 344 ? -10.941 -55.453 -2.342 1.00 47.22 344 GLN A C 1
ATOM 2744 O O . GLN A 1 344 ? -9.861 -55.734 -1.827 1.00 47.22 344 GLN A O 1
ATOM 2749 N N . VAL A 1 345 ? -11.075 -54.464 -3.232 1.00 45.84 345 VAL A N 1
ATOM 2750 C CA . VAL A 1 345 ? -9.971 -53.623 -3.731 1.00 45.84 345 VAL A CA 1
ATOM 2751 C C . VAL A 1 345 ? -9.509 -52.621 -2.663 1.00 45.84 345 VAL A C 1
ATOM 2753 O O . VAL A 1 345 ? -10.315 -51.843 -2.149 1.00 45.84 345 VAL A O 1
ATOM 2756 N N . ILE A 1 346 ? -8.205 -52.591 -2.371 1.00 49.03 346 ILE A N 1
ATOM 2757 C CA . ILE A 1 346 ? -7.537 -51.642 -1.471 1.00 49.03 346 ILE A CA 1
ATOM 2758 C C . ILE A 1 346 ? -6.577 -50.734 -2.276 1.00 49.03 346 ILE A C 1
ATOM 2760 O O . ILE A 1 346 ? -5.400 -51.019 -2.442 1.00 49.03 346 ILE A O 1
ATOM 2764 N N . SER A 1 347 ? -7.102 -49.570 -2.680 1.00 53.19 347 SER A N 1
ATOM 2765 C CA . SER A 1 347 ? -6.413 -48.281 -2.919 1.00 53.19 347 SER A CA 1
ATOM 2766 C C . SER A 1 347 ? -5.535 -48.068 -4.176 1.00 53.19 347 SER A C 1
ATOM 2768 O O . SER A 1 347 ? -4.314 -47.993 -4.086 1.00 53.19 347 SER A O 1
ATOM 2770 N N . ASN A 1 348 ? -6.164 -47.678 -5.291 1.00 59.38 348 ASN A N 1
ATOM 2771 C CA . ASN A 1 348 ? -5.585 -46.920 -6.423 1.00 59.38 348 ASN A CA 1
ATOM 2772 C C . ASN A 1 348 ? -5.441 -45.391 -6.155 1.00 59.38 348 ASN A C 1
ATOM 2774 O O . ASN A 1 348 ? -5.541 -44.558 -7.061 1.00 59.38 348 ASN A O 1
ATOM 2778 N N . LYS A 1 349 ? -5.266 -44.986 -4.887 1.00 65.00 349 LYS A N 1
ATOM 2779 C CA . LYS A 1 349 ? -5.222 -43.577 -4.451 1.00 65.00 349 LYS A CA 1
ATOM 2780 C C . LYS A 1 349 ? -3.816 -42.979 -4.564 1.00 65.00 349 LYS A C 1
ATOM 2782 O O . LYS A 1 349 ? -3.039 -43.025 -3.611 1.00 65.00 349 LYS A O 1
ATOM 2787 N N . LEU A 1 350 ? -3.512 -42.393 -5.720 1.00 73.44 350 LEU A N 1
ATOM 2788 C CA . LEU A 1 350 ? -2.177 -41.898 -6.080 1.00 73.44 350 LEU A CA 1
ATOM 2789 C C . LEU A 1 350 ? -1.837 -40.490 -5.579 1.00 73.44 350 LEU A C 1
ATOM 2791 O O . LEU A 1 350 ? -0.701 -40.064 -5.730 1.00 73.44 350 LEU A O 1
ATOM 2795 N N . TYR A 1 351 ? -2.762 -39.747 -4.973 1.00 79.00 351 TYR A N 1
ATOM 2796 C CA . TYR A 1 351 ? -2.510 -38.352 -4.589 1.00 79.00 351 TYR A CA 1
ATOM 2797 C C . TYR A 1 351 ? -2.729 -38.101 -3.102 1.00 79.00 351 TYR A C 1
ATOM 2799 O O . TYR A 1 351 ? -3.589 -38.716 -2.473 1.00 79.00 351 TYR A O 1
ATOM 2807 N N . GLY A 1 352 ? -1.965 -37.173 -2.530 1.00 81.19 352 GLY A N 1
ATOM 2808 C CA . GLY A 1 352 ? -2.072 -36.775 -1.128 1.00 81.19 352 GLY A CA 1
ATOM 2809 C C . GLY A 1 352 ? -1.483 -35.390 -0.872 1.00 81.19 352 GLY A C 1
AT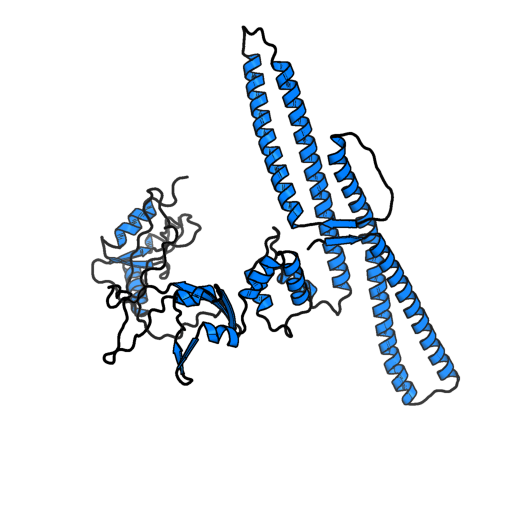OM 2810 O O . GLY A 1 352 ? -0.698 -34.864 -1.663 1.00 81.19 352 GLY A O 1
ATOM 2811 N N . TYR A 1 353 ? -1.876 -34.784 0.243 1.00 81.56 353 TYR A N 1
ATOM 2812 C CA . TYR A 1 353 ? -1.334 -33.501 0.682 1.00 81.56 353 TYR A CA 1
ATOM 2813 C C . TYR A 1 353 ? -0.029 -33.713 1.452 1.00 81.56 353 TYR A C 1
ATOM 2815 O O . TYR A 1 353 ? -0.024 -34.384 2.483 1.00 81.56 353 TYR A O 1
ATOM 2823 N N . LYS A 1 354 ? 1.074 -33.119 0.978 1.00 79.88 354 LYS A N 1
ATOM 2824 C CA . LYS A 1 354 ? 2.391 -33.169 1.638 1.00 79.88 354 LYS A CA 1
ATOM 2825 C C . LYS A 1 354 ? 2.753 -31.816 2.234 1.00 79.88 354 LYS A C 1
ATOM 2827 O O . LYS A 1 354 ? 2.526 -30.791 1.594 1.00 79.88 354 LYS A O 1
ATOM 2832 N N . LEU A 1 355 ? 3.325 -31.825 3.438 1.00 79.31 355 LEU A N 1
ATOM 2833 C CA . LEU A 1 355 ? 3.779 -30.614 4.119 1.00 79.31 355 LEU A CA 1
ATOM 2834 C C . LEU A 1 355 ? 4.937 -29.982 3.332 1.00 79.31 355 LEU A C 1
ATOM 2836 O O . LEU A 1 355 ? 5.980 -30.602 3.142 1.00 79.31 355 LEU A O 1
ATOM 2840 N N . PHE A 1 356 ? 4.732 -28.752 2.877 1.00 77.81 356 PHE A N 1
ATOM 2841 C CA . PHE A 1 356 ? 5.678 -27.957 2.097 1.00 77.81 356 PHE A CA 1
ATOM 2842 C C . PHE A 1 356 ? 6.409 -26.923 2.961 1.00 77.81 356 PHE A C 1
ATOM 2844 O O . PHE A 1 356 ? 7.609 -26.720 2.798 1.00 77.81 356 PHE A O 1
ATOM 2851 N N . TYR A 1 357 ? 5.705 -26.286 3.901 1.00 78.06 357 TYR A N 1
ATOM 2852 C CA . TYR A 1 357 ? 6.274 -25.267 4.784 1.00 78.06 357 TYR A CA 1
ATOM 2853 C C . TYR A 1 357 ? 5.622 -25.298 6.167 1.00 78.06 357 TYR A C 1
ATOM 2855 O O . TYR A 1 357 ? 4.404 -25.451 6.272 1.00 78.06 357 TYR A O 1
ATOM 2863 N N . THR A 1 358 ? 6.437 -25.105 7.206 1.00 76.06 358 THR A N 1
ATOM 2864 C CA . THR A 1 358 ? 5.976 -24.742 8.549 1.00 76.06 358 THR A CA 1
ATOM 2865 C C . THR A 1 358 ? 6.976 -23.825 9.248 1.00 76.06 358 THR A C 1
ATOM 2867 O O . THR A 1 358 ? 8.183 -23.930 9.012 1.00 76.06 358 THR A O 1
ATOM 2870 N N . ASN A 1 359 ? 6.474 -22.920 10.090 1.00 63.88 359 ASN A N 1
ATOM 2871 C CA . ASN A 1 359 ? 7.281 -22.115 11.014 1.00 63.88 359 ASN A CA 1
ATOM 2872 C C . ASN A 1 359 ? 7.321 -22.711 12.434 1.00 63.88 359 ASN A C 1
ATOM 2874 O O . ASN A 1 359 ? 7.883 -22.085 13.334 1.00 63.88 359 ASN A O 1
ATOM 2878 N N . GLU A 1 360 ? 6.736 -23.895 12.636 1.00 70.31 360 GLU A N 1
ATOM 2879 C CA . GLU A 1 360 ? 6.868 -24.646 13.878 1.00 70.31 360 GLU A CA 1
ATOM 2880 C C . GLU A 1 360 ? 8.359 -24.906 14.155 1.00 70.31 360 GLU A C 1
ATOM 2882 O O . GLU A 1 360 ? 9.063 -25.466 13.302 1.00 70.31 360 GLU A O 1
ATOM 2887 N N . PRO A 1 361 ? 8.892 -24.466 15.312 1.00 53.38 361 PRO A N 1
ATOM 2888 C CA . PRO A 1 361 ? 10.276 -24.707 15.663 1.00 53.38 361 PRO A CA 1
ATOM 2889 C C . PRO A 1 361 ? 10.488 -26.213 15.710 1.00 53.38 361 PRO A C 1
ATOM 2891 O O . PRO A 1 361 ? 9.742 -26.938 16.363 1.00 53.38 361 PRO A O 1
ATOM 2894 N N . LYS A 1 362 ? 11.521 -26.695 15.019 1.00 50.03 362 LYS A N 1
ATOM 2895 C CA . LYS A 1 362 ? 11.879 -28.113 15.037 1.00 50.03 362 LYS A CA 1
ATOM 2896 C C . LYS A 1 362 ? 12.351 -28.486 16.439 1.00 50.03 362 LYS A C 1
ATOM 2898 O O . LYS A 1 362 ? 13.535 -28.378 16.756 1.00 50.03 362 LYS A O 1
ATOM 2903 N N . ILE A 1 363 ? 11.423 -28.910 17.292 1.00 35.38 363 ILE A N 1
ATOM 2904 C CA . ILE A 1 363 ? 11.751 -29.465 18.596 1.00 35.38 363 ILE A CA 1
ATOM 2905 C C . ILE A 1 363 ? 12.299 -30.864 18.330 1.00 35.38 363 ILE A C 1
ATOM 2907 O O . ILE A 1 363 ? 11.562 -31.785 17.986 1.00 35.38 363 ILE A O 1
ATOM 2911 N N . SER A 1 364 ? 13.613 -31.026 18.467 1.00 36.44 364 SER A N 1
ATOM 2912 C CA . SER A 1 364 ? 14.242 -32.345 18.480 1.00 36.44 364 SER A CA 1
ATOM 2913 C C . SER A 1 364 ? 13.913 -33.038 19.806 1.00 36.44 364 SER A C 1
ATOM 2915 O O . SER A 1 364 ? 14.762 -33.149 20.689 1.00 36.44 364 SER A O 1
ATOM 2917 N N . ALA A 1 365 ? 12.674 -33.502 19.971 1.00 29.62 365 ALA A N 1
ATOM 2918 C CA . ALA A 1 365 ? 12.373 -34.533 20.951 1.00 29.62 365 ALA A CA 1
ATOM 2919 C C . ALA A 1 365 ? 13.045 -35.816 20.452 1.00 29.62 365 ALA A C 1
ATOM 2921 O O . ALA A 1 365 ? 12.593 -36.443 19.497 1.00 29.62 365 ALA A O 1
ATOM 2922 N N . GLY A 1 366 ? 14.198 -36.150 21.031 1.00 33.09 366 GLY A N 1
ATOM 2923 C CA . GLY A 1 366 ? 14.968 -37.312 20.616 1.00 33.09 366 GLY A CA 1
ATOM 2924 C C . GLY A 1 366 ? 14.150 -38.597 20.732 1.00 33.09 366 GLY A C 1
ATOM 2925 O O . GLY A 1 366 ? 13.811 -39.010 21.835 1.00 33.09 366 GLY A O 1
ATOM 2926 N N . THR A 1 367 ? 13.873 -39.246 19.600 1.00 28.81 367 THR A N 1
ATOM 2927 C CA . THR A 1 367 ? 13.830 -40.709 19.437 1.00 28.81 367 THR A CA 1
ATOM 2928 C C . THR A 1 367 ? 14.122 -41.065 17.965 1.00 28.81 367 THR A C 1
ATOM 2930 O O . THR A 1 367 ? 13.882 -40.272 17.060 1.00 28.81 367 THR A O 1
ATOM 2933 N N . VAL A 1 368 ? 14.726 -42.241 17.782 1.00 25.95 368 VAL A N 1
ATOM 2934 C CA . VAL A 1 368 ? 15.496 -42.785 16.646 1.00 25.95 368 VAL A CA 1
ATOM 2935 C C . VAL A 1 368 ? 14.644 -43.245 15.435 1.00 25.95 368 VAL A C 1
ATOM 2937 O O . VAL A 1 368 ? 13.500 -43.655 15.590 1.00 25.95 368 VAL A O 1
ATOM 2940 N N . PHE A 1 369 ? 15.265 -43.173 14.247 1.00 32.81 369 PHE A N 1
ATOM 2941 C CA . PHE A 1 369 ? 14.815 -43.363 12.848 1.00 32.81 369 PHE A CA 1
ATOM 2942 C C . PHE A 1 369 ? 14.120 -44.680 12.433 1.00 32.81 369 PHE A C 1
ATOM 2944 O O . PHE A 1 369 ? 14.446 -45.738 12.960 1.00 32.81 369 PHE A O 1
ATOM 2951 N N . VAL A 1 370 ? 13.372 -44.623 11.309 1.00 25.20 370 VAL A N 1
ATOM 2952 C CA . VAL A 1 370 ? 13.645 -45.439 10.090 1.00 25.20 370 VAL A CA 1
ATOM 2953 C C . VAL A 1 370 ? 13.101 -44.767 8.811 1.00 25.20 370 VAL A C 1
ATOM 2955 O O . VAL A 1 370 ? 11.911 -44.485 8.705 1.00 25.20 370 VAL A O 1
ATOM 2958 N N . SER A 1 371 ? 13.983 -44.522 7.836 1.00 27.52 371 SER A N 1
ATOM 2959 C CA . SER A 1 371 ? 13.667 -44.099 6.455 1.00 27.52 371 SER A CA 1
ATOM 2960 C C . SER A 1 371 ? 13.020 -45.262 5.665 1.00 27.52 371 SER A C 1
ATOM 2962 O O . SER A 1 371 ? 13.248 -46.415 6.036 1.00 27.52 371 SER A O 1
ATOM 2964 N N . PRO A 1 372 ? 12.255 -45.026 4.572 1.00 34.88 372 PRO A N 1
ATOM 2965 C CA . PRO A 1 372 ? 12.866 -44.592 3.309 1.00 34.88 372 PRO A CA 1
ATOM 2966 C C . PRO A 1 372 ? 12.000 -43.625 2.484 1.00 34.88 372 PRO A C 1
ATOM 2968 O O . PRO A 1 372 ? 10.809 -43.843 2.303 1.00 34.88 372 PRO A O 1
ATOM 2971 N N . THR A 1 373 ? 12.621 -42.639 1.834 1.00 31.38 373 THR A N 1
ATOM 2972 C CA . THR A 1 373 ? 12.106 -42.220 0.519 1.00 31.38 373 THR A CA 1
ATOM 2973 C C . THR A 1 373 ? 13.221 -41.685 -0.360 1.00 31.38 373 THR A C 1
ATOM 2975 O O . THR A 1 373 ? 13.737 -40.586 -0.172 1.00 31.38 373 THR A O 1
ATOM 2978 N N . LYS A 1 374 ? 13.565 -42.505 -1.352 1.00 33.66 374 LYS A N 1
ATOM 2979 C CA . LYS A 1 374 ? 14.209 -42.098 -2.595 1.00 33.66 374 LYS A CA 1
ATOM 2980 C C . LYS A 1 374 ? 13.194 -41.302 -3.422 1.00 33.66 374 LYS A C 1
ATOM 2982 O O . LYS A 1 374 ? 12.072 -41.760 -3.601 1.00 33.66 374 LYS A O 1
ATOM 2987 N N . GLY A 1 375 ? 13.642 -40.188 -3.998 1.00 35.31 375 GLY A N 1
ATOM 2988 C CA . GLY A 1 375 ? 13.092 -39.670 -5.254 1.00 35.31 375 GLY A CA 1
ATOM 2989 C C . GLY A 1 375 ? 12.074 -38.534 -5.149 1.00 35.31 375 GLY A C 1
ATOM 2990 O O . GLY A 1 375 ? 10.946 -38.686 -5.600 1.00 35.31 375 GLY A O 1
ATOM 2991 N N . ALA A 1 376 ? 12.491 -37.370 -4.644 1.00 31.64 376 ALA A N 1
ATOM 2992 C CA . ALA A 1 376 ? 11.927 -36.096 -5.090 1.00 31.64 376 ALA A CA 1
ATOM 2993 C C . ALA A 1 376 ? 12.799 -35.560 -6.235 1.00 31.64 376 ALA A C 1
ATOM 2995 O O . ALA A 1 376 ? 14.028 -35.660 -6.178 1.00 31.64 376 ALA A O 1
ATOM 2996 N N . GLY A 1 377 ? 12.134 -35.078 -7.285 1.00 30.73 377 GLY A N 1
ATOM 2997 C CA . GLY A 1 377 ? 12.710 -34.694 -8.569 1.00 30.73 377 GLY A CA 1
ATOM 2998 C C . GLY A 1 377 ? 13.927 -33.782 -8.461 1.00 30.73 377 GLY A C 1
ATOM 2999 O O . GLY A 1 377 ? 14.058 -32.969 -7.548 1.00 30.73 377 GLY A O 1
ATOM 3000 N N . GLU A 1 378 ? 14.831 -33.976 -9.415 1.00 36.16 378 GLU A N 1
ATOM 3001 C CA . GLU A 1 378 ? 16.101 -33.281 -9.537 1.00 36.16 378 GLU A CA 1
ATOM 3002 C C . GLU A 1 378 ? 15.907 -31.763 -9.533 1.00 36.16 378 GLU A C 1
ATOM 3004 O O . GLU A 1 378 ? 15.553 -31.159 -10.542 1.00 36.16 378 GLU A O 1
ATOM 3009 N N . ALA A 1 379 ? 16.203 -31.142 -8.390 1.00 42.03 379 ALA A N 1
ATOM 3010 C CA . ALA A 1 379 ? 16.682 -29.772 -8.380 1.00 42.03 379 ALA A CA 1
ATOM 3011 C C . ALA A 1 379 ? 17.888 -29.691 -9.327 1.00 42.03 379 ALA A C 1
ATOM 3013 O O . ALA A 1 379 ? 18.723 -30.606 -9.324 1.00 42.03 379 ALA A O 1
ATOM 3014 N N . GLU A 1 380 ? 17.965 -28.629 -10.136 1.00 46.84 380 GLU A N 1
ATOM 3015 C CA . GLU A 1 380 ? 19.111 -28.358 -11.007 1.00 46.84 380 GLU A CA 1
ATOM 3016 C C . GLU A 1 380 ? 20.401 -28.561 -10.211 1.00 46.84 380 GLU A C 1
ATOM 3018 O O . GLU A 1 380 ? 20.713 -27.831 -9.267 1.00 46.84 380 GLU A O 1
ATOM 3023 N N . ARG A 1 381 ? 21.113 -29.646 -10.529 1.00 63.69 381 ARG A N 1
ATOM 3024 C CA . ARG A 1 381 ? 22.257 -30.069 -9.729 1.00 63.69 381 ARG A CA 1
ATOM 3025 C C . ARG A 1 381 ? 23.360 -29.049 -9.921 1.00 63.69 381 ARG A C 1
ATOM 3027 O O . ARG A 1 381 ? 23.729 -28.740 -11.052 1.00 63.69 381 ARG A O 1
ATOM 3034 N N . VAL A 1 382 ? 23.939 -28.587 -8.819 1.00 80.19 382 VAL A N 1
ATOM 3035 C CA . VAL A 1 382 ? 25.103 -27.708 -8.888 1.00 80.19 382 VAL A CA 1
ATOM 3036 C C . VAL A 1 382 ? 26.221 -28.446 -9.618 1.00 80.19 382 VAL A C 1
ATOM 3038 O O . VAL A 1 382 ? 26.674 -29.514 -9.194 1.00 80.19 382 VAL A O 1
ATOM 3041 N N . VAL A 1 383 ? 26.648 -27.878 -10.741 1.00 84.81 383 VAL A N 1
ATOM 3042 C CA . VAL A 1 383 ? 27.747 -28.395 -11.553 1.00 84.81 383 VAL A CA 1
ATOM 3043 C C . VAL A 1 383 ? 29.015 -27.592 -11.295 1.00 84.81 383 VAL A C 1
ATOM 3045 O O . VAL A 1 383 ? 28.983 -26.382 -11.070 1.00 84.81 383 VAL A O 1
ATOM 3048 N N . ASN A 1 384 ? 30.164 -28.262 -11.330 1.00 86.00 384 ASN A N 1
ATOM 3049 C CA . ASN A 1 384 ? 31.444 -27.561 -11.336 1.00 86.00 384 ASN A CA 1
ATOM 3050 C C . ASN A 1 384 ? 31.805 -27.064 -12.741 1.00 86.00 384 ASN A C 1
ATOM 3052 O O . ASN A 1 384 ? 31.128 -27.359 -13.721 1.00 86.00 384 ASN A O 1
ATOM 3056 N N . GLY A 1 385 ? 32.925 -26.351 -12.870 1.00 81.75 385 GLY A N 1
ATOM 3057 C CA . GLY A 1 385 ? 33.417 -25.835 -14.151 1.00 81.75 385 GLY A CA 1
ATOM 3058 C C . GLY A 1 385 ? 33.791 -26.893 -15.195 1.00 81.75 385 GLY A C 1
ATOM 3059 O O . GLY A 1 385 ? 34.226 -26.527 -16.281 1.00 81.75 385 GLY A O 1
ATOM 3060 N N . LYS A 1 386 ? 33.657 -28.189 -14.886 1.00 83.31 386 LYS A N 1
ATOM 3061 C CA . LYS A 1 386 ? 33.781 -29.297 -15.847 1.00 83.31 386 LYS A CA 1
ATOM 3062 C C . LYS A 1 386 ? 32.427 -29.908 -16.228 1.00 83.31 386 LYS A C 1
ATOM 3064 O O . LYS A 1 386 ? 32.409 -30.924 -16.909 1.00 83.31 386 LYS A O 1
ATOM 3069 N N . GLY A 1 387 ? 31.317 -29.330 -15.767 1.00 82.94 387 GLY A N 1
ATOM 3070 C CA . GLY A 1 387 ? 29.970 -29.861 -15.980 1.00 82.94 387 GLY A CA 1
ATOM 3071 C C . GLY A 1 387 ? 29.638 -31.082 -15.120 1.00 82.94 387 GLY A C 1
ATOM 3072 O O . GLY A 1 387 ? 28.582 -31.678 -15.300 1.00 82.94 387 GLY A O 1
ATOM 3073 N N . ASN A 1 388 ? 30.507 -31.466 -14.177 1.00 83.75 388 ASN A N 1
ATOM 3074 C CA . ASN A 1 388 ? 30.231 -32.605 -13.308 1.00 83.75 388 ASN A CA 1
ATOM 3075 C C . ASN A 1 388 ? 29.286 -32.170 -12.180 1.00 83.75 388 ASN A C 1
ATOM 3077 O O . ASN A 1 388 ? 29.573 -31.156 -11.534 1.00 83.75 388 ASN A O 1
ATOM 3081 N N . PRO A 1 389 ? 28.209 -32.920 -11.894 1.00 87.62 389 PRO A N 1
ATOM 3082 C CA . PRO A 1 389 ? 27.321 -32.632 -10.772 1.00 87.62 389 PRO A CA 1
ATOM 3083 C C . PRO A 1 389 ? 28.022 -32.891 -9.434 1.00 87.62 389 PRO A C 1
ATOM 3085 O O . PRO A 1 389 ? 28.945 -33.708 -9.362 1.00 87.62 389 PRO A O 1
ATOM 3088 N N . TYR A 1 390 ? 27.595 -32.186 -8.384 1.00 90.62 390 TYR A N 1
ATOM 3089 C CA . TYR A 1 390 ? 28.082 -32.421 -7.023 1.00 90.62 390 TYR A CA 1
ATOM 3090 C C . TYR A 1 390 ? 27.866 -33.897 -6.618 1.00 90.62 390 TYR A C 1
ATOM 3092 O O . TYR A 1 390 ? 26.798 -34.442 -6.923 1.00 90.62 390 TYR A O 1
ATOM 3100 N N . PRO A 1 391 ? 28.859 -34.581 -6.008 1.00 90.31 391 PRO A N 1
ATOM 3101 C CA . PRO A 1 391 ? 28.738 -36.001 -5.683 1.00 90.31 391 PRO A CA 1
ATOM 3102 C C . PRO A 1 391 ? 27.633 -36.275 -4.664 1.00 90.31 391 PRO A C 1
ATOM 3104 O O . PRO A 1 391 ? 27.438 -35.501 -3.732 1.00 90.31 391 PRO A O 1
ATOM 3107 N N . LYS A 1 392 ? 26.953 -37.412 -4.828 1.00 88.56 392 LYS A N 1
ATOM 3108 C CA . LYS A 1 392 ? 25.939 -37.905 -3.895 1.00 88.56 392 LYS A CA 1
ATOM 3109 C C . LYS A 1 392 ? 26.513 -39.070 -3.112 1.00 88.56 392 LYS A C 1
ATOM 3111 O O . LYS A 1 392 ? 26.613 -40.173 -3.645 1.00 88.56 392 LYS A O 1
ATOM 3116 N N . VAL A 1 393 ? 26.915 -38.809 -1.879 1.00 86.00 393 VAL A N 1
ATOM 3117 C CA . VAL A 1 393 ? 27.323 -39.855 -0.943 1.00 86.00 393 VAL A CA 1
ATOM 3118 C C . VAL A 1 393 ? 26.461 -39.717 0.293 1.00 86.00 393 VAL A C 1
ATOM 3120 O O . VAL A 1 393 ? 26.394 -38.640 0.883 1.00 86.00 393 VAL A O 1
ATOM 3123 N N . GLU A 1 394 ? 25.786 -40.802 0.648 1.00 85.56 394 GLU A N 1
ATOM 3124 C CA . GLU A 1 394 ? 24.976 -40.903 1.851 1.00 85.56 394 GLU A CA 1
ATOM 3125 C C . GLU A 1 394 ? 25.827 -41.502 2.965 1.00 85.56 394 GLU A C 1
ATOM 3127 O O . GLU A 1 394 ? 26.330 -42.615 2.839 1.00 85.56 394 GLU A O 1
ATOM 3132 N N . VAL A 1 395 ? 26.010 -40.743 4.043 1.00 83.00 395 VAL A N 1
ATOM 3133 C CA . VAL A 1 395 ? 26.753 -41.205 5.214 1.00 83.00 395 VAL A CA 1
ATOM 3134 C C . VAL A 1 395 ? 25.749 -41.654 6.261 1.00 83.00 395 VAL A C 1
ATOM 3136 O O . VAL A 1 395 ? 24.866 -40.891 6.661 1.00 83.00 395 VAL A O 1
ATOM 3139 N N . GLU A 1 396 ? 25.870 -42.899 6.706 1.00 80.25 396 GLU A N 1
ATOM 3140 C CA . GLU A 1 396 ? 24.930 -43.499 7.649 1.00 80.25 396 GLU A CA 1
ATOM 3141 C C . GLU A 1 396 ? 24.805 -42.657 8.935 1.00 80.25 396 GLU A C 1
ATOM 3143 O O . GLU A 1 396 ? 25.792 -42.235 9.540 1.00 80.25 396 GLU A O 1
ATOM 3148 N N . GLY A 1 397 ? 23.568 -42.346 9.332 1.00 74.75 397 GLY A N 1
ATOM 3149 C CA . GLY A 1 397 ? 23.274 -41.488 10.489 1.00 74.75 397 GLY A CA 1
ATOM 3150 C C . GLY A 1 397 ? 23.516 -39.982 10.280 1.00 74.75 397 GLY A C 1
ATOM 3151 O O . GLY A 1 397 ? 23.237 -39.189 11.180 1.00 74.75 397 GLY A O 1
ATOM 3152 N N . HIS A 1 398 ? 24.009 -39.561 9.113 1.00 78.56 398 HIS A N 1
ATOM 3153 C CA . HIS A 1 398 ? 24.162 -38.152 8.729 1.00 78.56 398 HIS A CA 1
ATOM 3154 C C . HIS A 1 398 ? 23.306 -37.770 7.511 1.00 78.56 398 HIS A C 1
ATOM 3156 O O . HIS A 1 398 ? 22.845 -36.634 7.432 1.00 78.56 398 HIS A O 1
ATOM 3162 N N . GLY A 1 399 ? 23.046 -38.713 6.605 1.00 84.19 399 GLY A N 1
ATOM 3163 C CA . GLY A 1 399 ? 22.373 -38.464 5.331 1.00 84.19 399 GLY A CA 1
ATOM 3164 C C . GLY A 1 399 ? 23.348 -38.032 4.232 1.00 84.19 399 GLY A C 1
ATOM 3165 O O . GLY A 1 399 ? 24.569 -38.115 4.396 1.00 84.19 399 GLY A O 1
ATOM 3166 N N . GLU A 1 400 ? 22.806 -37.592 3.093 1.00 86.25 400 GLU A N 1
ATOM 3167 C CA . GLU A 1 400 ? 23.596 -37.123 1.945 1.00 86.25 400 GLU A CA 1
ATOM 3168 C C . GLU A 1 400 ? 24.474 -35.923 2.331 1.00 86.25 400 GLU A C 1
ATOM 3170 O O . GLU A 1 400 ? 24.011 -34.994 2.995 1.00 86.25 400 GLU A O 1
ATOM 3175 N N . VAL A 1 401 ? 25.748 -35.933 1.924 1.00 85.81 401 VAL A N 1
ATOM 3176 C CA . VAL A 1 401 ? 26.658 -34.799 2.153 1.00 85.81 401 VAL A CA 1
ATOM 3177 C C . VAL A 1 401 ? 26.124 -33.567 1.407 1.00 85.81 401 VAL A C 1
ATOM 3179 O O . VAL A 1 401 ? 26.069 -33.588 0.174 1.00 85.81 401 VAL A O 1
ATOM 3182 N N . PRO A 1 402 ? 25.733 -32.485 2.109 1.00 88.75 402 PRO A N 1
ATOM 3183 C CA . PRO A 1 402 ? 25.063 -31.360 1.472 1.00 88.75 402 PRO A CA 1
ATOM 3184 C C . PRO A 1 402 ? 26.046 -30.481 0.694 1.00 88.75 402 PRO A C 1
ATOM 3186 O O . PRO A 1 402 ? 27.208 -30.324 1.072 1.00 88.75 402 PRO A O 1
ATOM 3189 N N . PHE A 1 403 ? 25.556 -29.829 -0.363 1.00 86.19 403 PHE A N 1
ATOM 3190 C CA . PHE A 1 403 ? 26.288 -28.737 -0.999 1.00 86.19 403 PHE A CA 1
ATOM 3191 C C . PHE A 1 403 ? 26.195 -27.476 -0.115 1.00 86.19 403 PHE A C 1
ATOM 3193 O O . PHE A 1 403 ? 25.087 -27.005 0.141 1.00 86.19 403 PHE A O 1
ATOM 3200 N N . PRO A 1 404 ? 27.317 -26.916 0.372 1.00 86.75 404 PRO A N 1
ATOM 3201 C CA . PRO A 1 404 ? 27.286 -25.809 1.321 1.00 86.75 404 PRO A CA 1
ATOM 3202 C C . PRO A 1 404 ? 26.979 -24.468 0.643 1.00 86.75 404 PRO A C 1
ATOM 3204 O O . PRO A 1 404 ? 27.445 -24.199 -0.468 1.00 86.75 404 PRO A O 1
ATOM 3207 N N . GLU A 1 405 ? 26.272 -23.583 1.347 1.00 80.44 405 GLU A N 1
ATOM 3208 C CA . GLU A 1 405 ? 25.927 -22.238 0.870 1.00 80.44 405 GLU A CA 1
ATOM 3209 C C . GLU A 1 405 ? 27.153 -21.295 0.768 1.00 80.44 405 GLU A C 1
ATOM 3211 O O . GLU A 1 405 ? 28.193 -21.466 1.426 1.00 80.44 405 GLU A O 1
ATOM 3216 N N . GLY A 1 406 ? 27.049 -20.295 -0.118 1.00 77.62 406 GLY A N 1
ATOM 3217 C CA . GLY A 1 406 ? 28.064 -19.255 -0.327 1.00 77.62 406 GLY A CA 1
ATOM 3218 C C . GLY A 1 406 ? 28.144 -18.244 0.831 1.00 77.62 406 GLY A C 1
ATOM 3219 O O . GLY A 1 406 ? 27.310 -18.282 1.730 1.00 77.62 406 GLY A O 1
ATOM 3220 N N . PRO A 1 407 ? 29.142 -17.335 0.842 1.00 79.31 407 PRO A N 1
ATOM 3221 C CA . PRO A 1 407 ? 30.148 -17.074 -0.201 1.00 79.31 407 PRO A CA 1
ATOM 3222 C C . PRO A 1 407 ? 31.317 -18.085 -0.222 1.00 79.31 407 PRO A C 1
ATOM 3224 O O . PRO A 1 407 ? 31.598 -18.732 0.786 1.00 79.31 407 PRO A O 1
ATOM 3227 N N . TYR A 1 408 ? 32.004 -18.237 -1.368 1.00 82.62 408 TYR A N 1
ATOM 3228 C CA . TYR A 1 408 ? 33.088 -19.226 -1.592 1.00 82.62 408 TYR A CA 1
ATOM 3229 C C . TYR A 1 408 ? 34.490 -18.600 -1.666 1.00 82.62 408 TYR A C 1
ATOM 3231 O O . TYR A 1 408 ? 35.232 -18.809 -2.631 1.00 82.62 408 TYR A O 1
ATOM 3239 N N . GLU A 1 409 ? 34.859 -17.818 -0.658 1.00 80.50 409 GLU A N 1
ATOM 3240 C CA . GLU A 1 409 ? 36.154 -17.133 -0.599 1.00 80.50 409 GLU A CA 1
ATOM 3241 C C . GLU A 1 409 ? 37.170 -17.954 0.206 1.00 80.50 409 GLU A C 1
ATOM 3243 O O . GLU A 1 409 ? 36.822 -18.434 1.280 1.00 80.50 409 GLU A O 1
ATOM 3248 N N . PRO A 1 410 ? 38.413 -18.169 -0.270 1.00 78.69 410 PRO A N 1
ATOM 3249 C CA . PRO A 1 410 ? 39.382 -18.996 0.445 1.00 78.69 410 PRO A CA 1
ATOM 3250 C C . PRO A 1 410 ? 39.650 -18.504 1.872 1.00 78.69 410 PRO A C 1
ATOM 3252 O O . PRO A 1 410 ? 40.061 -17.363 2.083 1.00 78.69 410 PRO A O 1
ATOM 3255 N N . ASN A 1 411 ? 39.519 -19.403 2.848 1.00 73.06 411 ASN A N 1
ATOM 3256 C CA . ASN A 1 411 ? 39.964 -19.149 4.209 1.00 73.06 411 ASN A CA 1
ATOM 3257 C C . ASN A 1 411 ? 41.488 -19.351 4.264 1.00 73.06 411 ASN A C 1
ATOM 3259 O O . ASN A 1 411 ? 41.987 -20.453 4.498 1.00 73.06 411 ASN A O 1
ATOM 3263 N N . ASN A 1 412 ? 42.238 -18.284 3.967 1.00 59.16 412 ASN A N 1
ATOM 3264 C CA . ASN A 1 412 ? 43.705 -18.283 3.861 1.00 59.16 412 ASN A CA 1
ATOM 3265 C C . ASN A 1 412 ? 44.430 -18.326 5.218 1.00 59.16 412 ASN A C 1
ATOM 3267 O O . ASN A 1 412 ? 45.624 -18.027 5.288 1.00 59.16 412 ASN A O 1
ATOM 3271 N N . SER A 1 413 ? 43.742 -18.689 6.302 1.00 59.25 413 SER A N 1
ATOM 3272 C CA . SER A 1 413 ? 44.368 -18.780 7.613 1.00 59.25 413 SER A CA 1
ATOM 3273 C C . SER A 1 413 ? 45.447 -19.870 7.624 1.00 59.25 413 SER A C 1
ATOM 3275 O O . SER A 1 413 ? 45.164 -21.072 7.588 1.00 59.25 413 SER A O 1
ATOM 3277 N N . SER A 1 414 ? 46.713 -19.451 7.700 1.00 55.44 414 SER A N 1
ATOM 3278 C CA . SER A 1 414 ? 47.885 -20.328 7.813 1.00 55.44 414 SER A CA 1
ATOM 3279 C C . SER A 1 414 ? 47.881 -21.182 9.089 1.00 55.44 414 SER A C 1
ATOM 3281 O O . SER A 1 414 ? 48.686 -22.105 9.206 1.00 55.44 414 SER A O 1
ATOM 3283 N N . THR A 1 415 ? 46.958 -20.924 10.023 1.00 63.12 415 THR A N 1
ATOM 3284 C CA . THR A 1 415 ? 46.827 -21.642 11.296 1.00 63.12 415 THR A CA 1
ATOM 3285 C C . THR A 1 415 ? 45.901 -22.857 11.232 1.00 63.12 415 THR A C 1
ATOM 3287 O O . THR A 1 415 ? 46.065 -23.762 12.044 1.00 63.12 415 THR A O 1
ATOM 3290 N N . LEU A 1 416 ? 44.979 -22.945 10.264 1.00 66.00 416 LEU A N 1
ATOM 3291 C CA . LEU A 1 416 ? 43.957 -24.006 10.243 1.00 66.00 416 LEU A CA 1
ATOM 3292 C C . LEU A 1 416 ? 44.464 -25.335 9.671 1.00 66.00 416 LEU A C 1
ATOM 3294 O O . LEU A 1 416 ? 44.061 -26.402 10.131 1.00 66.00 416 LEU A O 1
ATOM 3298 N N . ARG A 1 417 ? 45.374 -25.303 8.688 1.00 62.47 417 ARG A N 1
ATOM 3299 C CA . ARG A 1 417 ? 45.941 -26.536 8.104 1.00 62.47 417 ARG A CA 1
ATOM 3300 C C . ARG A 1 417 ? 46.830 -27.321 9.084 1.00 62.47 417 ARG A C 1
ATOM 3302 O O . ARG A 1 417 ? 46.660 -28.535 9.147 1.00 62.47 417 ARG A O 1
ATOM 3309 N N . PRO A 1 418 ? 47.726 -26.689 9.871 1.00 61.41 418 PRO A N 1
ATOM 3310 C CA . PRO A 1 418 ? 48.532 -27.396 10.872 1.00 61.41 418 PRO A CA 1
ATOM 3311 C C . PRO A 1 418 ? 47.718 -28.018 12.017 1.00 61.41 418 PRO A C 1
ATOM 3313 O O . PRO A 1 418 ? 48.214 -28.912 12.694 1.00 61.41 418 PRO A O 1
ATOM 3316 N N . GLN A 1 419 ? 46.484 -27.555 12.246 1.00 69.88 419 GLN A N 1
ATOM 3317 C CA . GLN A 1 419 ? 45.624 -28.029 13.337 1.00 69.88 419 GLN A CA 1
ATOM 3318 C C . GLN A 1 419 ? 44.931 -29.364 13.037 1.00 69.88 419 GLN A C 1
ATOM 3320 O O . GLN A 1 419 ? 44.494 -30.040 13.968 1.00 69.88 419 GLN A O 1
ATOM 3325 N N . PHE A 1 420 ? 44.876 -29.790 11.769 1.00 77.00 420 PHE A N 1
ATOM 3326 C CA . PHE A 1 420 ? 44.231 -31.041 11.356 1.00 77.00 420 PHE A CA 1
ATOM 3327 C C . PHE A 1 420 ? 45.126 -32.273 11.602 1.00 77.00 420 PHE A C 1
ATOM 3329 O O . PHE A 1 420 ? 45.481 -33.026 10.694 1.00 77.00 420 PHE A O 1
ATOM 3336 N N . THR A 1 421 ? 45.538 -32.429 12.859 1.00 81.81 421 THR A N 1
ATOM 3337 C CA . THR A 1 421 ? 46.432 -33.484 13.360 1.00 81.81 421 THR A CA 1
ATOM 3338 C C . THR A 1 421 ? 45.679 -34.787 13.634 1.00 81.81 421 THR A C 1
ATOM 3340 O O . THR A 1 421 ? 44.458 -34.786 13.776 1.00 81.81 421 THR A O 1
ATOM 3343 N N . ASP A 1 422 ? 46.388 -35.907 13.798 1.00 83.06 422 ASP A N 1
ATOM 3344 C CA . ASP A 1 422 ? 45.754 -37.192 14.141 1.00 83.06 422 ASP A CA 1
ATOM 3345 C C . ASP A 1 422 ? 45.004 -37.146 15.483 1.00 83.06 422 ASP A C 1
ATOM 3347 O O . ASP A 1 422 ? 43.955 -37.772 15.633 1.00 83.06 422 ASP A O 1
ATOM 3351 N N . SER A 1 423 ? 45.483 -36.334 16.433 1.00 85.06 423 SER A N 1
ATOM 3352 C CA . SER A 1 423 ? 44.774 -36.064 17.691 1.00 85.06 423 SER A CA 1
ATOM 3353 C C . SER A 1 423 ? 43.419 -35.392 17.440 1.00 85.06 423 SER A C 1
ATOM 3355 O O . SER A 1 423 ? 42.406 -35.802 18.003 1.00 85.06 423 SER A O 1
ATOM 3357 N N . TYR A 1 424 ? 43.374 -34.416 16.529 1.00 85.00 424 TYR A N 1
ATOM 3358 C CA . TYR A 1 424 ? 42.139 -33.734 16.145 1.00 85.00 424 TYR A CA 1
ATOM 3359 C C . TYR A 1 424 ? 41.155 -34.677 15.441 1.00 85.00 424 TYR A C 1
ATOM 3361 O O . TYR A 1 424 ? 39.969 -34.704 15.764 1.00 85.00 424 TYR A O 1
ATOM 3369 N N . LYS A 1 425 ? 41.657 -35.526 14.536 1.00 86.38 425 LYS A N 1
ATOM 3370 C CA . LYS A 1 425 ? 40.842 -36.550 13.863 1.00 86.38 425 LYS A CA 1
ATOM 3371 C C . LYS A 1 425 ? 40.242 -37.548 14.856 1.00 86.38 425 LYS A C 1
ATOM 3373 O O . LYS A 1 425 ? 39.100 -37.970 14.686 1.00 86.38 425 LYS A O 1
ATOM 3378 N N . LYS A 1 426 ? 40.985 -37.901 15.911 1.00 88.81 426 LYS A N 1
ATOM 3379 C CA . LYS A 1 426 ? 40.480 -38.753 16.993 1.00 88.81 426 LYS A CA 1
ATOM 3380 C C . LYS A 1 426 ? 39.352 -38.070 17.771 1.00 88.81 426 LYS A C 1
ATOM 3382 O O . LYS A 1 426 ? 38.320 -38.698 17.981 1.00 88.81 426 LYS A O 1
ATOM 3387 N N . GLN A 1 427 ? 39.514 -36.794 18.130 1.00 87.94 427 GLN A N 1
ATOM 3388 C CA . GLN A 1 427 ? 38.464 -36.019 18.808 1.00 87.94 427 GLN A CA 1
ATOM 3389 C C . GLN A 1 427 ? 37.196 -35.920 17.957 1.00 87.94 427 GLN A C 1
ATOM 3391 O O . GLN A 1 427 ? 36.097 -36.119 18.468 1.00 87.94 427 GLN A O 1
ATOM 3396 N N . PHE A 1 428 ? 37.342 -35.696 16.648 1.00 91.69 428 PHE A N 1
ATOM 3397 C CA . PHE A 1 428 ? 36.203 -35.711 15.734 1.00 91.69 428 PHE A CA 1
ATOM 3398 C C . PHE A 1 428 ? 35.506 -37.078 15.708 1.00 91.69 428 PHE A C 1
ATOM 3400 O O . PHE A 1 428 ? 34.283 -37.139 15.784 1.00 91.69 428 PHE A O 1
ATOM 3407 N N . LYS A 1 429 ? 36.255 -38.188 15.657 1.00 91.50 429 LYS A N 1
ATOM 3408 C CA . LYS A 1 429 ? 35.672 -39.540 15.707 1.00 91.50 429 LYS A CA 1
ATOM 3409 C C . LYS A 1 429 ? 34.895 -39.798 16.999 1.00 91.50 429 LYS A C 1
ATOM 3411 O O . LYS A 1 429 ? 33.805 -40.367 16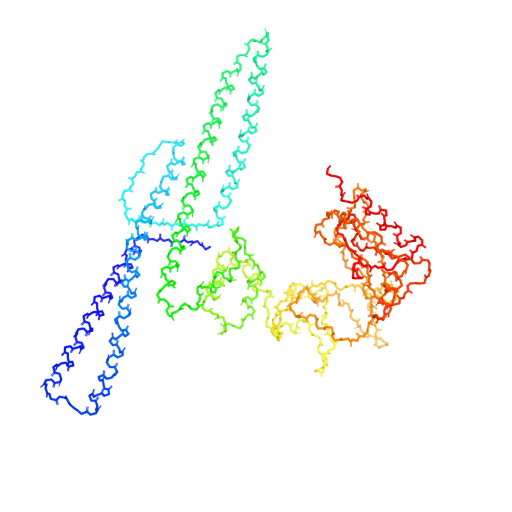.952 1.00 91.50 429 LYS A O 1
ATOM 3416 N N . GLU A 1 430 ? 35.436 -39.384 18.140 1.00 89.12 430 GLU A N 1
ATOM 3417 C CA . GLU A 1 430 ? 34.758 -39.498 19.437 1.00 89.12 430 GLU A CA 1
ATOM 3418 C C . GLU A 1 430 ? 33.482 -38.646 19.473 1.00 89.12 430 GLU A C 1
ATOM 3420 O O . GLU A 1 430 ? 32.433 -39.137 19.879 1.00 89.12 430 GLU A O 1
ATOM 3425 N N . TRP A 1 431 ? 33.526 -37.413 18.964 1.00 91.12 431 TRP A N 1
ATOM 3426 C CA . TRP A 1 431 ? 32.347 -36.551 18.850 1.00 91.12 431 TRP A CA 1
ATOM 3427 C C . TRP A 1 431 ? 31.286 -37.107 17.886 1.00 91.12 431 TRP A C 1
ATOM 3429 O O . TRP A 1 431 ? 30.091 -37.057 18.179 1.00 91.12 431 TRP A O 1
ATOM 3439 N N . TRP A 1 432 ? 31.705 -37.670 16.750 1.00 87.62 432 TRP A N 1
ATOM 3440 C CA . TRP A 1 432 ? 30.821 -38.280 15.753 1.00 87.62 432 TRP A CA 1
ATOM 3441 C C . TRP A 1 432 ? 30.086 -39.491 16.327 1.00 87.62 432 TRP A C 1
ATOM 3443 O O . TRP A 1 432 ? 28.858 -39.563 16.303 1.00 87.62 432 TRP A O 1
ATOM 3453 N N . THR A 1 433 ? 30.842 -40.421 16.910 1.00 88.00 433 THR A N 1
ATOM 3454 C CA . THR A 1 433 ? 30.280 -41.632 17.521 1.00 88.00 433 THR A CA 1
ATOM 3455 C C . THR A 1 433 ? 29.493 -41.330 18.795 1.00 88.00 433 THR A C 1
ATOM 3457 O O . THR A 1 433 ? 28.482 -41.979 19.053 1.00 88.00 433 THR A O 1
ATOM 3460 N N . GLY A 1 434 ? 29.874 -40.294 19.546 1.00 79.50 434 GLY A N 1
ATOM 3461 C CA . GLY A 1 434 ? 29.141 -39.807 20.716 1.00 79.50 434 GLY A CA 1
ATOM 3462 C C . GLY A 1 434 ? 27.736 -39.279 20.401 1.00 79.50 434 GLY A C 1
ATOM 3463 O O . GLY A 1 434 ? 26.870 -39.311 21.269 1.00 79.50 434 GLY A O 1
ATOM 3464 N N . GLN A 1 435 ? 27.471 -38.870 19.156 1.00 78.25 435 GLN A N 1
ATOM 3465 C CA . GLN A 1 435 ? 26.122 -38.528 18.679 1.00 78.25 435 GLN A CA 1
ATOM 3466 C C . GLN A 1 435 ? 25.283 -39.758 18.298 1.00 78.25 435 GLN A C 1
ATOM 3468 O O . GLN A 1 435 ? 24.176 -39.613 17.784 1.00 78.25 435 GLN A O 1
ATOM 3473 N N . GLY A 1 436 ? 25.807 -40.969 18.504 1.00 80.25 436 GLY A N 1
ATOM 3474 C CA . GLY A 1 436 ? 25.152 -42.215 18.113 1.00 80.25 436 GLY A CA 1
ATOM 3475 C C . GLY A 1 436 ? 25.260 -42.529 16.620 1.00 80.25 436 GLY A C 1
ATOM 3476 O O . GLY A 1 436 ? 24.566 -43.424 16.145 1.00 80.25 436 GLY A O 1
ATOM 3477 N N . LYS A 1 437 ? 26.114 -41.815 15.873 1.00 84.25 437 LYS A N 1
ATOM 3478 C CA . LYS A 1 437 ? 26.343 -42.075 14.447 1.00 84.25 437 LYS A CA 1
ATOM 3479 C C . LYS A 1 437 ? 27.425 -43.146 14.273 1.00 84.25 437 LYS A C 1
ATOM 3481 O O . LYS A 1 437 ? 28.480 -43.040 14.911 1.00 84.25 437 LYS A O 1
ATOM 3486 N N . PRO A 1 438 ? 27.214 -44.162 13.418 1.00 87.56 438 PRO A N 1
ATOM 3487 C CA . PRO A 1 438 ? 28.234 -45.170 13.177 1.00 87.56 438 PRO A CA 1
ATOM 3488 C C . PRO A 1 438 ? 29.460 -44.539 12.504 1.00 87.56 438 PRO A C 1
ATOM 3490 O O . PRO A 1 438 ? 29.353 -43.611 11.698 1.00 87.56 438 PRO A O 1
ATOM 3493 N N . TRP A 1 439 ? 30.649 -45.020 12.870 1.00 88.38 439 TRP A N 1
ATOM 3494 C CA . TRP A 1 439 ? 31.875 -44.672 12.154 1.00 88.38 439 TRP A CA 1
ATOM 3495 C C . TRP A 1 439 ? 32.020 -45.618 10.956 1.00 88.38 439 TRP A C 1
ATOM 3497 O O . TRP A 1 439 ? 31.986 -46.826 11.193 1.00 88.38 439 TRP A O 1
ATOM 3507 N N . PRO A 1 440 ? 32.210 -45.120 9.719 1.00 88.38 440 PRO A N 1
ATOM 3508 C CA . PRO A 1 440 ? 32.237 -45.982 8.539 1.00 88.38 440 PRO A CA 1
ATOM 3509 C C . PRO A 1 440 ? 33.316 -47.072 8.616 1.00 88.38 440 PRO A C 1
ATOM 3511 O O . PRO A 1 440 ? 34.412 -46.850 9.148 1.00 88.38 440 PRO A O 1
ATOM 3514 N N . GLU A 1 441 ? 33.007 -48.250 8.077 1.00 84.06 441 GLU A N 1
ATOM 3515 C CA . GLU A 1 441 ? 33.945 -49.370 7.986 1.00 84.06 441 GLU A CA 1
ATOM 3516 C C . GLU A 1 441 ? 34.841 -49.217 6.746 1.00 84.06 441 GLU A C 1
ATOM 3518 O O . GLU A 1 441 ? 34.352 -49.035 5.635 1.00 84.06 441 GLU A O 1
ATOM 3523 N N . GLY A 1 442 ? 36.165 -49.287 6.928 1.00 85.31 442 GLY A N 1
ATOM 3524 C CA . GLY A 1 442 ? 37.148 -49.155 5.845 1.00 85.31 442 GLY A CA 1
ATOM 3525 C C . GLY A 1 442 ? 38.227 -48.103 6.118 1.00 85.31 442 GLY A C 1
ATOM 3526 O O . GLY A 1 442 ? 38.418 -47.655 7.252 1.00 85.31 442 GLY A O 1
ATOM 3527 N N . GLU A 1 443 ? 38.964 -47.713 5.074 1.00 90.12 443 GLU A N 1
ATOM 3528 C CA . GLU A 1 443 ? 39.955 -46.635 5.159 1.00 90.12 443 GLU A CA 1
ATOM 3529 C C . GLU A 1 443 ? 39.247 -45.272 5.111 1.00 90.12 443 GLU A C 1
ATOM 3531 O O . GLU A 1 443 ? 38.918 -44.756 4.047 1.00 90.12 443 GLU A O 1
ATOM 3536 N N . VAL A 1 444 ? 38.970 -44.696 6.284 1.00 89.88 444 VAL A N 1
ATOM 3537 C CA . VAL A 1 444 ? 38.178 -43.463 6.411 1.00 89.88 444 VAL A CA 1
ATOM 3538 C C . VAL A 1 444 ? 39.060 -42.220 6.437 1.00 89.88 444 VAL A C 1
ATOM 3540 O O . VAL A 1 444 ? 39.946 -42.087 7.284 1.00 89.88 444 VAL A O 1
ATOM 3543 N N . ASN A 1 445 ? 38.737 -41.252 5.580 1.00 90.50 445 ASN A N 1
ATOM 3544 C CA . ASN A 1 445 ? 39.262 -39.894 5.639 1.00 90.50 445 ASN A CA 1
ATOM 3545 C C . ASN A 1 445 ? 38.158 -38.901 6.007 1.00 90.50 445 ASN A C 1
ATOM 3547 O O . ASN A 1 445 ? 37.029 -38.986 5.532 1.00 90.50 445 ASN A O 1
ATOM 3551 N N . ILE A 1 446 ? 38.504 -37.927 6.846 1.00 91.75 446 ILE A N 1
ATOM 3552 C CA . ILE A 1 446 ? 37.578 -36.868 7.244 1.00 91.75 446 ILE A CA 1
ATOM 3553 C C . ILE A 1 446 ? 37.613 -35.774 6.179 1.00 91.75 446 ILE A C 1
ATOM 3555 O O . ILE A 1 446 ? 38.661 -35.177 5.923 1.00 91.75 446 ILE A O 1
ATOM 3559 N N . HIS A 1 447 ? 36.461 -35.531 5.571 1.00 91.19 447 HIS A N 1
ATOM 3560 C CA . HIS A 1 447 ? 36.250 -34.533 4.541 1.00 91.19 447 HIS A CA 1
ATOM 3561 C C . HIS A 1 447 ? 35.623 -33.269 5.120 1.00 91.19 447 HIS A C 1
ATOM 3563 O O . HIS A 1 447 ? 34.737 -33.344 5.966 1.00 91.19 447 HIS A O 1
ATOM 3569 N N . HIS A 1 448 ? 36.031 -32.107 4.618 1.00 91.06 448 HIS A N 1
ATOM 3570 C CA . HIS A 1 448 ? 35.341 -30.848 4.888 1.00 91.06 448 HIS A CA 1
ATOM 3571 C C . HIS A 1 448 ? 34.155 -30.683 3.936 1.00 91.06 448 HIS A C 1
ATOM 3573 O O . HIS A 1 448 ? 34.370 -30.635 2.725 1.00 91.06 448 HIS A O 1
ATOM 3579 N N . ILE A 1 449 ? 32.935 -30.523 4.457 1.00 91.00 449 ILE A N 1
ATOM 3580 C CA . ILE A 1 449 ? 31.724 -30.281 3.650 1.00 91.00 449 ILE A CA 1
ATOM 3581 C C . ILE A 1 449 ? 31.925 -29.024 2.787 1.00 91.00 449 ILE A C 1
ATOM 3583 O O . ILE A 1 449 ? 31.804 -29.069 1.558 1.00 91.00 449 ILE A O 1
ATOM 3587 N N . LYS A 1 450 ? 32.349 -27.918 3.415 1.00 91.06 450 LYS A N 1
ATOM 3588 C CA . LYS A 1 450 ? 32.923 -26.744 2.749 1.00 91.06 450 LYS A CA 1
ATOM 3589 C C . LYS A 1 450 ? 34.443 -26.756 2.928 1.00 91.06 450 LYS A C 1
ATOM 3591 O O . LYS A 1 450 ? 34.921 -26.572 4.047 1.00 91.06 450 LYS A O 1
ATOM 3596 N N . PRO A 1 451 ? 35.242 -26.936 1.861 1.00 88.88 451 PRO A N 1
ATOM 3597 C CA . PRO A 1 451 ? 36.696 -26.956 1.990 1.00 88.88 451 PRO A CA 1
ATOM 3598 C C . PRO A 1 451 ? 37.272 -25.612 2.446 1.00 88.88 451 PRO A C 1
ATOM 3600 O O . PRO A 1 451 ? 36.787 -24.553 2.043 1.00 88.88 451 PRO A O 1
ATOM 3603 N N . LEU A 1 452 ? 38.405 -25.637 3.159 1.00 85.31 452 LEU A N 1
ATOM 3604 C CA . LEU A 1 452 ? 39.133 -24.420 3.569 1.00 85.31 452 LEU A CA 1
ATOM 3605 C C . LEU A 1 452 ? 39.440 -23.489 2.377 1.00 85.31 452 LEU A C 1
ATOM 3607 O O . LEU A 1 452 ? 39.281 -22.275 2.454 1.00 85.31 452 LEU A O 1
ATOM 3611 N N . SER A 1 453 ? 39.800 -24.063 1.220 1.00 81.88 453 SER A N 1
ATOM 3612 C CA . SER A 1 453 ? 40.057 -23.305 -0.023 1.00 81.88 453 SER A CA 1
ATOM 3613 C C . SER A 1 453 ? 38.831 -22.584 -0.607 1.00 81.88 453 SER A C 1
ATOM 3615 O O . SER A 1 453 ? 38.964 -21.868 -1.597 1.00 81.88 453 SER A O 1
ATOM 3617 N N . LYS A 1 454 ? 37.648 -22.799 -0.024 1.00 87.88 454 LYS A N 1
ATOM 3618 C CA . LYS A 1 454 ? 36.355 -22.219 -0.407 1.00 87.88 454 LYS A CA 1
ATOM 3619 C C . LYS A 1 454 ? 35.646 -21.562 0.781 1.00 87.88 454 LYS A C 1
ATOM 3621 O O . LYS A 1 454 ? 34.443 -21.342 0.704 1.00 87.88 454 LYS A O 1
ATOM 3626 N N . GLY A 1 455 ? 36.370 -21.282 1.865 1.00 86.44 455 GLY A N 1
ATOM 3627 C CA . GLY A 1 455 ? 35.856 -20.510 2.999 1.00 86.44 455 GLY A CA 1
ATOM 3628 C C . GLY A 1 455 ? 35.346 -21.332 4.171 1.00 86.44 455 GLY A C 1
ATOM 3629 O O . GLY A 1 455 ? 34.781 -20.759 5.092 1.00 86.44 455 GLY A O 1
ATOM 3630 N N . GLY A 1 456 ? 35.516 -22.656 4.149 1.00 85.94 456 GLY A N 1
ATOM 3631 C CA . GLY A 1 456 ? 35.201 -23.485 5.310 1.00 85.94 456 GLY A CA 1
ATOM 3632 C C . GLY A 1 456 ? 36.227 -23.365 6.435 1.00 85.94 456 GLY A C 1
ATOM 3633 O O . GLY A 1 456 ? 37.256 -22.693 6.306 1.00 85.94 456 GLY A O 1
ATOM 3634 N N . ASP A 1 457 ? 35.953 -24.069 7.527 1.00 85.62 457 ASP A N 1
ATOM 3635 C CA . ASP A 1 457 ? 36.798 -24.164 8.717 1.00 85.62 457 ASP A CA 1
ATOM 3636 C C . ASP A 1 457 ? 36.908 -25.622 9.203 1.00 85.62 457 ASP A C 1
ATOM 3638 O O . ASP A 1 457 ? 36.468 -26.542 8.517 1.00 85.62 457 ASP A O 1
ATOM 3642 N N . ASN A 1 458 ? 37.527 -25.848 10.363 1.00 84.25 458 ASN A N 1
ATOM 3643 C CA . ASN A 1 458 ? 37.665 -27.185 10.944 1.00 84.25 458 ASN A CA 1
ATOM 3644 C C . ASN A 1 458 ? 36.520 -27.563 11.904 1.00 84.25 458 ASN A C 1
ATOM 3646 O O . ASN A 1 458 ? 36.640 -28.600 12.543 1.00 84.25 458 ASN A O 1
ATOM 3650 N N . SER A 1 459 ? 35.451 -26.765 12.041 1.00 85.44 459 SER A N 1
ATOM 3651 C CA . SER A 1 459 ? 34.341 -27.088 12.956 1.00 85.44 459 SER A CA 1
ATOM 3652 C C . SER A 1 459 ? 33.801 -28.494 12.694 1.00 85.44 459 SER A C 1
ATOM 3654 O O . SER A 1 459 ? 33.742 -28.937 11.548 1.00 85.44 459 SER A O 1
ATOM 3656 N N . PHE A 1 460 ? 33.435 -29.225 13.748 1.00 86.62 460 PHE A N 1
ATOM 3657 C CA . PHE A 1 460 ? 33.027 -30.625 13.613 1.00 86.62 460 PHE A CA 1
ATOM 3658 C C . PHE A 1 460 ? 31.754 -30.780 12.772 1.00 86.62 460 PHE A C 1
ATOM 3660 O O . PHE A 1 460 ? 31.599 -31.766 12.060 1.00 86.62 460 PHE A O 1
ATOM 3667 N N . GLU A 1 461 ? 30.894 -29.770 12.773 1.00 87.00 461 GLU A N 1
ATOM 3668 C CA . GLU A 1 461 ? 29.697 -29.673 11.944 1.00 87.00 461 GLU A CA 1
ATOM 3669 C C . GLU A 1 461 ? 30.022 -29.496 10.451 1.00 87.00 461 GLU A C 1
ATOM 3671 O O . GLU A 1 461 ? 29.211 -29.854 9.600 1.00 87.00 461 GLU A O 1
ATOM 3676 N N . ASN A 1 462 ? 31.212 -28.986 10.114 1.00 90.75 462 ASN A N 1
ATOM 3677 C CA . ASN A 1 462 ? 31.713 -28.879 8.742 1.00 90.75 462 ASN A CA 1
ATOM 3678 C C . ASN A 1 462 ? 32.543 -30.107 8.315 1.00 90.75 462 ASN A C 1
ATOM 3680 O O . ASN A 1 462 ? 33.157 -30.096 7.246 1.00 90.75 462 ASN A O 1
ATOM 3684 N N . LEU A 1 463 ? 32.598 -31.163 9.129 1.00 91.06 463 LEU A N 1
ATOM 3685 C CA . LEU A 1 463 ? 33.378 -32.368 8.860 1.00 91.06 463 LEU A CA 1
ATOM 3686 C C . LEU A 1 463 ? 32.482 -33.595 8.699 1.00 91.06 463 LEU A C 1
ATOM 3688 O O . LEU A 1 463 ? 31.489 -33.769 9.400 1.00 91.06 463 LEU A O 1
ATOM 3692 N N . VAL A 1 464 ? 32.881 -34.495 7.803 1.00 93.94 464 VAL A N 1
ATOM 3693 C CA . VAL A 1 464 ? 32.181 -35.760 7.562 1.00 93.94 464 VAL A CA 1
ATOM 3694 C C . VAL A 1 464 ? 33.179 -36.895 7.285 1.00 93.94 464 VAL A C 1
ATOM 3696 O O . VAL A 1 464 ? 34.122 -36.698 6.516 1.00 93.94 464 VAL A O 1
ATOM 3699 N N . PRO A 1 465 ? 33.042 -38.079 7.911 1.00 94.69 465 PRO A N 1
ATOM 3700 C CA . PRO A 1 465 ? 33.897 -39.224 7.615 1.00 94.69 465 PRO A CA 1
ATOM 3701 C C . PRO A 1 465 ? 33.456 -39.909 6.316 1.00 94.69 465 PRO A C 1
ATOM 3703 O O . PRO A 1 465 ? 32.290 -40.260 6.181 1.00 94.69 465 PRO A O 1
ATOM 3706 N N . LEU A 1 466 ? 34.388 -40.120 5.385 1.00 93.50 466 LEU A N 1
ATOM 3707 C CA . LEU A 1 466 ? 34.137 -40.768 4.092 1.00 93.50 466 LEU A CA 1
ATOM 3708 C C . LEU A 1 466 ? 35.168 -41.866 3.817 1.00 93.50 466 LEU A C 1
ATOM 3710 O O . LEU A 1 466 ? 36.361 -41.680 4.082 1.00 93.50 466 LEU A O 1
ATOM 3714 N N . VAL A 1 467 ? 34.726 -42.986 3.249 1.00 92.81 467 VAL A N 1
ATOM 3715 C CA . VAL A 1 467 ? 35.591 -44.114 2.884 1.00 92.81 467 VAL A CA 1
ATOM 3716 C C . VAL A 1 467 ? 36.391 -43.801 1.612 1.00 92.81 467 VAL A C 1
ATOM 3718 O O . VAL A 1 467 ? 35.928 -43.147 0.671 1.00 92.81 467 VAL A O 1
ATOM 3721 N N . GLN A 1 468 ? 37.650 -44.223 1.592 1.00 85.31 468 GLN A N 1
ATOM 3722 C CA . GLN A 1 468 ? 38.548 -44.069 0.455 1.00 85.31 468 GLN A CA 1
ATOM 3723 C C . GLN A 1 468 ? 38.621 -45.336 -0.400 1.00 85.31 468 GLN A C 1
ATOM 3725 O O . GLN A 1 468 ? 38.674 -46.425 0.170 1.00 85.31 468 GLN A O 1
ATOM 3730 N N . PRO A 1 469 ? 38.820 -45.181 -1.726 1.00 84.62 469 PRO A N 1
ATOM 3731 C CA . PRO A 1 469 ? 38.725 -43.942 -2.517 1.00 84.62 469 PRO A CA 1
ATOM 3732 C C . PRO A 1 469 ? 37.301 -43.563 -2.957 1.00 84.62 469 PRO A C 1
ATOM 3734 O O . PRO A 1 469 ? 37.097 -42.449 -3.449 1.00 84.62 469 PRO A O 1
ATOM 3737 N N . GLU A 1 470 ? 36.338 -44.472 -2.829 1.00 86.31 470 GLU A N 1
ATOM 3738 C CA . GLU A 1 470 ? 35.060 -44.437 -3.546 1.00 86.31 470 GLU A CA 1
ATOM 3739 C C . GLU A 1 470 ? 34.191 -43.236 -3.164 1.00 86.31 470 GLU A C 1
ATOM 3741 O O . GLU A 1 470 ? 33.543 -42.652 -4.032 1.00 86.31 470 GLU A O 1
ATOM 3746 N N . GLU A 1 471 ? 34.218 -42.823 -1.897 1.00 90.00 471 GLU A N 1
ATOM 3747 C CA . GLU A 1 471 ? 33.338 -41.773 -1.379 1.00 90.00 471 GLU A CA 1
ATOM 3748 C C . GLU A 1 471 ? 34.048 -40.425 -1.271 1.00 90.00 471 GLU A C 1
ATOM 3750 O O . GLU A 1 471 ? 33.514 -39.390 -1.670 1.00 90.00 471 GLU A O 1
ATOM 3755 N N . HIS A 1 472 ? 35.284 -40.414 -0.771 1.00 92.88 472 HIS A N 1
ATOM 3756 C CA . HIS A 1 472 ? 36.007 -39.167 -0.520 1.00 92.88 472 HIS A CA 1
ATOM 3757 C C . HIS A 1 472 ? 36.594 -38.529 -1.795 1.00 92.88 472 HIS A C 1
ATOM 3759 O O . HIS A 1 472 ? 36.624 -37.297 -1.950 1.00 92.88 472 HIS A O 1
ATOM 3765 N N . GLN A 1 473 ? 37.133 -39.336 -2.715 1.00 89.81 473 GLN A N 1
ATOM 3766 C CA . GLN A 1 473 ? 37.844 -38.819 -3.887 1.00 89.81 473 GLN A CA 1
ATOM 3767 C C . GLN A 1 473 ? 36.940 -38.039 -4.866 1.00 89.81 473 GLN A C 1
ATOM 3769 O O . GLN A 1 473 ? 37.405 -37.013 -5.389 1.00 89.81 473 GLN A O 1
ATOM 3774 N N . PRO A 1 474 ? 35.667 -38.428 -5.098 1.00 91.62 474 PRO A N 1
ATOM 3775 C CA . PRO A 1 474 ? 34.727 -37.644 -5.898 1.00 91.62 474 PRO A CA 1
ATOM 3776 C C . PRO A 1 474 ? 34.591 -36.186 -5.443 1.00 91.62 474 PRO A C 1
ATOM 3778 O O . PRO A 1 474 ? 34.742 -35.285 -6.272 1.00 91.62 474 PRO A O 1
ATOM 3781 N N . PHE A 1 475 ? 34.403 -35.924 -4.143 1.00 91.44 475 PHE A N 1
ATOM 3782 C CA . PHE A 1 475 ? 34.263 -34.553 -3.628 1.00 91.44 475 PHE A CA 1
ATOM 3783 C C . PHE A 1 475 ? 35.536 -33.736 -3.815 1.00 91.44 475 PHE A C 1
ATOM 3785 O O . PHE A 1 475 ? 35.499 -32.596 -4.283 1.00 91.44 475 PHE A O 1
ATOM 3792 N N . THR A 1 476 ? 36.689 -34.345 -3.532 1.00 88.81 476 THR A N 1
ATOM 3793 C CA . THR A 1 476 ? 37.993 -33.696 -3.718 1.00 88.81 476 THR A CA 1
ATOM 3794 C C . THR A 1 476 ? 38.201 -33.271 -5.174 1.00 88.81 476 THR A C 1
ATOM 3796 O O . THR A 1 476 ? 38.631 -32.149 -5.451 1.00 88.81 476 THR A O 1
ATOM 3799 N N . ASN A 1 477 ? 37.874 -34.145 -6.128 1.00 90.19 477 ASN A N 1
ATOM 3800 C CA . ASN A 1 477 ? 37.992 -33.842 -7.553 1.00 90.19 477 ASN A CA 1
ATOM 3801 C C . ASN A 1 477 ? 36.973 -32.795 -8.010 1.00 90.19 477 ASN A C 1
ATOM 3803 O O . ASN A 1 477 ? 37.293 -31.958 -8.862 1.00 90.19 477 ASN A O 1
ATOM 3807 N N . TRP A 1 478 ? 35.770 -32.819 -7.436 1.00 93.31 478 TRP A N 1
ATOM 3808 C CA . TRP A 1 478 ? 34.715 -31.882 -7.779 1.00 93.31 478 TRP A CA 1
ATOM 3809 C C . TRP A 1 478 ? 35.080 -30.448 -7.382 1.00 93.31 478 TRP A C 1
ATOM 3811 O O . TRP A 1 478 ? 35.092 -29.558 -8.239 1.00 93.31 478 TRP A O 1
ATOM 3821 N N . TRP A 1 479 ? 35.490 -30.246 -6.125 1.00 90.75 479 TRP A N 1
ATOM 3822 C CA . TRP A 1 479 ? 35.842 -28.932 -5.575 1.00 90.75 479 TRP A CA 1
ATOM 3823 C C . TRP A 1 479 ? 37.053 -28.283 -6.250 1.00 90.75 479 TRP A C 1
ATOM 3825 O O . TRP A 1 479 ? 37.123 -27.056 -6.337 1.00 90.75 479 TRP A O 1
ATOM 3835 N N . ARG A 1 480 ? 37.986 -29.079 -6.795 1.00 87.06 480 ARG A N 1
ATOM 3836 C CA . ARG A 1 480 ? 39.125 -28.567 -7.585 1.00 87.06 480 ARG A CA 1
ATOM 3837 C C . ARG A 1 480 ? 38.696 -27.763 -8.813 1.00 87.06 480 ARG A C 1
ATOM 3839 O O . ARG A 1 480 ? 39.469 -26.933 -9.279 1.00 87.06 480 ARG A O 1
ATOM 3846 N N . SER A 1 481 ? 37.499 -28.016 -9.342 1.00 86.62 481 SER A N 1
ATOM 3847 C CA . SER A 1 481 ? 36.996 -27.367 -10.560 1.00 86.62 481 SER A CA 1
ATOM 3848 C C . SER A 1 481 ? 35.844 -26.389 -10.289 1.00 86.62 481 SER A C 1
ATOM 3850 O O . SER A 1 481 ? 35.171 -25.991 -11.233 1.00 86.62 481 SER A O 1
ATOM 3852 N N . TYR A 1 482 ? 35.590 -26.020 -9.028 1.00 85.69 482 TYR A N 1
ATOM 3853 C CA . TYR A 1 482 ? 34.507 -25.115 -8.616 1.00 85.69 482 TYR A CA 1
ATOM 3854 C C . TYR A 1 482 ? 35.067 -23.828 -7.966 1.00 85.69 482 TYR A C 1
ATOM 3856 O O . TYR A 1 482 ? 36.055 -23.924 -7.231 1.00 85.69 482 TYR A O 1
ATOM 3864 N N . PRO A 1 483 ? 34.477 -22.628 -8.153 1.00 76.69 483 PRO A N 1
ATOM 3865 C CA . PRO A 1 483 ? 33.325 -22.324 -9.011 1.00 76.69 483 PRO A CA 1
ATOM 3866 C C . PRO A 1 483 ? 33.666 -22.454 -10.508 1.00 76.69 483 PRO A C 1
ATOM 3868 O O . PRO A 1 483 ? 34.851 -22.529 -10.850 1.00 76.69 483 PRO A O 1
ATOM 3871 N N . PRO A 1 484 ? 32.664 -22.507 -11.407 1.00 69.19 484 PRO A N 1
ATOM 3872 C CA . PRO A 1 484 ? 32.900 -22.458 -12.847 1.00 69.19 484 PRO A CA 1
ATOM 3873 C C . PRO A 1 484 ? 33.745 -21.229 -13.197 1.00 69.19 484 PRO A C 1
ATOM 3875 O O . PRO A 1 484 ? 33.505 -20.141 -12.670 1.00 69.19 484 PRO A O 1
ATOM 3878 N N . LYS A 1 485 ? 34.765 -21.392 -14.047 1.00 58.97 485 LYS A N 1
ATOM 3879 C CA . LYS A 1 485 ? 35.508 -20.232 -14.559 1.00 58.97 485 LYS A CA 1
ATOM 3880 C C . LYS A 1 485 ? 34.524 -19.376 -15.368 1.00 58.97 485 LYS A C 1
ATOM 3882 O O . LYS A 1 485 ? 33.837 -19.933 -16.220 1.00 58.97 485 LYS A O 1
ATOM 3887 N N . LYS A 1 486 ? 34.431 -18.085 -15.031 1.00 48.00 486 LYS A N 1
ATOM 3888 C CA . LYS A 1 486 ? 33.635 -17.092 -15.767 1.00 48.00 486 LYS A CA 1
ATOM 3889 C C . LYS A 1 486 ? 34.101 -16.963 -17.210 1.00 48.00 486 LYS A C 1
ATOM 3891 O O . LYS A 1 486 ? 35.331 -17.086 -17.424 1.00 48.00 486 LYS A O 1
#

pLDDT: mean 73.76, std 16.65, range [25.2, 94.69]

Sequence (486 aa):
MDFKLDIGELTNTINEDENIIKTLEEEKENINRTIAELTEAGWSGEAKDKFMEKHIKNQEFYTNLIEDIKYVKNALENEEKPRAVRLKKQSEDFVNCIKRSGGGTALTNDDTGIISLQYGGQFQINNNVSECIDNYKKMNSKFEEILNLANSLSFTSFPIADDVLNLQNSLKNQTTSLTEFNDSFNTYCNGVRDMEENICSVFSKISGITVGISEFRGVSAISENGQVDKNKVIQLMLKNPNDLTNGEKELLSYVEKVLSKDEYKKIKETVFTYEEAEKYIKCDILGLNVGLKTYFPNEISNLPKQITYEKDGYIYTYVLTENSPLTFNGVELPDDDIITKDGQVISNKLYGYKLFYTNEPKISAGTVFVSPTKGAGEAERVVNGKGNPYPKVEVEGHGEVPFPEGPYEPNNSSTLRPQFTDSYKKQFKEWWTGQGKPWPEGEVNIHHIKPLSKGGDNSFENLVPLVQPEEHQPFTNWWRSYPPKK

Radius of gyration: 36.28 Å; chains: 1; bounding box: 77×96×103 Å

InterPro domains:
  IPR003615 HNH nuclease [cd00085] (436-472)
  IPR036689 ESAT-6-like superfamily [SSF140453] (2-77)

Organism: Clostridium kluyveri (NCBI:txid1534)

Foldseek 3Di:
DWDKDWLVVLVVLLVVLVVVLVVLVVVLVVVVVVLVVVVVVPDDDDVNVVVVVVNVVVSVVSVLVSVLSVLLSCCSPPPQLVLVLVLVQLVVVLVVLVCVVPDDDDDDSDSGDMQIDDLVVLVVLLVVLVVLLVVLVVVLVVLVVVLVVVVVDDDDPDPCNVVSVVVSVVSVVVSVSSVVSNVSSVVSNVSSVVSVVVSLVSVCVSDVPPPQSVVVVVLDCQPPSGDGVLVSLLVLLQDDPVPDDPNSVVVNVVVCVVQDVVRSVLSNLQEDEPVRVCVAFFDDDPNDTPGGDFAAPVGCVPDNQKHWHDDPNKIWIWGKDFDDADDDVNDRDPLPFPADPVGDGDDNGGITIDTDDMPPPPDCPDDDDDDDDDDDDDDPFQAFQVRHGADFDQAFPPGTLDQDDDDFAAQPPPPQVVVPDPVLVVVLVCVCVVVVGDQDPAAKDKDFSRDNGGPDGSPSVRIDIDHPPPGRVRNVVRVVRPDRDD

Secondary structure (DSSP, 8-state):
--EEEEHHHHHHHHHHHHHHHHHHHHHHHHHHHHHHHHHHTT--SHHHHHHHHHHHHHHHHHHHHHHHHHHHHHHIIIIIHHHHHHHHHHHHHHHHHHHTTS--------S--EEEE-HHHHHHHHHHHHHHHHHHHHHHHHHHHHHHHHHH-SS-----HHHHHHHHHHHHHHHHHHHHHHHHHHHHHHHHHHHHHHHHHHHTTS-TTTTHHHHHHHH-SB-TTS-B-HHHHHHHHHS-TTTS-HHHHHHHHHHHHHS-HHHHHHHHTTB--HHHHHHHHEEEETTEEEEE-EE-TTTGGGS-SEEEEEETTEEEEEEEEEPPP-EETTEEPPSS--B-TTS-B-----EEEEEEEE-S--------------------PPB-TTSPBPP--EETTTEE-PPPPSP------TTTTTT--HHHHHHHHHHHHHTTPPPPSSSEEEEESS-GGGT----GGGEEEEETTTTHHHHHHHHTT-SPP-